Protein AF-A0A939UX44-F1 (afdb_monomer_lite)

Foldseek 3Di:
DDDDDDDDDDPPPPDDDDPDDDDPQPDAVVQADPVQLVLVLVQQQDDDPDPHGNQCLQLHDQGDSSHCVSRPQFDADRSRATQEGAGEPSVDARDEENERACSCNHAEYYDELRQYAYYHCHQVANHAEYAHDNYAYQDDDCLNHLNHQYDHHAQYAHADDDCLSHQNHAEYAHDNYAHQDDDCLSHQNHQYDHHHQYAHADDDCQSNQNHQEDHHEQYAHQDDDCVSNLNHAWDHHYNYNHQKDFPCSNQVNATDMEGEAPAWHKTWTWHADPVGIWIKIAIGGDVQKAWLAKDFVLDGAASPRIDTDDGDHHTYIYTYMDNDPAFALPFQRPNDLALVSLVVLVCVQVVNDDPVRTDPVRQPSSPPVDRHNVSSVVSVCCNVVVHYHD

pLDDT: mean 87.47, std 16.48, range [28.52, 98.94]

Secondary structure (DSSP, 8-state):
----------------------SSS-SSGGGS-HHHHHHHHHHHT-B-SSS-BHHHHHHGGG--TT-GGG-TTEEE-TTS-EEEEE----SS---SEEE-TT-TT--EEE--SS---EEE-TT-TT--EEE-TTS--S----TT-TT--EEE--SS-------TT-TT--EEE--SS--S----TT-TT--EEE--SS--S----TT-TT-SEEE--SS--S----TT-TT--EEE--SS-BSEEE-GGGTTTS-EEEEEESSEEEEEEEEEETTEEEEEEEEEEPTT-EEEEEEETTEEEE-SSEEEEPPSS-EEEEEEEE---SPTT-TT-SSS--HHHHHHHHHHHTTSS-GGGS-GGGT-SS-SSS--HHHHHHHHHHHTTSS---

Structure (mmCIF, N/CA/C/O backbone):
data_AF-A0A939UX44-F1
#
_entry.id   AF-A0A939UX44-F1
#
loop_
_atom_site.group_PDB
_atom_site.id
_atom_site.type_symbol
_atom_site.label_atom_id
_atom_site.label_alt_id
_atom_site.label_comp_id
_atom_site.label_asym_id
_atom_site.label_entity_id
_atom_site.label_seq_id
_atom_site.pdbx_PDB_ins_code
_atom_site.Cartn_x
_atom_site.Cartn_y
_atom_site.Cartn_z
_atom_site.occupancy
_atom_site.B_iso_or_equiv
_atom_site.auth_seq_id
_atom_site.auth_comp_id
_atom_site.auth_asym_id
_atom_site.auth_atom_id
_atom_site.pdbx_PDB_model_num
ATOM 1 N N . MET A 1 1 ? 7.215 54.828 -38.456 1.00 37.19 1 MET A N 1
ATOM 2 C CA . MET A 1 1 ? 6.845 54.867 -37.022 1.00 37.19 1 MET A CA 1
ATOM 3 C C . MET A 1 1 ? 7.375 53.591 -36.370 1.00 37.19 1 MET A C 1
ATOM 5 O O . MET A 1 1 ? 7.510 52.599 -37.067 1.00 37.19 1 MET A O 1
ATOM 9 N N . ARG A 1 2 ? 7.819 53.685 -35.116 1.00 30.86 2 ARG A N 1
ATOM 10 C CA . ARG A 1 2 ? 8.800 52.831 -34.414 1.00 30.86 2 ARG A CA 1
ATOM 11 C C . ARG A 1 2 ? 8.404 51.355 -34.154 1.00 30.86 2 ARG A C 1
ATOM 13 O O . ARG A 1 2 ? 7.246 51.081 -33.887 1.00 30.86 2 ARG A O 1
ATOM 20 N N . LEU A 1 3 ? 9.445 50.504 -34.162 1.00 32.47 3 LEU A N 1
ATOM 21 C CA . LEU A 1 3 ? 9.810 49.334 -33.323 1.00 32.47 3 LEU A CA 1
ATOM 22 C C . LEU A 1 3 ? 8.775 48.624 -32.414 1.00 32.47 3 LEU A C 1
ATOM 24 O O . LEU A 1 3 ? 8.165 49.272 -31.571 1.00 32.47 3 LEU A O 1
ATOM 28 N N . SER A 1 4 ? 8.906 47.285 -32.331 1.00 37.34 4 SER A N 1
ATOM 29 C CA . SER A 1 4 ? 9.411 46.628 -31.100 1.00 37.34 4 SER A CA 1
ATOM 30 C C . SER A 1 4 ? 10.226 45.349 -31.386 1.00 37.34 4 SER A C 1
ATOM 32 O O . SER A 1 4 ? 9.735 44.424 -32.027 1.00 37.34 4 SER A O 1
ATOM 34 N N . LEU A 1 5 ? 11.466 45.322 -30.881 1.00 35.88 5 LEU A N 1
ATOM 35 C CA . LEU A 1 5 ? 12.385 44.180 -30.772 1.00 35.88 5 LEU A CA 1
ATOM 36 C C . LEU A 1 5 ? 11.974 43.224 -29.637 1.00 35.88 5 LEU A C 1
ATOM 38 O O . LEU A 1 5 ? 11.534 43.707 -28.596 1.00 35.88 5 LEU A O 1
ATOM 42 N N . LYS A 1 6 ? 12.270 41.925 -29.811 1.00 33.28 6 LYS A N 1
ATOM 43 C CA . LYS A 1 6 ? 12.928 40.989 -28.858 1.00 33.28 6 LYS A CA 1
ATOM 44 C C . LYS A 1 6 ? 13.182 39.651 -29.606 1.00 33.28 6 LYS A C 1
ATOM 46 O O . LYS A 1 6 ? 12.242 38.900 -29.813 1.00 33.28 6 LYS A O 1
ATOM 51 N N . SER A 1 7 ? 14.279 39.490 -30.366 1.00 32.06 7 SER A N 1
ATOM 52 C CA . SER A 1 7 ? 15.536 38.764 -30.017 1.00 32.06 7 SER A CA 1
ATOM 53 C C . SER A 1 7 ? 15.301 37.363 -29.406 1.00 32.06 7 SER A C 1
ATOM 55 O O . SER A 1 7 ? 14.814 37.294 -28.286 1.00 32.06 7 SER A O 1
ATOM 57 N N . ALA A 1 8 ? 15.445 36.243 -30.134 1.00 28.52 8 ALA A N 1
ATOM 58 C CA . ALA A 1 8 ? 16.671 35.560 -30.609 1.00 28.52 8 ALA A CA 1
ATOM 59 C C . ALA A 1 8 ? 17.422 34.762 -29.518 1.00 28.52 8 ALA A C 1
ATOM 61 O O . ALA A 1 8 ? 18.075 35.386 -28.690 1.00 28.52 8 ALA A O 1
ATOM 62 N N . ALA A 1 9 ? 17.386 33.418 -29.582 1.00 28.91 9 ALA A N 1
ATOM 63 C CA . ALA A 1 9 ? 18.502 32.513 -29.244 1.00 28.91 9 ALA A CA 1
ATOM 64 C C . ALA A 1 9 ? 18.169 31.024 -29.527 1.00 28.91 9 ALA A C 1
ATOM 66 O O . ALA A 1 9 ? 17.260 30.461 -28.933 1.00 28.91 9 ALA A O 1
ATOM 67 N N . ALA A 1 10 ? 18.970 30.427 -30.417 1.00 31.06 10 ALA A N 1
ATOM 68 C CA . ALA A 1 10 ? 19.462 29.042 -30.415 1.00 31.06 10 ALA A CA 1
ATOM 69 C C . ALA A 1 10 ? 18.471 27.856 -30.431 1.00 31.06 10 ALA A C 1
ATOM 71 O O . ALA A 1 10 ? 18.216 27.205 -29.425 1.00 31.06 10 ALA A O 1
ATOM 72 N N . LEU A 1 11 ? 18.069 27.472 -31.645 1.00 31.19 11 LEU A N 1
ATOM 73 C CA . LEU A 1 11 ? 17.720 26.095 -31.990 1.00 31.19 11 LEU A CA 1
ATOM 74 C C . LEU A 1 11 ? 19.038 25.314 -32.182 1.00 31.19 11 LEU A C 1
ATOM 76 O O . LEU A 1 11 ? 19.664 25.419 -33.237 1.00 31.19 11 LEU A O 1
ATOM 80 N N . ILE A 1 12 ? 19.510 24.593 -31.162 1.00 32.38 12 ILE A N 1
ATOM 81 C CA . ILE A 1 12 ? 20.608 23.627 -31.323 1.00 32.38 12 ILE A CA 1
ATOM 82 C C . ILE A 1 12 ? 19.973 22.306 -31.757 1.00 32.38 12 ILE A C 1
ATOM 84 O O . ILE A 1 12 ? 19.550 21.498 -30.940 1.00 32.38 12 ILE A O 1
ATOM 88 N N . ILE A 1 13 ? 19.868 22.118 -33.072 1.00 34.38 13 ILE A N 1
ATOM 89 C CA . ILE A 1 13 ? 19.712 20.793 -33.671 1.00 34.38 13 ILE A CA 1
ATOM 90 C C . ILE A 1 13 ? 21.124 20.210 -33.739 1.00 34.38 13 ILE A C 1
ATOM 92 O O . ILE A 1 13 ? 21.909 20.582 -34.613 1.00 34.38 13 ILE A O 1
ATOM 96 N N . SER A 1 14 ? 21.464 19.318 -32.813 1.00 31.84 14 SER A N 1
ATOM 97 C CA . SER A 1 14 ? 22.670 18.499 -32.936 1.00 31.84 14 SER A CA 1
ATOM 98 C C . SER A 1 14 ? 22.415 17.408 -33.972 1.00 31.84 14 SER A C 1
ATOM 100 O O . SER A 1 14 ? 21.890 16.340 -33.680 1.00 31.84 14 SER A O 1
ATOM 102 N N . ILE A 1 15 ? 22.764 17.721 -35.217 1.00 34.09 15 ILE A N 1
ATOM 103 C CA . ILE A 1 15 ? 22.927 16.770 -36.314 1.00 34.09 15 ILE A CA 1
ATOM 104 C C . ILE A 1 15 ? 24.176 15.934 -36.008 1.00 34.09 15 ILE A C 1
ATOM 106 O O . ILE A 1 15 ? 25.289 16.446 -36.119 1.00 34.09 15 ILE A O 1
ATOM 110 N N . PHE A 1 16 ? 24.019 14.652 -35.677 1.00 33.44 16 PHE A N 1
ATOM 111 C CA . PHE A 1 16 ? 25.106 13.684 -35.828 1.00 33.44 16 PHE A CA 1
ATOM 112 C C . PHE A 1 16 ? 25.006 13.043 -37.212 1.00 33.44 16 PHE A C 1
ATOM 114 O O . PHE A 1 16 ? 24.239 12.120 -37.463 1.00 33.44 16 PHE A O 1
ATOM 121 N N . LEU A 1 17 ? 25.792 13.592 -38.136 1.00 34.19 17 LEU A N 1
ATOM 122 C CA . LEU A 1 17 ? 26.123 12.993 -39.421 1.00 34.19 17 LEU A CA 1
ATOM 123 C C . LEU A 1 17 ? 27.498 12.340 -39.245 1.00 34.19 17 LEU A C 1
ATOM 125 O O . LEU A 1 17 ? 28.508 13.040 -39.231 1.00 34.19 17 LEU A O 1
ATOM 129 N N . ILE A 1 18 ? 27.554 11.013 -39.116 1.00 35.56 18 ILE A N 1
ATOM 130 C CA . ILE A 1 18 ? 28.793 10.263 -39.350 1.00 35.56 18 ILE A CA 1
ATOM 131 C C . ILE A 1 18 ? 28.529 9.270 -40.475 1.00 35.56 18 ILE A C 1
ATOM 133 O O . ILE A 1 18 ? 27.871 8.246 -40.317 1.00 35.56 18 ILE A O 1
ATOM 137 N N . ALA A 1 19 ? 29.048 9.630 -41.645 1.00 34.78 19 ALA A N 1
ATOM 138 C CA . ALA A 1 19 ? 29.209 8.742 -42.775 1.00 34.78 19 ALA A CA 1
ATOM 139 C C . ALA A 1 19 ? 30.330 7.726 -42.484 1.00 34.78 19 ALA A C 1
ATOM 141 O O . ALA A 1 19 ? 31.423 8.105 -42.076 1.00 34.78 19 ALA A O 1
ATOM 142 N N . ALA A 1 20 ? 30.019 6.450 -42.723 1.00 42.06 20 ALA A N 1
ATOM 143 C CA . ALA A 1 20 ? 30.899 5.317 -43.015 1.00 42.06 20 ALA A CA 1
ATOM 144 C C . ALA A 1 20 ? 32.374 5.395 -42.555 1.00 42.06 20 ALA A C 1
ATOM 146 O O . ALA A 1 20 ? 33.252 5.842 -43.292 1.00 42.06 20 ALA A O 1
ATOM 147 N N . ALA A 1 21 ? 32.653 4.780 -41.403 1.00 34.97 21 ALA A N 1
ATOM 148 C CA . ALA A 1 21 ? 33.958 4.211 -41.074 1.00 34.97 21 ALA A CA 1
ATOM 149 C C . ALA A 1 21 ? 33.770 2.839 -40.395 1.00 34.97 21 ALA A C 1
ATOM 151 O O . ALA A 1 21 ? 33.872 2.702 -39.183 1.00 34.97 21 ALA A O 1
ATOM 152 N N . LEU A 1 22 ? 33.479 1.800 -41.181 1.00 45.75 22 LEU A N 1
ATOM 153 C CA . LEU A 1 22 ? 33.799 0.415 -40.801 1.00 45.75 22 LEU A CA 1
ATOM 154 C C . LEU A 1 22 ? 35.260 0.193 -41.228 1.00 45.75 22 LEU A C 1
ATOM 156 O O . LEU A 1 22 ? 35.548 0.455 -42.399 1.00 45.75 22 LEU A O 1
ATOM 160 N N . PRO A 1 23 ? 36.190 -0.235 -40.342 1.00 49.41 23 PRO A N 1
ATOM 161 C CA . PRO A 1 23 ? 36.045 -1.479 -39.582 1.00 49.41 23 PRO A CA 1
ATOM 162 C C . PRO A 1 23 ? 36.750 -1.478 -38.197 1.00 49.41 23 PRO A C 1
ATOM 164 O O . PRO A 1 23 ? 37.907 -1.869 -38.103 1.00 49.41 23 PRO A O 1
ATOM 167 N N . VAL A 1 24 ? 36.052 -1.091 -37.121 1.00 42.56 24 VAL A N 1
ATOM 168 C CA . VAL A 1 24 ? 36.323 -1.528 -35.716 1.00 42.56 24 VAL A CA 1
ATOM 169 C C . VAL A 1 24 ? 35.006 -1.680 -34.908 1.00 42.56 24 VAL A C 1
ATOM 171 O O . VAL A 1 24 ? 35.006 -2.136 -33.775 1.00 42.56 24 VAL A O 1
ATOM 174 N N . TYR A 1 25 ? 33.850 -1.361 -35.504 1.00 45.97 25 TYR A N 1
ATOM 175 C CA . TYR A 1 25 ? 32.576 -1.112 -34.806 1.00 45.97 25 TYR A CA 1
ATOM 176 C C . TYR A 1 25 ? 31.623 -2.320 -34.645 1.00 45.97 25 TYR A C 1
ATOM 178 O O . TYR A 1 25 ? 30.470 -2.127 -34.284 1.00 45.97 25 TYR A O 1
ATOM 186 N N . ALA A 1 26 ? 32.032 -3.557 -34.950 1.00 44.16 26 ALA A N 1
ATOM 187 C CA . ALA A 1 26 ? 31.067 -4.627 -35.268 1.00 44.16 26 ALA A CA 1
ATOM 188 C C . ALA A 1 26 ? 31.169 -5.928 -34.451 1.00 44.16 26 ALA A C 1
ATOM 190 O O . ALA A 1 26 ? 30.553 -6.912 -34.848 1.00 44.16 26 ALA A O 1
ATOM 191 N N . VAL A 1 27 ? 31.937 -5.985 -33.358 1.00 46.66 27 VAL A N 1
ATOM 192 C CA . VAL A 1 27 ? 32.134 -7.272 -32.655 1.00 46.66 27 VAL A CA 1
ATOM 193 C C . VAL A 1 27 ? 31.139 -7.499 -31.513 1.00 46.66 27 VAL A C 1
ATOM 195 O O . VAL A 1 27 ? 30.787 -8.646 -31.287 1.00 46.66 27 VAL A O 1
ATOM 198 N N . HIS A 1 28 ? 30.616 -6.451 -30.860 1.00 51.16 28 HIS A N 1
ATOM 199 C CA . HIS A 1 28 ? 29.658 -6.619 -29.753 1.00 51.16 28 HIS A CA 1
ATOM 200 C C . HIS A 1 28 ? 28.226 -6.172 -30.074 1.00 51.16 28 HIS A C 1
ATOM 202 O O . HIS A 1 28 ? 27.293 -6.854 -29.676 1.00 51.16 28 HIS A O 1
ATOM 208 N N . ALA A 1 29 ? 28.010 -5.122 -30.876 1.00 52.69 29 ALA A N 1
ATOM 209 C CA . ALA A 1 29 ? 26.657 -4.658 -31.224 1.00 52.69 29 ALA A CA 1
ATOM 210 C C . ALA A 1 29 ? 25.823 -5.663 -32.055 1.00 52.69 29 ALA A C 1
ATOM 212 O O . ALA A 1 29 ? 24.604 -5.541 -32.108 1.00 52.69 29 ALA A O 1
ATOM 213 N N . ALA A 1 30 ? 26.454 -6.653 -32.702 1.00 60.47 30 ALA A N 1
ATOM 214 C CA . ALA A 1 30 ? 25.753 -7.682 -33.478 1.00 60.47 30 ALA A CA 1
ATOM 215 C C . ALA A 1 30 ? 25.073 -8.755 -32.604 1.00 60.47 30 ALA A C 1
ATOM 217 O O . ALA A 1 30 ? 24.166 -9.432 -33.085 1.00 60.47 30 ALA A O 1
ATOM 218 N N . ASP A 1 31 ? 25.493 -8.888 -31.341 1.00 85.62 31 ASP A N 1
ATOM 219 C CA . ASP A 1 31 ? 24.965 -9.881 -30.400 1.00 85.62 31 ASP A CA 1
ATOM 220 C C . ASP A 1 31 ? 23.772 -9.356 -29.591 1.00 85.62 31 ASP A C 1
ATOM 222 O O . ASP A 1 31 ? 23.156 -10.133 -28.868 1.00 85.62 31 ASP A O 1
ATOM 226 N N . TYR A 1 32 ? 23.430 -8.067 -29.715 1.00 93.12 32 TYR A N 1
ATOM 227 C CA . TYR A 1 32 ? 22.337 -7.420 -28.988 1.00 93.12 32 TYR A CA 1
ATOM 228 C C . TYR A 1 32 ? 21.228 -6.958 -29.929 1.00 93.12 32 TYR A C 1
ATOM 230 O O . TYR A 1 32 ? 21.445 -6.615 -31.092 1.00 93.12 32 TYR A O 1
ATOM 238 N N . ASN A 1 33 ? 20.003 -6.935 -29.420 1.00 95.31 33 ASN A N 1
ATOM 239 C CA . ASN A 1 33 ? 18.855 -6.488 -30.182 1.00 95.31 33 ASN A CA 1
ATOM 240 C C . ASN A 1 33 ? 18.870 -4.968 -30.363 1.00 95.31 33 ASN A C 1
ATOM 242 O O . ASN A 1 33 ? 18.916 -4.219 -29.392 1.00 95.31 33 ASN A O 1
ATOM 246 N N . ALA A 1 34 ? 18.779 -4.525 -31.618 1.00 93.56 34 ALA A N 1
ATOM 247 C CA . ALA A 1 34 ? 18.905 -3.116 -31.972 1.00 93.56 34 ALA A CA 1
ATOM 248 C C . ALA A 1 34 ? 17.848 -2.215 -31.311 1.00 93.56 34 ALA A C 1
ATOM 250 O O . ALA A 1 34 ? 18.180 -1.099 -30.930 1.00 93.56 34 ALA A O 1
ATOM 251 N N . HIS A 1 35 ? 16.611 -2.697 -31.147 1.00 95.69 35 HIS A N 1
ATOM 252 C CA . HIS A 1 35 ? 15.530 -1.925 -30.524 1.00 95.69 35 HIS A CA 1
ATOM 253 C C . HIS A 1 35 ? 15.779 -1.731 -29.027 1.00 95.69 35 HIS A C 1
ATOM 255 O O . HIS A 1 35 ? 15.744 -0.608 -28.534 1.00 95.69 35 HIS A O 1
ATOM 261 N N . ASP A 1 36 ? 16.095 -2.816 -28.315 1.00 96.94 36 ASP A N 1
ATOM 262 C CA . ASP A 1 36 ? 16.380 -2.762 -26.877 1.00 96.94 36 ASP A CA 1
ATOM 263 C C . ASP A 1 36 ? 17.611 -1.861 -26.590 1.00 96.94 36 ASP A C 1
ATOM 265 O O . ASP A 1 36 ? 17.614 -1.067 -25.648 1.00 96.94 36 ASP A O 1
ATOM 269 N N . VAL A 1 37 ? 18.645 -1.943 -27.441 1.00 95.69 37 VAL A N 1
ATOM 270 C CA . VAL A 1 37 ? 19.848 -1.090 -27.379 1.00 95.69 37 VAL A CA 1
ATOM 271 C C . VAL A 1 37 ? 19.517 0.375 -27.658 1.00 95.69 37 VAL A C 1
ATOM 273 O O . VAL A 1 37 ? 20.004 1.248 -26.946 1.00 95.69 37 VAL A O 1
ATOM 276 N N . GLU A 1 38 ? 18.692 0.667 -28.664 1.00 95.06 38 GLU A N 1
ATOM 277 C CA . GLU A 1 38 ? 18.272 2.034 -28.987 1.00 95.06 38 GLU A CA 1
ATOM 278 C C . GLU A 1 38 ? 17.563 2.694 -27.797 1.00 95.06 38 GLU A C 1
ATOM 280 O O . GLU A 1 38 ? 17.922 3.808 -27.412 1.00 95.06 38 GLU A O 1
ATOM 285 N N . LYS A 1 39 ? 16.617 1.982 -27.173 1.00 95.81 39 LYS A N 1
ATOM 286 C CA . LYS A 1 39 ? 15.853 2.458 -26.010 1.00 95.81 39 LYS A CA 1
ATOM 287 C C . LYS A 1 39 ? 16.755 2.799 -24.827 1.00 95.81 39 LYS A C 1
ATOM 289 O O . LYS A 1 39 ? 16.708 3.908 -24.294 1.00 95.81 39 LYS A O 1
ATOM 294 N N . LEU A 1 40 ? 17.637 1.874 -24.458 1.00 95.12 40 LEU A N 1
ATOM 295 C CA . LEU A 1 40 ? 18.552 2.073 -23.338 1.00 95.12 40 LEU A CA 1
ATOM 296 C C . LEU A 1 40 ? 19.622 3.122 -23.616 1.00 95.12 40 LEU A C 1
ATOM 298 O O . LEU A 1 40 ? 19.895 3.938 -22.743 1.00 95.12 40 LEU A O 1
ATOM 302 N N . SER A 1 41 ? 20.198 3.146 -24.819 1.00 93.81 41 SER A N 1
ATOM 303 C CA . SER A 1 41 ? 21.171 4.174 -25.202 1.00 93.81 41 SER A CA 1
ATOM 304 C C . SER A 1 41 ? 20.537 5.565 -25.134 1.00 93.81 41 SER A C 1
ATOM 306 O O . SER A 1 41 ? 21.127 6.486 -24.573 1.00 93.81 41 SER A O 1
ATOM 308 N N . ALA A 1 42 ? 19.291 5.708 -25.601 1.00 93.75 42 ALA A N 1
ATOM 309 C CA . ALA A 1 42 ? 18.556 6.963 -25.508 1.00 93.75 42 ALA A CA 1
ATOM 310 C C . ALA A 1 42 ? 18.346 7.420 -24.058 1.00 93.75 42 ALA A C 1
ATOM 312 O O . ALA A 1 42 ? 18.466 8.613 -23.795 1.00 93.75 42 ALA A O 1
ATOM 313 N N . PHE A 1 43 ? 18.064 6.507 -23.122 1.00 94.94 43 PHE A N 1
ATOM 314 C CA . PHE A 1 43 ? 17.968 6.823 -21.692 1.00 94.94 43 PHE A CA 1
ATOM 315 C C . PHE A 1 43 ? 19.330 7.127 -21.058 1.00 94.94 43 PHE A C 1
ATOM 317 O O . PHE A 1 43 ? 19.477 8.102 -20.320 1.00 94.94 43 PHE A O 1
ATOM 324 N N . PHE A 1 44 ? 20.343 6.320 -21.356 1.00 94.56 44 PHE A N 1
ATOM 325 C CA . PHE A 1 44 ? 21.680 6.456 -20.797 1.00 94.56 44 PHE A CA 1
ATOM 326 C C . PHE A 1 44 ? 22.404 7.715 -21.269 1.00 94.56 44 PHE A C 1
ATOM 328 O O . PHE A 1 44 ? 23.183 8.282 -20.507 1.00 94.56 44 PHE A O 1
ATOM 335 N N . GLU A 1 45 ? 22.122 8.208 -22.469 1.00 93.06 45 GLU A N 1
ATOM 336 C CA . GLU A 1 45 ? 22.728 9.439 -22.973 1.00 93.06 45 GLU A CA 1
ATOM 337 C C . GLU A 1 45 ? 21.998 10.718 -22.534 1.00 93.06 45 GLU A C 1
ATOM 339 O O . GLU A 1 45 ? 22.467 11.820 -22.832 1.00 93.06 45 GLU A O 1
ATOM 344 N N . GLN A 1 46 ? 20.900 10.614 -21.774 1.00 90.44 46 GLN A N 1
ATOM 345 C CA . GLN A 1 46 ? 20.271 11.793 -21.172 1.00 90.44 46 GLN A CA 1
ATOM 346 C C . GLN A 1 46 ? 21.211 12.420 -20.131 1.00 90.44 46 GLN A C 1
ATOM 348 O O . GLN A 1 46 ? 21.899 11.724 -19.381 1.00 90.44 46 GLN A O 1
ATOM 353 N N . GLN A 1 47 ? 21.260 13.753 -20.109 1.00 85.75 47 GLN A N 1
ATOM 354 C CA . GLN A 1 47 ? 22.132 14.543 -19.237 1.00 85.75 47 GLN A CA 1
ATOM 355 C C . GLN A 1 47 ? 21.323 15.621 -18.524 1.00 85.75 47 GLN A C 1
ATOM 357 O O . GLN A 1 47 ? 20.548 16.348 -19.149 1.00 85.75 47 GLN A O 1
ATOM 362 N N . GLY A 1 48 ? 21.510 15.708 -17.209 1.00 74.81 48 GLY A N 1
ATOM 363 C CA . GLY A 1 48 ? 20.919 16.753 -16.386 1.00 74.81 48 GLY A CA 1
ATOM 364 C C . GLY A 1 48 ? 21.732 18.046 -16.409 1.00 74.81 48 GLY A C 1
ATOM 365 O O . GLY A 1 48 ? 22.468 18.344 -17.346 1.00 74.81 48 GLY A O 1
ATOM 366 N N . ALA A 1 49 ? 21.627 18.830 -15.334 1.00 65.25 49 ALA A N 1
ATOM 367 C CA . ALA A 1 49 ? 22.462 20.021 -15.146 1.00 65.25 49 ALA A CA 1
ATOM 368 C C . ALA A 1 49 ? 23.944 19.681 -14.871 1.00 65.25 49 ALA A C 1
ATOM 370 O O . ALA A 1 49 ? 24.823 20.524 -15.062 1.00 65.25 49 ALA A O 1
ATOM 371 N N . SER A 1 50 ? 24.229 18.459 -14.413 1.00 66.25 50 SER A N 1
ATOM 372 C CA . SER A 1 50 ? 25.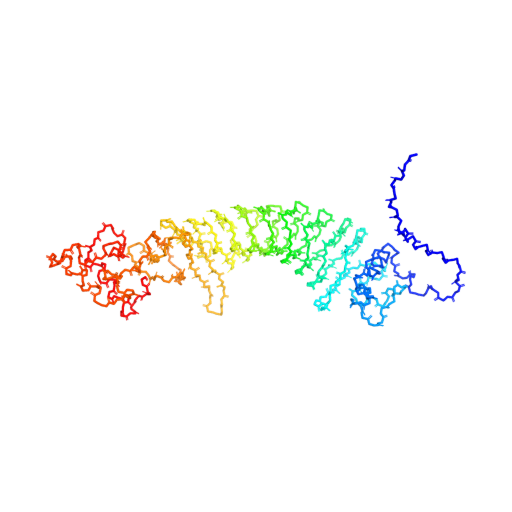578 17.900 -14.366 1.00 66.25 50 SER A CA 1
ATOM 373 C C . SER A 1 50 ? 25.995 17.451 -15.771 1.00 66.25 50 SER A C 1
ATOM 375 O O . SER A 1 50 ? 25.192 16.937 -16.539 1.00 66.25 50 SER A O 1
ATOM 377 N N . SER A 1 51 ? 27.275 17.583 -16.125 1.00 70.62 51 SER A N 1
ATOM 378 C CA . SER A 1 51 ? 27.797 17.095 -17.415 1.00 70.62 51 SER A CA 1
ATOM 379 C C . SER A 1 51 ? 27.923 15.563 -17.487 1.00 70.62 51 SER A C 1
ATOM 381 O O . SER A 1 51 ? 28.673 15.048 -18.314 1.00 70.62 51 SER A O 1
ATOM 383 N N . MET A 1 52 ? 27.300 14.834 -16.559 1.00 84.88 52 MET A N 1
ATOM 384 C CA . MET A 1 52 ? 27.363 13.381 -16.463 1.00 84.88 52 MET A CA 1
ATOM 385 C C . MET A 1 52 ? 26.065 12.801 -17.018 1.00 84.88 52 MET A C 1
ATOM 387 O O . MET A 1 52 ? 24.986 13.211 -16.600 1.00 84.88 52 MET A O 1
ATOM 391 N N . SER A 1 53 ? 26.180 11.871 -17.965 1.00 91.31 53 SER A N 1
ATOM 392 C CA . SER A 1 53 ? 25.025 11.158 -18.508 1.00 91.31 53 SER A CA 1
ATOM 393 C C . SER A 1 53 ? 24.511 10.097 -17.539 1.00 91.31 53 SER A C 1
ATOM 395 O O . SER A 1 53 ? 25.283 9.579 -16.724 1.00 91.31 53 SER A O 1
ATOM 397 N N . ASN A 1 54 ? 23.230 9.744 -17.658 1.00 93.12 54 ASN A N 1
ATOM 398 C CA . ASN A 1 54 ? 22.614 8.661 -16.889 1.00 93.12 54 ASN A CA 1
ATOM 399 C C . ASN A 1 54 ? 23.448 7.373 -16.985 1.00 93.12 54 ASN A C 1
ATOM 401 O O . ASN A 1 54 ? 23.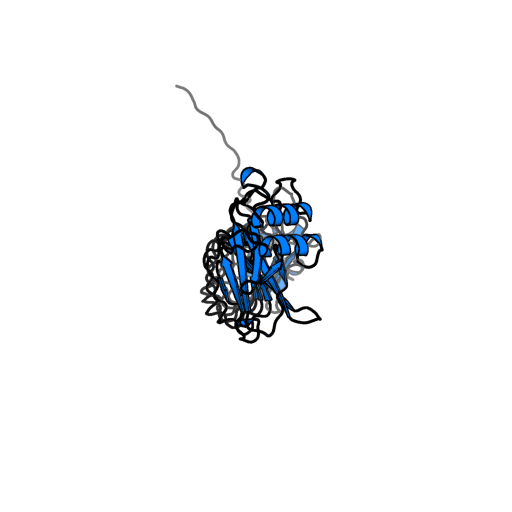741 6.749 -15.975 1.00 93.12 54 ASN A O 1
ATOM 405 N N . GLY A 1 55 ? 23.916 7.009 -18.180 1.00 93.06 55 GLY A N 1
ATOM 406 C CA . GLY A 1 55 ? 24.697 5.803 -18.437 1.00 93.06 55 GLY A CA 1
ATOM 407 C C . GLY A 1 55 ? 26.024 5.778 -17.701 1.00 93.06 55 GLY A C 1
ATOM 408 O O . GLY A 1 55 ? 26.363 4.770 -17.083 1.00 93.06 55 GLY A O 1
ATOM 409 N N . ARG A 1 56 ? 26.752 6.903 -17.710 1.00 91.25 56 ARG A N 1
ATOM 410 C CA . ARG A 1 56 ? 28.015 7.048 -16.975 1.00 91.25 56 ARG A CA 1
ATOM 411 C C . ARG A 1 56 ? 27.808 6.941 -15.473 1.00 91.25 56 ARG A C 1
ATOM 413 O O . ARG A 1 56 ? 28.671 6.424 -14.766 1.00 91.25 56 ARG A O 1
ATOM 420 N N . ALA A 1 57 ? 26.697 7.481 -15.006 1.00 90.19 57 ALA A N 1
ATOM 421 C CA . ALA A 1 57 ? 26.374 7.531 -13.604 1.00 90.19 57 ALA A CA 1
ATOM 422 C C . ALA A 1 57 ? 25.911 6.141 -13.110 1.00 90.19 57 ALA A C 1
ATOM 424 O O . ALA A 1 57 ? 26.416 5.650 -12.106 1.00 90.19 57 ALA A O 1
ATOM 425 N N . ILE A 1 58 ? 25.049 5.459 -13.874 1.00 92.62 58 ILE A N 1
ATOM 426 C CA . ILE A 1 58 ? 24.494 4.132 -13.564 1.00 92.62 58 ILE A CA 1
ATOM 427 C C . ILE A 1 58 ? 25.542 3.020 -13.711 1.00 92.62 58 ILE A C 1
ATOM 429 O O . ILE A 1 58 ? 25.698 2.182 -12.829 1.00 92.62 58 ILE A O 1
ATOM 433 N N . ASN A 1 59 ? 26.268 2.993 -14.831 1.00 92.25 59 ASN A N 1
ATOM 434 C CA . ASN A 1 59 ? 27.182 1.894 -15.176 1.00 92.25 59 ASN A CA 1
ATOM 435 C C . ASN A 1 59 ? 28.648 2.204 -14.809 1.00 92.25 59 ASN A C 1
ATOM 437 O O . ASN A 1 59 ? 29.553 1.392 -15.008 1.00 92.25 59 ASN A O 1
ATOM 441 N N . GLY A 1 60 ? 28.906 3.394 -14.263 1.00 90.94 60 GLY A N 1
ATOM 442 C CA . GLY A 1 60 ? 30.215 3.794 -13.769 1.00 90.94 60 GLY A CA 1
ATOM 443 C C . GLY A 1 60 ? 31.253 4.072 -14.866 1.00 90.94 60 GLY A C 1
ATOM 444 O O . GLY A 1 60 ? 30.936 4.296 -16.040 1.00 90.94 60 GLY A O 1
ATOM 445 N N . PRO A 1 61 ? 32.551 4.107 -14.504 1.00 90.50 61 PRO A N 1
ATOM 446 C CA . PRO A 1 61 ? 33.571 4.697 -15.353 1.00 90.50 61 PRO A CA 1
ATOM 447 C C . PRO A 1 61 ? 33.975 3.882 -16.593 1.00 90.50 61 PRO A C 1
ATOM 449 O O . PRO A 1 61 ? 34.755 4.377 -17.412 1.00 90.50 61 PRO A O 1
ATOM 452 N N . GLY A 1 62 ? 33.475 2.656 -16.728 1.00 90.38 62 GLY A N 1
ATOM 453 C CA . GLY A 1 62 ? 33.684 1.798 -17.897 1.00 90.38 62 GLY A CA 1
ATOM 454 C C . GLY A 1 62 ? 32.595 1.917 -18.964 1.00 90.38 62 GLY A C 1
ATOM 455 O O . GLY A 1 62 ? 32.741 1.300 -20.010 1.00 90.38 62 GLY A O 1
ATOM 456 N N . TYR A 1 63 ? 31.536 2.690 -18.706 1.00 93.38 63 TYR A N 1
ATOM 457 C CA . TYR A 1 63 ? 30.404 2.847 -19.616 1.00 93.38 63 TYR A CA 1
ATOM 458 C C . TYR A 1 63 ? 30.822 3.366 -21.001 1.00 93.38 63 TYR A C 1
ATOM 460 O O . TYR A 1 63 ? 31.455 4.425 -21.097 1.00 93.38 63 TYR A O 1
ATOM 468 N N . ASP A 1 64 ? 30.401 2.646 -22.041 1.00 91.50 64 ASP A N 1
ATOM 469 C CA . ASP A 1 64 ? 30.457 3.032 -23.449 1.00 91.50 64 ASP A CA 1
ATOM 470 C C . ASP A 1 64 ? 29.052 2.909 -24.067 1.00 91.50 64 ASP A C 1
ATOM 472 O O . ASP A 1 64 ? 28.443 1.837 -24.092 1.00 91.50 64 ASP A O 1
ATOM 476 N N . ALA A 1 65 ? 28.532 4.020 -24.591 1.00 88.88 65 ALA A N 1
ATOM 477 C CA . ALA A 1 65 ? 27.205 4.095 -25.199 1.00 88.88 65 ALA A CA 1
ATOM 478 C C . ALA A 1 65 ? 27.046 3.220 -26.455 1.00 88.88 65 ALA A C 1
ATOM 480 O O . ALA A 1 65 ? 25.920 2.947 -26.868 1.00 88.88 65 ALA A O 1
ATOM 481 N N . LEU A 1 66 ? 28.151 2.801 -27.080 1.00 86.69 66 LEU A N 1
ATOM 482 C CA . LEU A 1 66 ? 28.158 1.990 -28.301 1.00 86.69 66 LEU A CA 1
ATOM 483 C C . LEU A 1 66 ? 28.466 0.510 -28.046 1.00 86.69 66 LEU A C 1
ATOM 485 O O . LEU A 1 66 ? 28.423 -0.288 -28.985 1.00 86.69 66 LEU A O 1
ATOM 489 N N . ASP A 1 67 ? 28.768 0.136 -26.802 1.00 91.69 67 ASP A N 1
ATOM 490 C CA . ASP A 1 67 ? 29.081 -1.237 -26.423 1.00 91.69 67 ASP A CA 1
ATOM 491 C C . ASP A 1 67 ? 28.188 -1.695 -25.257 1.00 91.69 67 ASP A C 1
ATOM 493 O O . ASP A 1 67 ? 28.539 -1.487 -24.089 1.00 91.69 67 ASP A O 1
ATOM 497 N N . PRO A 1 68 ? 27.049 -2.359 -25.551 1.00 94.25 68 PRO A N 1
ATOM 498 C CA . PRO A 1 68 ? 26.137 -2.863 -24.526 1.00 94.25 68 PRO A CA 1
ATOM 499 C C . PRO A 1 68 ? 26.765 -3.865 -23.550 1.00 94.25 68 PRO A C 1
ATOM 501 O O . PRO A 1 68 ? 26.216 -4.078 -22.470 1.00 94.25 68 PRO A O 1
ATOM 504 N N . SER A 1 69 ? 27.932 -4.446 -23.870 1.00 92.19 69 SER A N 1
ATOM 505 C CA . SER A 1 69 ? 28.669 -5.293 -22.922 1.00 92.19 69 SER A CA 1
ATOM 506 C C . SER A 1 69 ? 29.213 -4.513 -21.716 1.00 92.19 69 SER A C 1
ATOM 508 O O . SER A 1 69 ? 29.520 -5.104 -20.681 1.00 92.19 69 SER A O 1
ATOM 510 N N . THR A 1 70 ? 29.293 -3.182 -21.825 1.00 93.81 70 THR A N 1
ATOM 511 C CA . THR A 1 70 ? 29.715 -2.279 -20.744 1.00 93.81 70 THR A CA 1
ATOM 512 C C . THR A 1 70 ? 28.558 -1.805 -19.857 1.00 93.81 70 THR A C 1
ATOM 514 O O . THR A 1 70 ? 28.795 -1.151 -18.840 1.00 93.81 70 THR A O 1
ATOM 517 N N . TRP A 1 71 ? 27.306 -2.114 -20.212 1.00 94.94 71 TRP A N 1
ATOM 518 C CA . TRP A 1 71 ? 26.118 -1.668 -19.480 1.00 94.94 71 TRP A CA 1
ATOM 519 C C . TRP A 1 71 ? 25.833 -2.615 -18.316 1.00 94.94 71 TRP A C 1
ATOM 521 O O . TRP A 1 71 ? 24.965 -3.481 -18.386 1.00 94.94 71 TRP A O 1
ATOM 531 N N . THR A 1 72 ? 26.596 -2.465 -17.236 1.00 94.75 72 THR A N 1
ATOM 532 C CA . THR A 1 72 ? 26.573 -3.355 -16.064 1.00 94.75 72 THR A CA 1
ATOM 533 C C . THR A 1 72 ? 25.221 -3.442 -15.353 1.00 94.75 72 THR A C 1
ATOM 535 O O . THR A 1 72 ? 24.978 -4.415 -14.648 1.00 94.75 72 THR A O 1
ATOM 538 N N . SER A 1 73 ? 24.348 -2.449 -15.532 1.00 95.38 73 SER A N 1
ATOM 539 C CA . SER A 1 73 ? 22.966 -2.455 -15.028 1.00 95.38 73 SER A CA 1
ATOM 540 C C . SER A 1 73 ? 22.017 -3.350 -15.831 1.00 95.38 73 SER A C 1
ATOM 542 O O . SER A 1 73 ? 20.919 -3.644 -15.364 1.00 95.38 73 SER A O 1
ATOM 544 N N . CYS A 1 74 ? 22.404 -3.777 -17.036 1.00 97.38 74 CYS A N 1
ATOM 545 C CA . CYS A 1 74 ? 21.541 -4.492 -17.971 1.00 97.38 74 CYS A CA 1
ATOM 546 C C . CYS A 1 74 ? 21.855 -5.992 -18.000 1.00 97.38 74 CYS A C 1
ATOM 548 O O . CYS A 1 74 ? 23.001 -6.414 -18.149 1.00 97.38 74 CYS A O 1
ATOM 550 N N . GLY A 1 75 ? 20.810 -6.811 -17.909 1.00 97.25 75 GLY A N 1
ATOM 551 C CA . GLY A 1 75 ? 20.865 -8.245 -18.155 1.00 97.25 75 GLY A CA 1
ATOM 552 C C . GLY A 1 75 ? 20.392 -8.557 -19.567 1.00 97.25 75 GLY A C 1
ATOM 553 O O . GLY A 1 75 ? 19.302 -8.148 -19.969 1.00 97.25 75 GLY A O 1
ATOM 554 N N . TRP A 1 76 ? 21.191 -9.328 -20.297 1.00 96.56 76 TRP A N 1
ATOM 555 C CA . TRP A 1 76 ? 20.908 -9.743 -21.668 1.00 96.56 76 TRP A CA 1
ATOM 556 C C . TRP A 1 76 ? 20.792 -11.263 -21.745 1.00 96.56 76 TRP A C 1
ATOM 558 O O . TRP A 1 76 ? 21.564 -11.984 -21.110 1.00 96.56 76 TRP A O 1
ATOM 568 N N . ASN A 1 77 ? 19.839 -11.775 -22.523 1.00 95.69 77 ASN A N 1
ATOM 569 C CA . ASN A 1 77 ? 19.768 -13.212 -22.793 1.00 95.69 77 ASN A CA 1
ATOM 570 C C . ASN A 1 77 ? 20.655 -13.625 -23.979 1.00 95.69 77 ASN A C 1
ATOM 572 O O . ASN A 1 77 ? 21.215 -12.794 -24.687 1.00 95.69 77 ASN A O 1
ATOM 576 N N . ALA A 1 78 ? 20.746 -14.934 -24.236 1.00 93.56 78 ALA A N 1
ATOM 577 C CA . ALA A 1 78 ? 21.562 -15.492 -25.322 1.00 93.56 78 ALA A CA 1
ATOM 578 C C . ALA A 1 78 ? 21.133 -15.058 -26.740 1.00 93.56 78 ALA A C 1
ATOM 580 O O . ALA A 1 78 ? 21.880 -15.272 -27.689 1.00 93.56 78 ALA A O 1
ATOM 581 N N . ALA A 1 79 ? 19.935 -14.485 -26.895 1.00 93.94 79 ALA A N 1
ATOM 582 C CA . ALA A 1 79 ? 19.448 -13.914 -28.150 1.00 93.94 79 ALA A CA 1
ATOM 583 C C . ALA A 1 79 ? 19.668 -12.391 -28.227 1.00 93.94 79 ALA A C 1
ATOM 585 O O . ALA A 1 79 ? 19.097 -11.738 -29.101 1.00 93.94 79 ALA A O 1
ATOM 586 N N . GLY A 1 80 ? 20.426 -11.818 -27.287 1.00 94.75 80 GLY A N 1
ATOM 587 C CA . GLY A 1 80 ? 20.730 -10.394 -27.266 1.00 94.75 80 GLY A CA 1
ATOM 588 C C . GLY A 1 80 ? 19.600 -9.499 -26.790 1.00 94.75 80 GLY A C 1
ATOM 589 O O . GLY A 1 80 ? 19.677 -8.288 -26.973 1.00 94.75 80 GLY A O 1
ATOM 590 N N . ARG A 1 81 ? 18.519 -10.061 -26.240 1.00 97.31 81 ARG A N 1
ATOM 591 C CA . ARG A 1 81 ? 17.380 -9.270 -25.763 1.00 97.31 81 ARG A CA 1
ATOM 592 C C . ARG A 1 81 ? 17.604 -8.796 -24.339 1.00 97.31 81 ARG A C 1
ATOM 594 O O . ARG A 1 81 ? 18.120 -9.563 -23.522 1.00 97.31 81 ARG A O 1
ATOM 601 N N . LEU A 1 82 ? 17.150 -7.583 -24.046 1.00 98.12 82 LEU A N 1
ATOM 602 C CA . LEU A 1 82 ? 17.122 -7.057 -22.687 1.00 98.12 82 LEU A CA 1
ATOM 603 C C . LEU A 1 82 ? 16.118 -7.867 -21.864 1.00 98.12 82 LEU A C 1
ATOM 605 O O . LEU A 1 82 ? 14.944 -7.949 -22.219 1.00 98.12 82 LEU A O 1
ATOM 609 N N . VAL A 1 83 ? 16.588 -8.474 -20.777 1.00 98.44 83 VAL A N 1
ATOM 610 C CA . VAL A 1 83 ? 15.750 -9.235 -19.839 1.00 98.44 83 VAL A CA 1
ATOM 611 C C . VAL A 1 83 ? 15.647 -8.570 -18.478 1.00 98.44 83 VAL A C 1
ATOM 613 O O . VAL A 1 83 ? 14.665 -8.788 -17.774 1.00 98.44 83 VAL A O 1
ATOM 616 N N . SER A 1 84 ? 16.610 -7.734 -18.105 1.00 98.31 84 SER A N 1
ATOM 617 C CA . SER A 1 84 ? 16.531 -6.987 -16.858 1.00 98.31 84 SER A CA 1
ATOM 618 C C . SER A 1 84 ? 17.289 -5.677 -16.933 1.00 98.31 84 SER A C 1
ATOM 620 O O . SER A 1 84 ? 18.317 -5.595 -17.601 1.00 98.31 84 SER A O 1
ATOM 622 N N . ILE A 1 85 ? 16.838 -4.689 -16.175 1.00 97.62 85 ILE A N 1
ATOM 623 C CA . ILE A 1 85 ? 17.634 -3.513 -15.837 1.00 97.62 85 ILE A CA 1
ATOM 624 C C . ILE A 1 85 ? 17.536 -3.264 -14.330 1.00 97.62 85 ILE A C 1
ATOM 626 O O . ILE A 1 85 ? 16.448 -3.362 -13.766 1.00 97.62 85 ILE A O 1
ATOM 630 N N . ALA A 1 86 ? 18.672 -3.012 -13.681 1.00 95.75 86 ALA A N 1
ATOM 631 C CA . ALA A 1 86 ? 18.763 -2.789 -12.242 1.00 95.75 86 ALA A CA 1
ATOM 632 C C . ALA A 1 86 ? 19.767 -1.675 -11.920 1.00 95.75 86 ALA A C 1
ATOM 634 O O . ALA A 1 86 ? 20.934 -1.760 -12.313 1.00 95.75 86 ALA A O 1
ATOM 635 N N . PHE A 1 87 ? 19.320 -0.645 -11.206 1.00 91.94 87 PHE A N 1
ATOM 636 C CA . PHE A 1 87 ? 20.163 0.453 -10.741 1.00 91.94 87 PHE A CA 1
ATOM 637 C C . PHE A 1 87 ? 19.560 1.081 -9.478 1.00 91.94 87 PHE A C 1
ATOM 639 O O . PHE A 1 87 ? 18.502 1.684 -9.537 1.00 91.94 87 PHE A O 1
ATOM 646 N N . ASP A 1 88 ? 20.227 0.949 -8.334 1.00 86.94 88 ASP A N 1
ATOM 647 C CA . ASP A 1 88 ? 19.661 1.321 -7.030 1.00 86.94 88 ASP A CA 1
ATOM 648 C C . ASP A 1 88 ? 20.622 2.233 -6.260 1.00 86.94 88 ASP A C 1
ATOM 650 O O . ASP A 1 88 ? 21.842 2.122 -6.417 1.00 86.94 88 ASP A O 1
ATOM 654 N N . ASP A 1 89 ? 20.077 3.116 -5.416 1.00 76.25 89 ASP A N 1
ATOM 655 C CA . ASP A 1 89 ? 20.823 3.933 -4.444 1.00 76.25 89 ASP A CA 1
ATOM 656 C C . ASP A 1 89 ? 22.014 4.690 -5.052 1.00 76.25 89 ASP A C 1
ATOM 658 O O . ASP A 1 89 ? 23.115 4.778 -4.498 1.00 76.25 89 ASP A O 1
ATOM 662 N N . LEU A 1 90 ? 21.782 5.267 -6.228 1.00 74.44 90 LEU A N 1
ATOM 663 C CA . LEU A 1 90 ? 22.821 5.841 -7.075 1.00 74.44 90 LEU A CA 1
ATOM 664 C C . LEU A 1 90 ? 23.567 7.027 -6.434 1.00 74.44 90 LEU A C 1
ATOM 666 O O . LEU A 1 90 ? 24.680 7.362 -6.843 1.00 74.44 90 LEU A O 1
ATOM 670 N N . GLY A 1 91 ? 22.982 7.685 -5.427 1.00 71.88 91 GLY A N 1
ATOM 671 C CA . GLY A 1 91 ? 23.557 8.881 -4.797 1.00 71.88 91 GLY A CA 1
ATOM 672 C C . GLY A 1 91 ? 23.614 10.101 -5.731 1.00 71.88 91 GLY A C 1
ATOM 673 O O . GLY A 1 91 ? 24.201 11.127 -5.381 1.00 71.88 91 GLY A O 1
ATOM 674 N N . PHE A 1 92 ? 23.003 9.997 -6.912 1.00 75.31 92 PHE A N 1
ATOM 675 C CA . PHE A 1 92 ? 22.780 11.058 -7.886 1.00 75.31 92 PHE A CA 1
ATOM 676 C C . PHE A 1 92 ? 21.402 10.864 -8.534 1.00 75.31 92 PHE A C 1
ATOM 678 O O . PHE A 1 92 ? 20.874 9.755 -8.568 1.00 75.31 92 PHE A O 1
ATOM 685 N N . SER A 1 93 ? 20.835 11.942 -9.071 1.00 80.69 93 SER A N 1
ATOM 686 C CA . SER A 1 93 ? 19.563 11.898 -9.797 1.00 80.69 93 SER A CA 1
ATOM 687 C C . SER A 1 93 ? 19.792 11.525 -11.256 1.00 80.69 93 SER A C 1
ATOM 689 O O . SER A 1 93 ? 20.549 12.219 -11.945 1.00 80.69 93 SER A O 1
ATOM 691 N N . VAL A 1 94 ? 19.138 10.460 -11.732 1.00 85.88 94 VAL A N 1
ATOM 692 C CA . VAL A 1 94 ? 18.966 10.285 -13.180 1.00 85.88 94 VAL A CA 1
ATOM 693 C C . VAL A 1 94 ? 17.999 11.351 -13.682 1.00 85.88 94 VAL A C 1
ATOM 695 O O . VAL A 1 94 ? 17.260 11.954 -12.905 1.00 85.88 94 VAL A O 1
ATOM 698 N N . VAL A 1 95 ? 18.026 11.622 -14.980 1.00 85.38 95 VAL A N 1
ATOM 699 C CA . VAL A 1 95 ? 17.101 12.578 -15.590 1.00 85.38 95 VAL A CA 1
ATOM 700 C C . VAL A 1 95 ? 16.224 11.927 -16.637 1.00 85.38 95 VAL A C 1
ATOM 702 O O . VAL A 1 95 ? 16.673 11.022 -17.338 1.00 85.38 95 VAL A O 1
ATOM 705 N N . GLY A 1 96 ? 15.006 12.457 -16.747 1.00 85.56 96 GLY A N 1
ATOM 706 C CA . GLY A 1 96 ? 14.054 12.175 -17.810 1.00 85.56 96 GLY A CA 1
ATOM 707 C C . GLY A 1 96 ? 13.374 10.812 -17.713 1.00 85.56 96 GLY A C 1
ATOM 708 O O . GLY A 1 96 ? 13.271 10.211 -16.645 1.00 85.56 96 GLY A O 1
ATOM 709 N N . CYS A 1 97 ? 12.824 10.379 -18.847 1.00 91.06 97 CYS A N 1
ATOM 710 C CA . CYS A 1 97 ? 11.979 9.193 -18.937 1.00 91.06 97 CYS A CA 1
ATOM 711 C C . CYS A 1 97 ? 12.812 7.945 -19.243 1.00 91.06 97 CYS A C 1
ATOM 713 O O . CYS A 1 97 ? 13.598 7.945 -20.199 1.00 91.06 97 CYS A O 1
ATOM 715 N N . LEU A 1 98 ? 12.584 6.878 -18.475 1.00 95.75 98 LEU A N 1
ATOM 716 C CA . LEU A 1 98 ? 13.030 5.529 -18.809 1.00 95.75 98 LEU A CA 1
ATOM 717 C C . LEU A 1 98 ? 12.014 4.886 -19.764 1.00 95.75 98 LEU A C 1
ATOM 719 O O . LEU A 1 98 ? 11.057 4.233 -19.346 1.00 95.75 98 LEU A O 1
ATOM 723 N N . ASP A 1 99 ? 12.231 5.086 -21.060 1.00 97.44 99 ASP A N 1
ATOM 724 C CA . ASP A 1 99 ? 11.431 4.461 -22.112 1.00 97.44 99 ASP A CA 1
ATOM 725 C C . ASP A 1 99 ? 11.942 3.042 -22.398 1.00 97.44 99 ASP A C 1
ATOM 727 O O . ASP A 1 99 ? 13.019 2.860 -22.968 1.00 97.44 99 ASP A O 1
ATOM 731 N N . LEU A 1 100 ? 11.157 2.035 -22.011 1.00 97.94 100 LEU A N 1
ATOM 732 C CA . LEU A 1 100 ? 11.411 0.620 -22.291 1.00 97.94 100 LEU A CA 1
ATOM 733 C C . LEU A 1 100 ? 10.359 0.034 -23.238 1.00 97.94 100 LEU A C 1
ATOM 735 O O . LEU A 1 100 ? 10.241 -1.188 -23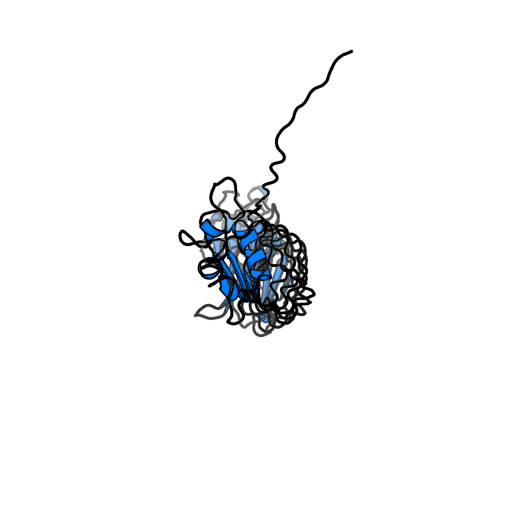.358 1.00 97.94 100 LEU A O 1
ATOM 739 N N . SER A 1 101 ? 9.602 0.883 -23.935 1.00 98.19 101 SER A N 1
ATOM 740 C CA . SER A 1 101 ? 8.532 0.428 -24.814 1.00 98.19 101 SER A CA 1
ATOM 741 C C . SER A 1 101 ? 9.054 -0.522 -25.894 1.00 98.19 101 SER A C 1
ATOM 743 O O . SER A 1 101 ? 10.077 -0.290 -26.543 1.00 98.19 101 SER A O 1
ATOM 745 N N . GLY A 1 102 ? 8.342 -1.628 -26.100 1.00 97.69 102 GLY A N 1
ATOM 746 C CA . GLY A 1 102 ? 8.686 -2.668 -27.068 1.00 97.69 102 GLY A CA 1
ATOM 747 C C . GLY A 1 102 ? 9.822 -3.607 -26.644 1.00 97.69 102 GLY A C 1
ATOM 748 O O . GLY A 1 102 ? 10.148 -4.518 -27.411 1.00 97.69 102 GLY A O 1
ATOM 749 N N . CYS A 1 103 ? 10.383 -3.473 -25.437 1.00 98.00 103 CYS A N 1
ATOM 750 C CA . CYS A 1 103 ? 11.336 -4.433 -24.870 1.00 98.00 103 CYS A CA 1
ATOM 751 C C . CYS A 1 103 ? 10.618 -5.738 -24.463 1.00 98.00 103 CYS A C 1
ATOM 753 O O . CYS A 1 103 ? 10.496 -6.082 -23.293 1.00 98.00 103 CYS A O 1
ATOM 755 N N . THR A 1 104 ? 10.117 -6.496 -25.444 1.00 97.88 104 THR A N 1
ATOM 756 C CA . THR A 1 104 ? 9.195 -7.632 -25.231 1.00 97.88 104 THR A CA 1
ATOM 757 C C . THR A 1 104 ? 9.751 -8.800 -24.411 1.00 97.88 104 THR A C 1
ATOM 759 O O . THR A 1 104 ? 8.970 -9.631 -23.952 1.00 97.88 104 THR A O 1
ATOM 762 N N . ALA A 1 105 ? 11.073 -8.901 -24.237 1.00 98.44 105 ALA A N 1
ATOM 763 C CA . ALA A 1 105 ? 11.716 -9.936 -23.420 1.00 98.44 105 ALA A CA 1
ATOM 764 C C . ALA A 1 105 ? 12.074 -9.461 -22.000 1.00 98.44 105 ALA A C 1
ATOM 766 O O . ALA A 1 105 ? 12.582 -10.260 -21.213 1.00 98.44 105 ALA A O 1
ATOM 767 N N . LEU A 1 106 ? 11.832 -8.185 -21.687 1.00 98.69 106 LEU A N 1
ATOM 768 C CA . LEU A 1 106 ? 12.124 -7.598 -20.390 1.00 98.69 106 LEU A CA 1
ATOM 769 C C . LEU A 1 106 ? 11.283 -8.296 -19.323 1.00 98.69 106 LEU A C 1
ATOM 771 O O . LEU A 1 106 ? 10.061 -8.301 -19.412 1.00 98.69 106 LEU A O 1
ATOM 775 N N . ALA A 1 107 ? 11.950 -8.887 -18.338 1.00 98.56 107 ALA A N 1
ATOM 776 C CA . ALA A 1 107 ? 11.341 -9.646 -17.255 1.00 98.56 107 ALA A CA 1
ATOM 777 C C . ALA A 1 107 ? 11.352 -8.873 -15.931 1.00 98.56 107 ALA A C 1
ATOM 779 O O . ALA A 1 107 ? 10.426 -9.028 -15.133 1.00 98.56 107 ALA A O 1
ATOM 780 N N . SER A 1 108 ? 12.362 -8.026 -15.693 1.00 98.62 108 SER A N 1
ATOM 781 C CA . SER A 1 108 ? 12.436 -7.237 -14.461 1.00 98.62 108 SER A CA 1
ATOM 782 C C . SER A 1 108 ? 13.035 -5.841 -14.629 1.00 98.62 108 SER A C 1
ATOM 784 O O . SER A 1 108 ? 14.027 -5.656 -15.332 1.00 98.62 108 SER A O 1
ATOM 786 N N . VAL A 1 109 ? 12.482 -4.876 -13.901 1.00 98.38 109 VAL A N 1
ATOM 787 C CA . VAL A 1 109 ? 12.995 -3.506 -13.793 1.00 98.38 109 VAL A CA 1
ATOM 788 C C . VAL A 1 109 ? 13.139 -3.159 -12.319 1.00 98.38 109 VAL A C 1
ATOM 790 O O . VAL A 1 109 ? 12.157 -3.206 -11.578 1.00 98.38 109 VAL A O 1
ATOM 793 N N . THR A 1 110 ? 14.346 -2.785 -11.912 1.00 97.44 110 THR A N 1
ATOM 794 C CA . THR A 1 110 ? 14.627 -2.245 -10.582 1.00 97.44 110 THR A CA 1
ATOM 795 C C . THR A 1 110 ? 15.334 -0.905 -10.742 1.00 97.44 110 THR A C 1
ATOM 797 O O . THR A 1 110 ? 16.315 -0.797 -11.477 1.00 97.44 110 THR A O 1
ATOM 800 N N . GLY A 1 111 ? 14.799 0.118 -10.092 1.00 94.88 111 GLY A N 1
ATOM 801 C CA . GLY A 1 111 ? 15.326 1.471 -10.138 1.00 94.88 111 GLY A CA 1
ATOM 802 C C . GLY A 1 111 ? 14.933 2.236 -8.887 1.00 94.88 111 GLY A C 1
ATOM 803 O O . GLY A 1 111 ? 13.991 3.024 -8.967 1.00 94.88 111 GLY A O 1
ATOM 804 N N . THR A 1 112 ? 15.549 1.970 -7.730 1.00 94.31 112 THR A N 1
ATOM 805 C CA . THR A 1 112 ? 15.129 2.607 -6.467 1.00 94.31 112 THR A CA 1
ATOM 806 C C . THR A 1 112 ? 15.903 3.876 -6.143 1.00 94.31 112 THR A C 1
ATOM 808 O O . THR A 1 112 ? 17.116 3.942 -6.336 1.00 94.31 112 THR A O 1
ATOM 811 N N . ASP A 1 113 ? 15.198 4.886 -5.629 1.00 91.94 113 ASP A N 1
ATOM 812 C CA . ASP A 1 113 ? 15.792 6.141 -5.149 1.00 91.94 113 ASP A CA 1
ATOM 813 C C . ASP A 1 113 ? 16.632 6.859 -6.226 1.00 91.94 113 ASP A C 1
ATOM 815 O O . ASP A 1 113 ? 17.710 7.406 -5.981 1.00 91.94 113 ASP A O 1
ATOM 819 N N . CYS A 1 114 ? 16.118 6.840 -7.462 1.00 90.06 114 CYS A N 1
ATOM 820 C CA . CYS A 1 114 ? 16.810 7.320 -8.658 1.00 90.06 114 CYS A CA 1
ATOM 821 C C . CYS A 1 114 ? 16.290 8.660 -9.185 1.00 90.06 114 CYS A C 1
ATOM 823 O O . CYS A 1 114 ? 16.933 9.250 -10.052 1.00 90.06 114 CYS A O 1
ATOM 825 N N . TYR A 1 115 ? 15.190 9.182 -8.634 1.00 89.19 115 TYR A N 1
ATOM 826 C CA . TYR A 1 115 ? 14.541 10.419 -9.089 1.00 89.19 115 TYR A CA 1
ATOM 827 C C . TYR A 1 115 ? 13.968 10.332 -10.517 1.00 89.19 115 TYR A C 1
ATOM 829 O O . TYR A 1 115 ? 13.912 11.338 -11.218 1.00 89.19 115 TYR A O 1
ATOM 837 N N . LEU A 1 116 ? 13.541 9.143 -10.960 1.00 91.44 116 LEU A N 1
ATOM 838 C CA . LEU A 1 116 ? 12.850 8.982 -12.244 1.00 91.44 116 LEU A CA 1
ATOM 839 C C . LEU A 1 116 ? 11.543 9.784 -12.263 1.00 91.44 116 LEU A C 1
ATOM 841 O O . LEU A 1 116 ? 10.725 9.651 -11.351 1.00 91.44 116 LEU A O 1
ATOM 845 N N . ASP A 1 117 ? 11.334 10.560 -13.327 1.00 91.56 117 ASP A N 1
ATOM 846 C CA . ASP A 1 117 ? 10.114 11.357 -13.517 1.00 91.56 117 ASP A CA 1
ATOM 847 C C . ASP A 1 117 ? 9.022 10.572 -14.261 1.00 91.56 117 ASP A C 1
ATOM 849 O O . ASP A 1 117 ? 7.832 10.774 -14.027 1.00 91.56 117 ASP A O 1
ATOM 853 N N . ALA A 1 118 ? 9.422 9.673 -15.166 1.00 95.62 118 ALA A N 1
ATOM 854 C CA . ALA A 1 118 ? 8.506 8.883 -15.983 1.00 95.62 118 ALA A CA 1
ATOM 855 C C . ALA A 1 118 ? 9.126 7.548 -16.416 1.00 95.62 118 ALA A C 1
ATOM 857 O O . ALA A 1 118 ? 10.350 7.412 -16.533 1.00 95.62 118 ALA A O 1
ATOM 858 N N . VAL A 1 119 ? 8.257 6.579 -16.695 1.00 97.44 119 VAL A N 1
ATOM 859 C CA . VAL A 1 119 ? 8.595 5.269 -17.262 1.00 97.44 119 VAL A CA 1
ATOM 860 C C . VAL A 1 119 ? 7.597 4.913 -18.361 1.00 97.44 119 VAL A C 1
ATOM 862 O O . VAL A 1 119 ? 6.429 5.278 -18.264 1.00 97.44 119 VAL A O 1
ATOM 865 N N . ASP A 1 120 ? 8.038 4.182 -19.383 1.00 98.31 120 ASP A N 1
ATOM 866 C CA . ASP A 1 120 ? 7.152 3.628 -20.414 1.00 98.31 120 ASP A CA 1
ATOM 867 C C . ASP A 1 120 ? 7.373 2.116 -20.550 1.00 98.31 120 ASP A C 1
ATOM 869 O O . ASP A 1 120 ? 8.455 1.659 -20.931 1.00 98.31 120 ASP A O 1
ATOM 873 N N . PHE A 1 121 ? 6.331 1.343 -20.237 1.00 98.44 121 PHE A N 1
ATOM 874 C CA . PHE A 1 121 ? 6.303 -0.118 -20.349 1.00 98.44 121 PHE A CA 1
ATOM 875 C C . PHE A 1 121 ? 5.418 -0.623 -21.497 1.00 98.44 121 PHE A C 1
ATOM 877 O O . PHE A 1 121 ? 5.072 -1.807 -21.550 1.00 98.44 121 PHE A O 1
ATOM 884 N N . THR A 1 122 ? 5.041 0.243 -22.438 1.00 98.31 122 THR A N 1
ATOM 885 C CA . THR A 1 122 ? 4.174 -0.121 -23.562 1.00 98.31 122 THR A CA 1
ATOM 886 C C . THR A 1 122 ? 4.763 -1.297 -24.341 1.00 98.31 122 THR A C 1
ATOM 888 O O . THR A 1 122 ? 5.873 -1.235 -24.865 1.00 98.31 122 THR A O 1
ATOM 891 N N . GLY A 1 123 ? 4.018 -2.396 -24.455 1.00 97.50 123 GLY A N 1
ATOM 892 C CA . GLY A 1 123 ? 4.474 -3.607 -25.147 1.00 97.50 123 GLY A CA 1
ATOM 893 C C . GLY A 1 123 ? 5.497 -4.473 -24.392 1.00 97.50 123 GLY A C 1
ATOM 894 O O . GLY A 1 123 ? 6.032 -5.411 -24.987 1.00 97.50 123 GLY A O 1
ATOM 895 N N . CYS A 1 124 ? 5.761 -4.226 -23.106 1.00 98.19 124 CYS A N 1
ATOM 896 C CA . CYS A 1 124 ? 6.602 -5.081 -22.257 1.00 98.19 124 CYS A CA 1
ATOM 897 C C . CYS A 1 124 ? 5.863 -6.352 -21.795 1.00 98.19 124 CYS A C 1
ATOM 899 O O . CYS A 1 124 ? 5.655 -6.587 -20.608 1.00 98.19 124 CYS A O 1
ATOM 901 N N . SER A 1 125 ? 5.487 -7.213 -22.745 1.00 97.81 125 SER A N 1
ATOM 902 C CA . SER A 1 125 ? 4.593 -8.357 -22.509 1.00 97.81 125 SER A CA 1
ATOM 903 C C . SER A 1 125 ? 5.131 -9.446 -21.572 1.00 97.81 125 SER A C 1
ATOM 905 O O . SER A 1 125 ? 4.351 -10.275 -21.121 1.00 97.81 125 SER A O 1
ATOM 907 N N . SER A 1 126 ? 6.443 -9.481 -21.315 1.00 98.44 126 SER A N 1
ATOM 908 C CA . SER A 1 126 ? 7.079 -10.465 -20.419 1.00 98.44 126 SER A CA 1
ATOM 909 C C . SER A 1 126 ? 7.432 -9.888 -19.044 1.00 98.44 126 SER A C 1
ATOM 911 O O . SER A 1 126 ? 8.048 -10.586 -18.238 1.00 98.44 126 SER A O 1
ATOM 913 N N . LEU A 1 127 ? 7.092 -8.618 -18.783 1.00 98.75 127 LEU A N 1
ATOM 914 C CA . LEU A 1 127 ? 7.513 -7.922 -17.573 1.00 98.75 127 LEU A CA 1
ATOM 915 C C . LEU A 1 127 ? 6.785 -8.492 -16.359 1.00 98.75 127 LEU A C 1
ATOM 917 O O . LEU A 1 127 ? 5.572 -8.351 -16.226 1.00 98.75 127 LEU A O 1
ATOM 921 N N . ALA A 1 128 ? 7.554 -9.128 -15.477 1.00 98.75 128 ALA A N 1
ATOM 922 C CA . ALA A 1 128 ? 7.046 -9.864 -14.328 1.00 98.75 128 ALA A CA 1
ATOM 923 C C . ALA A 1 128 ? 7.309 -9.162 -12.990 1.00 98.75 128 ALA A C 1
ATOM 925 O O . ALA A 1 128 ? 6.585 -9.403 -12.022 1.00 98.75 128 ALA A O 1
ATOM 926 N N . SER A 1 129 ? 8.331 -8.304 -12.916 1.00 98.81 129 SER A N 1
ATOM 927 C CA . SER A 1 129 ? 8.730 -7.632 -11.676 1.00 98.81 129 SER A CA 1
ATOM 928 C C . SER A 1 129 ? 9.150 -6.186 -11.917 1.00 98.81 129 SER A C 1
ATOM 930 O O . SER A 1 129 ? 10.097 -5.931 -12.657 1.00 98.81 129 SER A O 1
ATOM 932 N N . VAL A 1 130 ? 8.500 -5.246 -11.235 1.00 98.75 130 VAL A N 1
ATOM 933 C CA . VAL A 1 130 ? 8.834 -3.817 -11.272 1.00 98.75 130 VAL A CA 1
ATOM 934 C C . VAL A 1 130 ? 9.015 -3.298 -9.853 1.00 98.75 130 VAL A C 1
ATOM 936 O O . VAL A 1 130 ? 8.089 -3.364 -9.047 1.00 98.75 130 VAL A O 1
ATOM 939 N N . ASN A 1 131 ? 10.188 -2.743 -9.557 1.00 98.50 131 ASN A N 1
ATOM 940 C CA . ASN A 1 131 ? 10.443 -1.995 -8.332 1.00 98.50 131 ASN A CA 1
ATOM 941 C C . ASN A 1 131 ? 11.032 -0.618 -8.661 1.00 98.50 131 ASN A C 1
ATOM 943 O O . ASN A 1 131 ? 12.190 -0.499 -9.051 1.00 98.50 131 ASN A O 1
ATOM 947 N N . LEU A 1 132 ? 10.219 0.415 -8.475 1.00 97.62 132 LEU A N 1
ATOM 948 C CA . LEU A 1 132 ? 10.526 1.825 -8.717 1.00 97.62 132 LEU A CA 1
ATOM 949 C C . LEU A 1 132 ? 10.295 2.657 -7.449 1.00 97.62 132 LEU A C 1
ATOM 951 O O . LEU A 1 132 ? 9.811 3.791 -7.504 1.00 97.62 132 LEU A O 1
ATOM 955 N N . THR A 1 133 ? 10.587 2.073 -6.289 1.00 97.62 133 THR A N 1
ATOM 956 C CA . THR A 1 133 ? 10.440 2.741 -4.991 1.00 97.62 133 THR A CA 1
ATOM 957 C C . THR A 1 133 ? 11.302 4.008 -4.913 1.00 97.62 133 THR A C 1
ATOM 959 O O . THR A 1 133 ? 12.448 3.991 -5.348 1.00 97.62 133 THR A O 1
ATOM 962 N N . GLY A 1 134 ? 10.776 5.096 -4.345 1.00 95.50 134 GLY A N 1
ATOM 963 C CA . GLY A 1 134 ? 11.557 6.308 -4.063 1.00 95.50 134 GLY A CA 1
ATOM 964 C C . GLY A 1 134 ? 11.856 7.175 -5.291 1.00 95.50 134 GLY A C 1
ATOM 965 O O . GLY A 1 134 ? 12.923 7.773 -5.386 1.00 95.50 134 GLY A O 1
ATOM 966 N N . ASN A 1 135 ? 10.942 7.244 -6.259 1.00 95.44 135 ASN A N 1
ATOM 967 C CA . ASN A 1 135 ? 11.099 8.087 -7.449 1.00 95.44 135 ASN A CA 1
ATOM 968 C C . ASN A 1 135 ? 10.107 9.266 -7.440 1.00 95.44 135 ASN A C 1
ATOM 970 O O . ASN A 1 135 ? 9.463 9.561 -6.432 1.00 95.44 135 ASN A O 1
ATOM 974 N N . HIS A 1 136 ? 10.011 9.988 -8.556 1.00 95.06 136 HIS A N 1
ATOM 975 C CA . HIS A 1 136 ? 9.126 11.141 -8.734 1.00 95.06 136 HIS A CA 1
ATOM 976 C C . HIS A 1 136 ? 7.980 10.857 -9.711 1.00 95.06 136 HIS A C 1
ATOM 978 O O . HIS A 1 136 ? 7.416 11.780 -10.298 1.00 95.06 136 HIS A O 1
ATOM 984 N N . LEU A 1 137 ? 7.615 9.586 -9.878 1.00 97.06 137 LEU A N 1
ATOM 985 C CA . LEU A 1 137 ? 6.588 9.184 -10.829 1.00 97.06 137 LEU A CA 1
ATOM 986 C C . LEU A 1 137 ? 5.243 9.797 -10.432 1.00 97.06 137 LEU A C 1
ATOM 988 O O . LEU A 1 137 ? 4.795 9.650 -9.292 1.00 97.06 137 LEU A O 1
ATOM 992 N N . THR A 1 138 ? 4.590 10.467 -11.377 1.00 97.44 138 THR A N 1
ATOM 993 C CA . THR A 1 138 ? 3.215 10.972 -11.219 1.00 97.44 138 THR A CA 1
ATOM 994 C C . THR A 1 138 ? 2.173 10.015 -11.790 1.00 97.44 138 THR A C 1
ATOM 996 O O . THR A 1 138 ? 1.001 10.087 -11.429 1.00 97.44 138 THR A O 1
ATOM 999 N N . GLU A 1 139 ? 2.606 9.109 -12.662 1.00 97.69 139 GLU A N 1
ATOM 1000 C CA . GLU A 1 139 ? 1.800 8.081 -13.311 1.00 97.69 139 GLU A CA 1
ATOM 1001 C C . GLU A 1 139 ? 2.645 6.821 -13.519 1.00 97.69 139 GLU A C 1
ATOM 1003 O O . GLU A 1 139 ? 3.877 6.879 -13.574 1.00 97.69 139 GLU A O 1
ATOM 1008 N N . ILE A 1 140 ? 1.978 5.675 -13.619 1.00 97.69 140 ILE A N 1
ATOM 1009 C CA . ILE A 1 140 ? 2.593 4.409 -14.003 1.00 97.69 140 ILE A CA 1
ATOM 1010 C C . ILE A 1 140 ? 1.552 3.571 -14.747 1.00 97.69 140 ILE A C 1
ATOM 1012 O O . ILE A 1 140 ? 0.503 3.243 -14.197 1.00 97.69 140 ILE A O 1
ATOM 1016 N N . ASP A 1 141 ? 1.841 3.239 -16.005 1.00 98.38 141 ASP A N 1
ATOM 1017 C CA . ASP A 1 141 ? 0.984 2.390 -16.833 1.00 98.38 141 ASP A CA 1
ATOM 1018 C C . ASP A 1 141 ? 1.578 0.979 -16.931 1.00 98.38 141 ASP A C 1
ATOM 1020 O O . ASP A 1 141 ? 2.678 0.770 -17.448 1.00 98.38 141 ASP A O 1
ATOM 1024 N N . VAL A 1 142 ? 0.833 0.000 -16.418 1.00 98.50 142 VAL A N 1
ATOM 1025 C CA . VAL A 1 142 ? 1.169 -1.432 -16.448 1.00 98.50 142 VAL A CA 1
ATOM 1026 C C . VAL A 1 142 ? 0.166 -2.250 -17.267 1.00 98.50 142 VAL A C 1
ATOM 1028 O O . VAL A 1 142 ? 0.184 -3.483 -17.228 1.00 98.50 142 VAL A O 1
ATOM 1031 N N . SER A 1 143 ? -0.682 -1.588 -18.059 1.00 98.00 143 SER A N 1
ATOM 1032 C CA . SER A 1 143 ? -1.723 -2.218 -18.880 1.00 98.00 143 SER A CA 1
ATOM 1033 C C . SER A 1 143 ? -1.164 -3.182 -19.934 1.00 98.00 143 SER A C 1
ATOM 1035 O O . SER A 1 143 ? -1.846 -4.124 -20.336 1.00 98.00 143 SER A O 1
ATOM 1037 N N . SER A 1 144 ? 0.089 -2.978 -20.355 1.00 97.75 144 SER A N 1
ATOM 1038 C CA . SER A 1 144 ? 0.820 -3.829 -21.305 1.00 97.75 144 SER A CA 1
ATOM 1039 C C . SER A 1 144 ? 1.635 -4.957 -20.651 1.00 97.75 144 SER A C 1
ATOM 1041 O O . SER A 1 144 ? 2.377 -5.648 -21.354 1.00 97.75 144 SER A O 1
ATOM 1043 N N . CYS A 1 145 ? 1.504 -5.158 -19.335 1.00 98.44 145 CYS A N 1
ATOM 1044 C CA . CYS A 1 145 ? 2.330 -6.073 -18.540 1.00 98.44 145 CYS A CA 1
ATOM 1045 C C . CYS A 1 145 ? 1.485 -7.204 -17.903 1.00 98.44 145 CYS A C 1
ATOM 1047 O O . CYS A 1 145 ? 1.366 -7.270 -16.678 1.00 98.44 145 CYS A O 1
ATOM 1049 N N . PRO A 1 146 ? 0.874 -8.111 -18.691 1.00 98.06 146 PRO A N 1
ATOM 1050 C CA . PRO A 1 146 ? -0.059 -9.121 -18.168 1.00 98.06 146 PRO A CA 1
ATOM 1051 C C . PRO A 1 146 ? 0.593 -10.192 -17.275 1.00 98.06 146 PRO A C 1
ATOM 1053 O O . PRO A 1 146 ? -0.080 -10.834 -16.468 1.00 98.06 146 PRO A O 1
ATOM 1056 N N . GLU A 1 147 ? 1.909 -10.374 -17.393 1.00 98.44 147 GLU A N 1
ATOM 1057 C CA . GLU A 1 147 ? 2.696 -11.326 -16.597 1.00 98.44 147 GLU A CA 1
ATOM 1058 C C . GLU A 1 147 ? 3.208 -10.722 -15.276 1.00 98.44 147 GLU A C 1
ATOM 1060 O O . GLU A 1 147 ? 3.980 -11.361 -14.562 1.00 98.44 147 GLU A O 1
ATOM 1065 N N . LEU A 1 148 ? 2.800 -9.492 -14.934 1.00 98.75 148 LEU A N 1
ATOM 1066 C CA . LEU A 1 148 ? 3.282 -8.795 -13.746 1.00 98.75 148 LEU A CA 1
ATOM 1067 C C . LEU A 1 148 ? 2.852 -9.527 -12.469 1.00 98.75 148 LEU A C 1
ATOM 1069 O O . LEU A 1 148 ? 1.666 -9.718 -12.207 1.00 98.75 148 LEU A O 1
ATOM 1073 N N . THR A 1 149 ? 3.839 -9.905 -11.660 1.00 98.88 149 THR A N 1
ATOM 1074 C CA . THR A 1 149 ? 3.659 -10.587 -10.368 1.00 98.88 149 THR A CA 1
ATOM 1075 C C . THR A 1 149 ? 4.062 -9.706 -9.187 1.00 98.88 149 THR A C 1
ATOM 1077 O O . THR A 1 149 ? 3.490 -9.835 -8.107 1.00 98.88 149 THR A O 1
ATOM 1080 N N . LEU A 1 150 ? 4.993 -8.771 -9.391 1.00 98.88 150 LEU A N 1
ATOM 1081 C CA . LEU A 1 150 ? 5.450 -7.817 -8.383 1.00 98.88 150 LEU A CA 1
ATOM 1082 C C . LEU A 1 150 ? 5.421 -6.398 -8.950 1.00 98.88 150 LEU A C 1
ATOM 1084 O O . LEU A 1 150 ? 6.034 -6.132 -9.984 1.00 98.88 150 LEU A O 1
ATOM 1088 N N . LEU A 1 151 ? 4.748 -5.492 -8.239 1.00 98.88 151 LEU A N 1
ATOM 1089 C CA . LEU A 1 151 ? 4.687 -4.070 -8.566 1.00 98.88 151 LEU A CA 1
ATOM 1090 C C . LEU A 1 151 ? 4.894 -3.221 -7.312 1.00 98.88 151 LEU A C 1
ATOM 1092 O O . LEU A 1 151 ? 3.985 -3.067 -6.495 1.00 98.88 151 LEU A O 1
ATOM 1096 N N . TRP A 1 152 ? 6.085 -2.650 -7.166 1.00 98.88 152 TRP A N 1
ATOM 1097 C CA . TRP A 1 152 ? 6.424 -1.737 -6.079 1.00 98.88 152 TRP A CA 1
ATOM 1098 C C . TRP A 1 152 ? 6.763 -0.360 -6.643 1.00 98.88 152 TRP A C 1
ATOM 1100 O O . TRP A 1 152 ? 7.710 -0.199 -7.406 1.00 98.88 152 TRP A O 1
ATOM 1110 N N . PHE A 1 153 ? 5.995 0.646 -6.244 1.00 98.62 153 PHE A N 1
ATOM 1111 C CA . PHE A 1 153 ? 6.217 2.056 -6.581 1.00 98.62 153 PHE A CA 1
ATOM 1112 C C . PHE A 1 153 ? 5.994 2.936 -5.346 1.00 98.62 153 PHE A C 1
ATOM 1114 O O . PHE A 1 153 ? 5.507 4.067 -5.420 1.00 98.62 153 PHE A O 1
ATOM 1121 N N . LYS A 1 154 ? 6.350 2.404 -4.174 1.00 98.69 154 LYS A N 1
ATOM 1122 C CA . LYS A 1 154 ? 6.291 3.117 -2.900 1.00 98.69 154 LYS A CA 1
ATOM 1123 C C . LYS A 1 154 ? 7.062 4.441 -2.971 1.00 98.69 154 LYS A C 1
ATOM 1125 O O . LYS A 1 154 ? 8.104 4.497 -3.610 1.00 98.69 154 LYS A O 1
ATOM 1130 N N . GLN A 1 155 ? 6.598 5.473 -2.264 1.00 98.25 155 GLN A N 1
ATOM 1131 C CA . GLN A 1 155 ? 7.245 6.796 -2.226 1.00 98.25 155 GLN A CA 1
ATOM 1132 C C . GLN A 1 155 ? 7.409 7.398 -3.628 1.00 98.25 155 GLN A C 1
ATOM 1134 O O . GLN A 1 155 ? 8.522 7.632 -4.087 1.00 98.25 155 GLN A O 1
ATOM 1139 N N . ASN A 1 156 ? 6.279 7.625 -4.292 1.00 98.31 156 ASN A N 1
ATOM 1140 C CA . ASN A 1 156 ? 6.167 8.373 -5.542 1.00 98.31 156 ASN A CA 1
ATOM 1141 C C . ASN A 1 156 ? 5.039 9.418 -5.392 1.00 98.31 156 ASN A C 1
ATOM 1143 O O . ASN A 1 156 ? 4.597 9.713 -4.281 1.00 98.31 156 ASN A O 1
ATOM 1147 N N . SER A 1 157 ? 4.584 10.019 -6.492 1.00 98.06 157 SER A N 1
ATOM 1148 C CA . SER A 1 157 ? 3.463 10.971 -6.523 1.00 98.06 157 SER A CA 1
ATOM 1149 C C . SER A 1 157 ? 2.303 10.472 -7.394 1.00 98.06 157 SER A C 1
ATOM 1151 O O . SER A 1 157 ? 1.583 11.273 -7.990 1.00 98.06 157 SER A O 1
ATOM 1153 N N . VAL A 1 158 ? 2.112 9.152 -7.472 1.00 98.56 158 VAL A N 1
ATOM 1154 C CA . VAL A 1 158 ? 1.057 8.526 -8.280 1.00 98.56 158 VAL A CA 1
ATOM 1155 C C . VAL A 1 158 ? -0.306 8.750 -7.624 1.00 98.56 158 VAL A C 1
ATOM 1157 O O . VAL A 1 158 ? -0.460 8.559 -6.416 1.00 98.56 158 VAL A O 1
ATOM 1160 N N . THR A 1 159 ? -1.304 9.163 -8.406 1.00 98.25 159 THR A N 1
ATOM 1161 C CA . THR A 1 159 ? -2.661 9.476 -7.900 1.00 98.25 159 THR A CA 1
ATOM 1162 C C . THR A 1 159 ? -3.734 8.483 -8.340 1.00 98.25 159 THR A C 1
ATOM 1164 O O . THR A 1 159 ? -4.770 8.371 -7.681 1.00 98.25 159 THR A O 1
ATOM 1167 N N . GLU A 1 160 ? -3.452 7.703 -9.381 1.00 98.31 160 GLU A N 1
ATOM 1168 C CA . GLU A 1 160 ? -4.304 6.638 -9.899 1.00 98.31 160 GLU A CA 1
ATOM 1169 C C . GLU A 1 160 ? -3.460 5.470 -10.416 1.00 98.31 160 GLU A C 1
ATOM 1171 O O . GLU A 1 160 ? -2.309 5.647 -10.813 1.00 98.31 160 GLU A O 1
ATOM 1176 N N . ILE A 1 161 ? -4.030 4.268 -10.383 1.00 98.56 161 ILE A N 1
ATOM 1177 C CA . ILE A 1 161 ? -3.412 3.058 -10.921 1.00 98.56 161 ILE A CA 1
ATOM 1178 C C . ILE A 1 161 ? -4.506 2.134 -11.456 1.00 98.56 161 ILE A C 1
ATOM 1180 O O . ILE A 1 161 ? -5.479 1.857 -10.755 1.00 98.56 161 ILE A O 1
ATOM 1184 N N . ASP A 1 162 ? -4.345 1.665 -12.692 1.00 98.62 162 ASP A N 1
ATOM 1185 C CA . ASP A 1 162 ? -5.201 0.644 -13.298 1.00 98.62 162 ASP A CA 1
ATOM 1186 C C . ASP A 1 162 ? -4.484 -0.709 -13.260 1.00 98.62 162 ASP A C 1
ATOM 1188 O O . ASP A 1 162 ? -3.408 -0.871 -13.836 1.00 98.62 162 ASP A O 1
ATOM 1192 N N . LEU A 1 163 ? -5.085 -1.672 -12.560 1.00 98.75 163 LEU A N 1
ATOM 1193 C CA . LEU A 1 163 ? -4.576 -3.038 -12.401 1.00 98.75 163 LEU A CA 1
ATOM 1194 C C . LEU A 1 163 ? -5.428 -4.077 -13.150 1.00 98.75 163 LEU A C 1
ATOM 1196 O O . LEU A 1 163 ? -5.231 -5.282 -12.984 1.00 98.75 163 LEU A O 1
ATOM 1200 N N . SER A 1 164 ? -6.384 -3.639 -13.978 1.00 98.38 164 SER A N 1
ATOM 1201 C CA . SER A 1 164 ? -7.362 -4.513 -14.644 1.00 98.38 164 SER A CA 1
ATOM 1202 C C . SER A 1 164 ? -6.737 -5.559 -15.577 1.00 98.38 164 SER A C 1
ATOM 1204 O O . SER A 1 164 ? -7.332 -6.611 -15.811 1.00 98.38 164 SER A O 1
ATOM 1206 N N . ASN A 1 165 ? -5.515 -5.314 -16.061 1.00 98.00 165 ASN A N 1
ATOM 1207 C CA . ASN A 1 165 ? -4.755 -6.229 -16.916 1.00 98.00 165 ASN A CA 1
ATOM 1208 C C . ASN A 1 165 ? -3.658 -7.010 -16.170 1.00 98.00 165 ASN A C 1
ATOM 1210 O O . ASN A 1 165 ? -2.841 -7.657 -16.822 1.00 98.00 165 ASN A O 1
ATOM 1214 N N . ASN A 1 166 ? -3.626 -6.996 -14.832 1.00 98.62 166 ASN A N 1
ATOM 1215 C CA . ASN A 1 166 ? -2.578 -7.653 -14.038 1.00 98.62 166 ASN A CA 1
ATOM 1216 C C . ASN A 1 166 ? -3.146 -8.746 -13.101 1.00 98.62 166 ASN A C 1
ATOM 1218 O O . ASN A 1 166 ? -2.960 -8.682 -11.883 1.00 98.62 166 ASN A O 1
ATOM 1222 N N . PRO A 1 167 ? -3.820 -9.789 -13.633 1.00 98.31 167 PRO A N 1
ATOM 1223 C CA . PRO A 1 167 ? -4.481 -10.815 -12.815 1.00 98.31 167 PRO A CA 1
ATOM 1224 C C . PRO A 1 167 ? -3.508 -11.705 -12.027 1.00 98.31 167 PRO A C 1
ATOM 1226 O O . PRO A 1 167 ? -3.904 -12.342 -11.051 1.00 98.31 167 PRO A O 1
ATOM 1229 N N . ASN A 1 168 ? -2.238 -11.746 -12.444 1.00 98.62 168 ASN A N 1
ATOM 1230 C CA . ASN A 1 168 ? -1.179 -12.546 -11.829 1.00 98.62 168 ASN A CA 1
ATOM 1231 C C . ASN A 1 168 ? -0.425 -11.804 -10.711 1.00 98.62 168 ASN A C 1
ATOM 1233 O O . ASN A 1 168 ? 0.541 -12.345 -10.169 1.00 98.62 168 ASN A O 1
ATOM 1237 N N . LEU A 1 169 ? -0.831 -10.575 -10.368 1.00 98.88 169 LEU A N 1
ATOM 1238 C CA . LEU A 1 169 ? -0.133 -9.764 -9.377 1.00 98.88 169 LEU A CA 1
ATOM 1239 C C . LEU A 1 169 ? -0.221 -10.418 -7.991 1.00 98.88 169 LEU A C 1
ATOM 1241 O O . LEU A 1 169 ? -1.309 -10.628 -7.463 1.00 98.88 169 LEU A O 1
ATOM 1245 N N . THR A 1 170 ? 0.931 -10.730 -7.393 1.00 98.88 170 THR A N 1
ATOM 1246 C CA . THR A 1 170 ? 1.036 -11.384 -6.078 1.00 98.88 170 THR A CA 1
ATOM 1247 C C . THR A 1 170 ? 1.513 -10.434 -4.984 1.00 98.88 170 THR A C 1
ATOM 1249 O O . THR A 1 170 ? 1.189 -10.639 -3.810 1.00 98.88 170 THR A O 1
ATOM 1252 N N . SER A 1 171 ? 2.244 -9.376 -5.349 1.00 98.88 171 SER A N 1
ATOM 1253 C CA . SER A 1 171 ? 2.746 -8.364 -4.422 1.00 98.88 171 SER A CA 1
ATOM 1254 C C . SER A 1 171 ? 2.578 -6.955 -4.979 1.00 98.88 171 SER A C 1
ATOM 1256 O O . SER A 1 171 ? 3.135 -6.621 -6.026 1.00 98.88 171 SER A O 1
ATOM 1258 N N . LEU A 1 172 ? 1.858 -6.119 -4.230 1.00 98.94 172 LEU A N 1
ATOM 1259 C CA . LEU A 1 172 ? 1.670 -4.701 -4.515 1.00 98.94 172 LEU A CA 1
ATOM 1260 C C . LEU A 1 172 ? 2.138 -3.855 -3.327 1.00 98.94 172 LEU A C 1
ATOM 1262 O O . LEU A 1 172 ? 1.652 -4.024 -2.206 1.00 98.94 172 LEU A O 1
ATOM 1266 N N . ASP A 1 173 ? 3.051 -2.919 -3.587 1.00 98.94 173 ASP A N 1
ATOM 1267 C CA . ASP A 1 173 ? 3.403 -1.851 -2.648 1.00 98.94 173 ASP A CA 1
ATOM 1268 C C . ASP A 1 173 ? 3.278 -0.490 -3.336 1.00 98.94 173 ASP A C 1
ATOM 1270 O O . ASP A 1 173 ? 4.147 -0.060 -4.098 1.00 98.94 173 ASP A O 1
ATOM 1274 N N . CYS A 1 174 ? 2.167 0.180 -3.048 1.00 98.81 174 CYS A N 1
ATOM 1275 C CA . CYS A 1 174 ? 1.833 1.522 -3.512 1.00 98.81 174 CYS A CA 1
ATOM 1276 C C . CYS A 1 174 ? 1.846 2.542 -2.361 1.00 98.81 174 CYS A C 1
ATOM 1278 O O . CYS A 1 174 ? 1.225 3.606 -2.439 1.00 98.81 174 CYS A O 1
ATOM 1280 N N . SER A 1 175 ? 2.531 2.224 -1.259 1.00 98.88 175 SER A N 1
ATOM 1281 C CA . SER A 1 175 ? 2.561 3.065 -0.060 1.00 98.88 175 SER A CA 1
ATOM 1282 C C . SER A 1 175 ? 3.190 4.437 -0.322 1.00 98.88 175 SER A C 1
ATOM 1284 O O . SER A 1 175 ? 4.107 4.554 -1.128 1.00 98.88 175 SER A O 1
ATOM 1286 N N . TYR A 1 176 ? 2.783 5.465 0.424 1.00 98.69 176 TYR A N 1
ATOM 1287 C CA . TYR A 1 176 ? 3.317 6.829 0.308 1.00 98.69 176 TYR A CA 1
ATOM 1288 C C . TYR A 1 176 ? 3.177 7.394 -1.112 1.00 98.69 176 TYR A C 1
ATOM 1290 O O . TYR A 1 176 ? 4.162 7.774 -1.740 1.00 98.69 176 TYR A O 1
ATOM 1298 N N . ASN A 1 177 ? 1.942 7.415 -1.603 1.00 98.81 177 ASN A N 1
ATOM 1299 C CA . ASN A 1 177 ? 1.538 8.032 -2.863 1.00 98.81 177 ASN A CA 1
ATOM 1300 C C . ASN A 1 177 ? 0.334 8.963 -2.601 1.00 98.81 177 ASN A C 1
ATOM 1302 O O . ASN A 1 177 ? 0.019 9.289 -1.453 1.00 98.81 177 ASN A O 1
ATOM 1306 N N . GLY A 1 178 ? -0.325 9.425 -3.663 1.00 97.94 178 GLY A N 1
ATOM 1307 C CA . GLY A 1 178 ? -1.527 10.257 -3.606 1.00 97.94 178 GLY A CA 1
ATOM 1308 C C . GLY A 1 178 ? -2.808 9.518 -3.994 1.00 97.94 178 GLY A C 1
ATOM 1309 O O . GLY A 1 178 ? -3.746 10.170 -4.450 1.00 97.94 178 GLY A O 1
ATOM 1310 N N . LEU A 1 179 ? -2.859 8.184 -3.872 1.00 98.75 179 LEU A N 1
ATOM 1311 C CA . LEU A 1 179 ? -4.007 7.397 -4.330 1.00 98.75 179 LEU A CA 1
ATOM 1312 C C . LEU A 1 179 ? -5.269 7.755 -3.536 1.00 98.75 179 LEU A C 1
ATOM 1314 O O . LEU A 1 179 ? -5.258 7.770 -2.304 1.00 98.75 179 LEU A O 1
ATOM 1318 N N . THR A 1 180 ? -6.368 8.008 -4.245 1.00 98.00 180 THR A N 1
ATOM 1319 C CA . THR A 1 180 ? -7.692 8.267 -3.640 1.00 98.00 180 THR A CA 1
ATOM 1320 C C . THR A 1 180 ? -8.633 7.067 -3.733 1.00 98.00 180 THR A C 1
ATOM 1322 O O . THR A 1 180 ? -9.557 6.937 -2.932 1.00 98.00 180 THR A O 1
ATOM 1325 N N . ALA A 1 181 ? -8.359 6.160 -4.668 1.00 97.94 181 ALA A N 1
ATOM 1326 C CA . ALA A 1 181 ? -9.029 4.884 -4.842 1.00 97.94 181 ALA A CA 1
ATOM 1327 C C . ALA A 1 181 ? -7.992 3.816 -5.204 1.00 97.94 181 ALA A C 1
ATOM 1329 O O . ALA A 1 181 ? -6.928 4.129 -5.744 1.00 97.94 181 ALA A O 1
ATOM 1330 N N . LEU A 1 182 ? -8.306 2.560 -4.896 1.00 98.69 182 LEU A N 1
ATOM 1331 C CA . LEU A 1 182 ? -7.485 1.412 -5.252 1.00 98.69 182 LEU A CA 1
ATOM 1332 C C . LEU A 1 182 ? -8.396 0.210 -5.503 1.00 98.69 182 LEU A C 1
ATOM 1334 O O . LEU A 1 182 ? -8.964 -0.342 -4.562 1.00 98.69 182 LEU A O 1
ATOM 1338 N N . ASP A 1 183 ? -8.528 -0.184 -6.768 1.00 98.62 183 ASP A N 1
ATOM 1339 C CA . ASP A 1 183 ? -9.244 -1.398 -7.154 1.00 98.62 183 ASP A CA 1
ATOM 1340 C C . ASP A 1 183 ? -8.254 -2.559 -7.298 1.00 98.62 183 ASP A C 1
ATOM 1342 O O . ASP A 1 183 ? -7.421 -2.583 -8.203 1.00 98.62 183 ASP A O 1
ATOM 1346 N N . VAL A 1 184 ? -8.343 -3.520 -6.381 1.00 98.69 184 VAL A N 1
ATOM 1347 C CA . VAL A 1 184 ? -7.569 -4.771 -6.412 1.00 98.69 184 VAL A CA 1
ATOM 1348 C C . VAL A 1 184 ? -8.437 -5.979 -6.751 1.00 98.69 184 VAL A C 1
ATOM 1350 O O . VAL A 1 184 ? -7.942 -7.102 -6.758 1.00 98.69 184 VAL A O 1
ATOM 1353 N N . THR A 1 185 ? -9.720 -5.781 -7.071 1.00 98.25 185 THR A N 1
ATOM 1354 C CA . THR A 1 185 ? -10.659 -6.886 -7.316 1.00 98.25 185 THR A CA 1
ATOM 1355 C C . THR A 1 185 ? -10.307 -7.705 -8.561 1.00 98.25 185 THR A C 1
ATOM 1357 O O . THR A 1 185 ? -10.716 -8.859 -8.691 1.00 98.25 185 THR A O 1
ATOM 1360 N N . CYS A 1 186 ? -9.486 -7.135 -9.445 1.00 97.31 186 CYS A N 1
ATOM 1361 C CA . CYS A 1 186 ? -8.937 -7.787 -10.630 1.00 97.31 186 CYS A CA 1
ATOM 1362 C C . CYS A 1 186 ? -7.661 -8.607 -10.356 1.00 97.31 186 CYS A C 1
ATOM 1364 O O . CYS A 1 186 ? -7.145 -9.236 -11.279 1.00 97.31 186 CYS A O 1
ATOM 1366 N N . CYS A 1 187 ? -7.151 -8.633 -9.119 1.00 98.44 187 CYS A N 1
ATOM 1367 C CA . CYS A 1 187 ? -5.876 -9.260 -8.756 1.00 98.44 187 CYS A CA 1
ATOM 1368 C C . CYS A 1 187 ? -6.058 -10.411 -7.738 1.00 98.44 187 CYS A C 1
ATOM 1370 O O . CYS A 1 187 ? -5.561 -10.328 -6.611 1.00 98.44 187 CYS A O 1
ATOM 1372 N N . PRO A 1 188 ? -6.732 -11.518 -8.109 1.00 98.25 188 PRO A N 1
ATOM 1373 C CA . PRO A 1 188 ? -7.084 -12.591 -7.173 1.00 98.25 188 PRO A CA 1
ATOM 1374 C C . PRO A 1 188 ? -5.883 -13.364 -6.608 1.00 98.25 188 PRO A C 1
ATOM 1376 O O . PRO A 1 188 ? -6.018 -14.065 -5.606 1.00 98.25 188 PRO A O 1
ATOM 1379 N N . ALA A 1 189 ? -4.709 -13.243 -7.237 1.00 98.50 189 ALA A N 1
ATOM 1380 C CA . ALA A 1 189 ? -3.465 -13.863 -6.791 1.00 98.50 189 ALA A CA 1
ATOM 1381 C C . ALA A 1 189 ? -2.705 -13.043 -5.725 1.00 98.50 189 ALA A C 1
ATOM 1383 O O . ALA A 1 189 ? -1.633 -13.472 -5.292 1.00 98.50 189 ALA A O 1
ATOM 1384 N N . LEU A 1 190 ? -3.218 -11.876 -5.302 1.00 98.81 190 LEU A N 1
ATOM 1385 C CA . LEU A 1 190 ? -2.539 -11.020 -4.327 1.00 98.81 190 LEU A CA 1
ATOM 1386 C C . LEU A 1 190 ? -2.340 -11.730 -2.987 1.00 98.81 190 LEU A C 1
ATOM 1388 O O . LEU A 1 190 ? -3.282 -12.211 -2.364 1.00 98.81 190 LEU A O 1
ATOM 1392 N N . THR A 1 191 ? -1.092 -11.708 -2.521 1.00 98.81 191 THR A N 1
ATOM 1393 C CA . THR A 1 191 ? -0.665 -12.247 -1.221 1.00 98.81 191 THR A CA 1
ATOM 1394 C C . THR A 1 191 ? -0.158 -11.164 -0.274 1.00 98.81 191 THR A C 1
ATOM 1396 O O . THR A 1 191 ? -0.250 -11.312 0.946 1.00 98.81 191 THR A O 1
ATOM 1399 N N . ILE A 1 192 ? 0.366 -10.065 -0.824 1.00 98.88 192 ILE A N 1
ATOM 1400 C CA . ILE A 1 192 ? 0.880 -8.913 -0.082 1.00 98.88 192 ILE A CA 1
ATOM 1401 C C . ILE A 1 192 ? 0.284 -7.650 -0.696 1.00 98.88 192 ILE A C 1
ATOM 1403 O O . ILE A 1 192 ? 0.531 -7.358 -1.867 1.00 98.88 192 ILE A O 1
ATOM 1407 N N . LEU A 1 193 ? -0.440 -6.882 0.118 1.00 98.88 193 LEU A N 1
ATOM 1408 C CA . LEU A 1 193 ? -0.975 -5.577 -0.247 1.00 98.88 193 LEU A CA 1
ATOM 1409 C C . LEU A 1 193 ? -0.529 -4.519 0.765 1.00 98.88 193 LEU A C 1
ATOM 1411 O O . LEU A 1 193 ? -0.942 -4.528 1.928 1.00 98.88 193 LEU A O 1
ATOM 1415 N N . ARG A 1 194 ? 0.295 -3.573 0.311 1.00 98.94 194 ARG A N 1
ATOM 1416 C CA . ARG A 1 194 ? 0.707 -2.400 1.088 1.00 98.94 194 ARG A CA 1
ATOM 1417 C C . ARG A 1 194 ? 0.274 -1.127 0.373 1.00 98.94 194 ARG A C 1
ATOM 1419 O O . ARG A 1 194 ? 0.779 -0.800 -0.694 1.00 98.94 194 ARG A O 1
ATOM 1426 N N . CYS A 1 195 ? -0.644 -0.396 0.991 1.00 98.81 195 CYS A N 1
ATOM 1427 C CA . CYS A 1 195 ? -1.171 0.874 0.491 1.00 98.81 195 CYS A CA 1
ATOM 1428 C C . CYS A 1 195 ? -1.137 1.960 1.579 1.00 98.81 195 CYS A C 1
ATOM 1430 O O . CYS A 1 195 ? -1.985 2.853 1.621 1.00 98.81 195 CYS A O 1
ATOM 1432 N N . THR A 1 196 ? -0.158 1.869 2.487 1.00 98.75 196 THR A N 1
ATOM 1433 C CA . THR A 1 196 ? 0.023 2.788 3.620 1.00 98.75 196 THR A CA 1
ATOM 1434 C C . THR A 1 196 ? 0.132 4.236 3.160 1.00 98.75 196 THR A C 1
ATOM 1436 O O . THR A 1 196 ? 0.833 4.505 2.190 1.00 98.75 196 THR A O 1
ATOM 1439 N N . ASN A 1 197 ? -0.434 5.176 3.920 1.00 98.62 197 ASN A N 1
ATOM 1440 C CA . ASN A 1 197 ? -0.205 6.611 3.723 1.00 98.62 197 ASN A CA 1
ATOM 1441 C C . ASN A 1 197 ? -0.605 7.080 2.313 1.00 98.62 197 ASN A C 1
ATOM 1443 O O . ASN A 1 197 ? 0.214 7.618 1.566 1.00 98.62 197 ASN A O 1
ATOM 1447 N N . ASN A 1 198 ? -1.870 6.835 1.984 1.00 98.81 198 ASN A N 1
ATOM 1448 C CA . ASN A 1 198 ? -2.582 7.350 0.817 1.00 98.81 198 ASN A CA 1
ATOM 1449 C C . ASN A 1 198 ? -3.863 8.069 1.307 1.00 98.81 198 ASN A C 1
ATOM 1451 O O . ASN A 1 198 ? -4.015 8.349 2.497 1.00 98.81 198 ASN A O 1
ATOM 1455 N N . SER A 1 199 ? -4.782 8.407 0.403 1.00 98.25 199 SER A N 1
ATOM 1456 C CA . SER A 1 199 ? -6.083 9.021 0.713 1.00 98.25 199 SER A CA 1
ATOM 1457 C C . SER A 1 199 ? -7.260 8.111 0.336 1.00 98.25 199 SER A C 1
ATOM 1459 O O . SER A 1 199 ? -8.315 8.601 -0.063 1.00 98.25 199 SER A O 1
ATOM 1461 N N . ILE A 1 200 ? -7.089 6.789 0.447 1.00 98.75 200 ILE A N 1
ATOM 1462 C CA . ILE A 1 200 ? -8.089 5.796 0.029 1.00 98.75 200 ILE A CA 1
ATOM 1463 C C . ILE A 1 200 ? -9.276 5.820 0.999 1.00 98.75 200 ILE A C 1
ATOM 1465 O O . ILE A 1 200 ? -9.084 5.672 2.209 1.00 98.75 200 ILE A O 1
ATOM 1469 N N . SER A 1 201 ? -10.499 6.006 0.490 1.00 97.81 201 SER A N 1
ATOM 1470 C CA . SER A 1 201 ? -11.724 6.017 1.310 1.00 97.81 201 SER A CA 1
ATOM 1471 C C . SER A 1 201 ? -12.415 4.663 1.425 1.00 97.81 201 SER A C 1
ATOM 1473 O O . SER A 1 201 ? -13.090 4.413 2.425 1.00 97.81 201 SER A O 1
ATOM 1475 N N . ASP A 1 202 ? -12.229 3.803 0.425 1.00 97.56 202 ASP A N 1
ATOM 1476 C CA . ASP A 1 202 ? -12.876 2.503 0.293 1.00 97.56 202 ASP A CA 1
ATOM 1477 C C . ASP A 1 202 ? -11.874 1.512 -0.303 1.00 97.56 202 ASP A C 1
ATOM 1479 O O . ASP A 1 202 ? -11.157 1.836 -1.252 1.00 97.56 202 ASP A O 1
ATOM 1483 N N . LEU A 1 203 ? -11.805 0.316 0.279 1.00 98.69 203 LEU A N 1
ATOM 1484 C CA . LEU A 1 203 ? -10.904 -0.748 -0.150 1.00 98.69 203 LEU A CA 1
ATOM 1485 C C . LEU A 1 203 ? -11.657 -2.079 -0.119 1.00 98.69 203 LEU A C 1
ATOM 1487 O O . LEU A 1 203 ? -11.992 -2.575 0.956 1.00 98.69 203 LEU A O 1
ATOM 1491 N N . ASP A 1 204 ? -11.911 -2.643 -1.299 1.00 98.56 204 ASP A N 1
ATOM 1492 C CA . ASP A 1 204 ? -12.523 -3.962 -1.458 1.00 98.56 204 ASP A CA 1
ATOM 1493 C C . ASP A 1 204 ? -11.436 -5.021 -1.674 1.00 98.56 204 ASP A C 1
ATOM 1495 O O . ASP A 1 204 ? -10.715 -5.005 -2.670 1.00 98.56 204 ASP A O 1
ATOM 1499 N N . VAL A 1 205 ? -11.328 -5.947 -0.723 1.00 98.56 205 VAL A N 1
ATOM 1500 C CA . VAL A 1 205 ? -10.395 -7.085 -0.746 1.00 98.56 205 VAL A CA 1
ATOM 1501 C C . VAL A 1 205 ? -11.126 -8.428 -0.874 1.00 98.56 205 VAL A C 1
ATOM 1503 O O . VAL A 1 205 ? -10.529 -9.491 -0.705 1.00 98.56 205 VAL A O 1
ATOM 1506 N N . SER A 1 206 ? -12.425 -8.409 -1.192 1.00 98.06 206 SER A N 1
ATOM 1507 C CA . SER A 1 206 ? -13.275 -9.605 -1.252 1.00 98.06 206 SER A CA 1
ATOM 1508 C C . SER A 1 206 ? -12.831 -10.616 -2.313 1.00 98.06 206 SER A C 1
ATOM 1510 O O . SER A 1 206 ? -13.019 -11.818 -2.126 1.00 98.06 206 SER A O 1
ATOM 1512 N N . GLN A 1 207 ? -12.209 -10.146 -3.399 1.00 98.25 207 GLN A N 1
ATOM 1513 C CA . GLN A 1 207 ? -11.690 -10.987 -4.485 1.00 98.25 207 GLN A CA 1
ATOM 1514 C C . GLN A 1 207 ? -10.224 -11.402 -4.298 1.00 98.25 207 GLN A C 1
ATOM 1516 O O . GLN A 1 207 ? -9.674 -12.060 -5.176 1.00 98.25 207 GLN A O 1
ATOM 1521 N N . CYS A 1 208 ? -9.599 -11.074 -3.163 1.00 98.31 208 CYS A N 1
ATOM 1522 C CA . CYS A 1 208 ? -8.186 -11.355 -2.890 1.00 98.31 208 CYS A CA 1
ATOM 1523 C C . CYS A 1 208 ? -8.011 -12.302 -1.681 1.00 98.31 208 CYS A C 1
ATOM 1525 O O . CYS A 1 208 ? -7.376 -11.925 -0.695 1.00 98.31 208 CYS A O 1
ATOM 1527 N N . PRO A 1 209 ? -8.566 -13.531 -1.705 1.00 97.31 209 PRO A N 1
ATOM 1528 C CA . PRO A 1 209 ? -8.632 -14.407 -0.526 1.00 97.31 209 PRO A CA 1
ATOM 1529 C C . PRO A 1 209 ? -7.263 -14.891 -0.015 1.00 97.31 209 PRO A C 1
ATOM 1531 O O . PRO A 1 209 ? -7.157 -15.321 1.133 1.00 97.31 209 PRO A O 1
ATOM 1534 N N . HIS A 1 210 ? -6.220 -14.810 -0.847 1.00 98.25 210 HIS A N 1
ATOM 1535 C CA . HIS A 1 210 ? -4.862 -15.264 -0.532 1.00 98.25 210 HIS A CA 1
ATOM 1536 C C . HIS A 1 210 ? -3.982 -14.190 0.129 1.00 98.25 210 HIS A C 1
ATOM 1538 O O . HIS A 1 210 ? -2.788 -14.418 0.334 1.00 98.25 210 HIS A O 1
ATOM 1544 N N . ILE A 1 211 ? -4.527 -13.012 0.469 1.00 98.69 211 ILE A N 1
ATOM 1545 C CA . ILE A 1 211 ? -3.754 -11.979 1.167 1.00 98.69 211 ILE A CA 1
ATOM 1546 C C . ILE A 1 211 ? -3.324 -12.499 2.543 1.00 98.69 211 ILE A C 1
ATOM 1548 O O . ILE A 1 211 ? -4.141 -12.750 3.424 1.00 98.69 211 ILE A O 1
ATOM 1552 N N . THR A 1 212 ? -2.009 -12.573 2.734 1.00 97.69 212 THR A N 1
ATOM 1553 C CA . THR A 1 212 ? -1.348 -12.916 4.001 1.00 97.69 212 THR A CA 1
ATOM 1554 C C . THR A 1 212 ? -0.894 -11.673 4.767 1.00 97.69 212 THR A C 1
ATOM 1556 O O . THR A 1 212 ? -0.810 -11.687 5.997 1.00 97.69 212 THR A O 1
ATOM 1559 N N . GLU A 1 213 ? -0.636 -10.572 4.055 1.00 98.12 213 GLU A N 1
ATOM 1560 C CA . GLU A 1 213 ? -0.242 -9.284 4.622 1.00 98.12 213 GLU A CA 1
ATOM 1561 C C . GLU A 1 213 ? -1.065 -8.147 4.009 1.00 98.12 213 GLU A C 1
ATOM 1563 O O . GLU A 1 213 ? -0.910 -7.827 2.829 1.00 98.12 213 GLU A O 1
ATOM 1568 N N . LEU A 1 214 ? -1.897 -7.509 4.839 1.00 98.75 214 LEU A N 1
ATOM 1569 C CA . LEU A 1 214 ? -2.640 -6.300 4.498 1.00 98.75 214 LEU A CA 1
ATOM 1570 C C . LEU A 1 214 ? -2.153 -5.125 5.346 1.00 98.75 214 LEU A C 1
ATOM 1572 O O . LEU A 1 214 ? -2.326 -5.093 6.566 1.00 98.75 214 LEU A O 1
ATOM 1576 N N . ASN A 1 215 ? -1.574 -4.122 4.697 1.00 98.75 215 ASN A N 1
ATOM 1577 C CA . ASN A 1 215 ? -1.175 -2.883 5.345 1.00 98.75 215 ASN A CA 1
ATOM 1578 C C . ASN A 1 215 ? -1.842 -1.677 4.676 1.00 98.75 215 ASN A C 1
ATOM 1580 O O . ASN A 1 215 ? -1.321 -1.108 3.714 1.00 98.75 215 ASN A O 1
ATOM 1584 N N . CYS A 1 216 ? -2.978 -1.270 5.237 1.00 98.62 216 CYS A N 1
ATOM 1585 C CA . CYS A 1 216 ? -3.801 -0.153 4.781 1.00 98.62 216 CYS A CA 1
ATOM 1586 C C . CYS A 1 216 ? -3.828 1.014 5.783 1.00 98.62 216 CYS A C 1
ATOM 1588 O O . CYS A 1 216 ? -4.711 1.872 5.716 1.00 98.62 216 CYS A O 1
ATOM 1590 N N . LYS A 1 217 ? -2.875 1.061 6.724 1.00 98.25 217 LYS A N 1
ATOM 1591 C CA . LYS A 1 217 ? -2.797 2.116 7.742 1.00 98.25 217 LYS A CA 1
ATOM 1592 C C . LYS A 1 217 ? -2.641 3.510 7.128 1.00 98.25 217 LYS A C 1
ATOM 1594 O O . LYS A 1 217 ? -2.070 3.653 6.044 1.00 98.25 217 LYS A O 1
ATOM 1599 N N . THR A 1 218 ? -3.052 4.535 7.867 1.00 98.19 218 THR A N 1
ATOM 1600 C CA . THR A 1 218 ? -2.950 5.940 7.438 1.00 98.19 218 THR A CA 1
ATOM 1601 C C . THR A 1 218 ? -3.650 6.155 6.090 1.00 98.19 218 THR A C 1
ATOM 1603 O O . THR A 1 218 ? -3.015 6.419 5.073 1.00 98.19 218 THR A O 1
ATOM 1606 N N . ASN A 1 219 ? -4.967 5.968 6.086 1.00 98.75 219 ASN A N 1
ATOM 1607 C CA . ASN A 1 219 ? -5.865 6.210 4.955 1.00 98.75 219 ASN A CA 1
ATOM 1608 C C . ASN A 1 219 ? -7.174 6.829 5.489 1.00 98.75 219 ASN A C 1
ATOM 1610 O O . ASN A 1 219 ? -7.237 7.304 6.624 1.00 98.75 219 ASN A O 1
ATOM 1614 N N . LEU A 1 220 ? -8.225 6.869 4.671 1.00 98.12 220 LEU A N 1
ATOM 1615 C CA . LEU A 1 220 ? -9.526 7.443 5.016 1.00 98.12 220 LEU A CA 1
ATOM 1616 C C . LEU A 1 220 ? -10.636 6.379 5.082 1.00 98.12 220 LEU A C 1
ATOM 1618 O O . LEU A 1 220 ? -11.815 6.728 4.966 1.00 98.12 220 LEU A O 1
ATOM 1622 N N . LEU A 1 221 ? -10.274 5.103 5.276 1.00 98.56 221 LEU A N 1
ATOM 1623 C CA . LEU A 1 221 ? -11.213 3.980 5.254 1.00 98.56 221 LEU A CA 1
ATOM 1624 C C . LEU A 1 221 ? -12.264 4.125 6.352 1.00 98.56 221 LEU A C 1
ATOM 1626 O O . LEU A 1 221 ? -11.918 4.268 7.524 1.00 98.56 221 LEU A O 1
ATOM 1630 N N . ARG A 1 222 ? -13.547 4.055 5.984 1.00 97.44 222 ARG A N 1
ATOM 1631 C CA . ARG A 1 222 ? -14.671 4.051 6.946 1.00 97.44 222 ARG A CA 1
ATOM 1632 C C . ARG A 1 222 ? -15.136 2.654 7.320 1.00 97.44 222 ARG A C 1
ATOM 1634 O O . ARG A 1 222 ? -15.665 2.439 8.408 1.00 97.44 222 ARG A O 1
ATOM 1641 N N . THR A 1 223 ? -14.925 1.717 6.409 1.00 97.94 223 THR A N 1
ATOM 1642 C CA . THR A 1 223 ? -15.213 0.300 6.587 1.00 97.94 223 THR A CA 1
ATOM 1643 C C . THR A 1 223 ? -14.050 -0.499 6.030 1.00 97.94 223 THR A C 1
ATOM 1645 O O . THR A 1 223 ? -13.358 -0.033 5.125 1.00 97.94 223 THR A O 1
ATOM 1648 N N . LEU A 1 224 ? -13.833 -1.680 6.590 1.00 98.50 224 LEU A N 1
ATOM 1649 C CA . LEU A 1 224 ? -12.856 -2.634 6.101 1.00 98.50 224 LEU A CA 1
ATOM 1650 C C . LEU A 1 224 ? -13.400 -4.030 6.402 1.00 98.50 224 LEU A C 1
ATOM 1652 O O . LEU A 1 224 ? -13.471 -4.426 7.564 1.00 98.50 224 LEU A O 1
ATOM 1656 N N . ASP A 1 225 ? -13.821 -4.736 5.357 1.00 98.31 225 ASP A N 1
ATOM 1657 C CA . ASP A 1 225 ? -14.250 -6.129 5.454 1.00 98.31 225 ASP A CA 1
ATOM 1658 C C . ASP A 1 225 ? -13.073 -7.037 5.095 1.00 98.31 225 ASP A C 1
ATOM 1660 O O . ASP A 1 225 ? -12.562 -7.001 3.978 1.00 98.31 225 ASP A O 1
ATOM 1664 N N . ILE A 1 226 ? -12.630 -7.830 6.066 1.00 97.88 226 ILE A N 1
ATOM 1665 C CA . ILE A 1 226 ? -11.546 -8.809 5.916 1.00 97.88 226 ILE A CA 1
ATOM 1666 C C . ILE A 1 226 ? -12.047 -10.248 6.058 1.00 97.88 226 ILE A C 1
ATOM 1668 O O . ILE A 1 226 ? -11.243 -11.166 6.195 1.00 97.88 226 ILE A O 1
ATOM 1672 N N . SER A 1 227 ? -13.363 -10.468 6.044 1.00 96.75 227 SER A N 1
ATOM 1673 C CA . SER A 1 227 ? -13.960 -11.791 6.262 1.00 96.75 227 SER A CA 1
ATOM 1674 C C . SER A 1 227 ? -13.561 -12.824 5.200 1.00 96.75 227 SER A C 1
ATOM 1676 O O . SER A 1 227 ? -13.542 -14.020 5.488 1.00 96.75 227 SER A O 1
ATOM 1678 N N . SER A 1 228 ? -13.189 -12.374 3.996 1.00 95.88 228 SER A N 1
ATOM 1679 C CA . SER A 1 228 ? -12.667 -13.217 2.913 1.00 95.88 228 SER A CA 1
ATOM 1680 C C . SER A 1 228 ? -11.197 -13.620 3.086 1.00 95.88 228 SER A C 1
ATOM 1682 O O . SER A 1 228 ? -10.745 -14.544 2.411 1.00 95.88 228 SER A O 1
ATOM 1684 N N . LEU A 1 229 ? -10.436 -12.949 3.957 1.00 97.06 229 LEU A N 1
ATOM 1685 C CA . LEU A 1 229 ? -8.978 -13.077 4.045 1.00 97.06 229 LEU A CA 1
ATOM 1686 C C . LEU A 1 229 ? -8.563 -14.198 5.005 1.00 97.06 229 LEU A C 1
ATOM 1688 O O . LEU A 1 229 ? -7.923 -13.967 6.029 1.00 97.06 229 LEU A O 1
ATOM 1692 N N . THR A 1 230 ? -8.938 -15.437 4.694 1.00 93.81 230 THR A N 1
ATOM 1693 C CA . THR A 1 230 ? -8.727 -16.592 5.588 1.00 93.81 230 THR A CA 1
ATOM 1694 C C . THR A 1 230 ? -7.258 -16.966 5.803 1.00 93.81 230 THR A C 1
ATOM 1696 O O . THR A 1 230 ? -6.951 -17.717 6.725 1.00 93.81 230 THR A O 1
ATOM 1699 N N . GLU A 1 231 ? -6.356 -16.465 4.956 1.00 95.19 231 GLU A N 1
ATOM 1700 C CA . GLU A 1 231 ? -4.904 -16.658 5.061 1.00 95.19 231 GLU A CA 1
ATOM 1701 C C . GLU A 1 231 ? -4.185 -15.455 5.702 1.00 95.19 231 GLU A C 1
ATOM 1703 O O . GLU A 1 231 ? -2.955 -15.418 5.731 1.00 95.19 231 GLU A O 1
ATOM 1708 N N . LEU A 1 232 ? -4.923 -14.465 6.221 1.00 95.50 232 LEU A N 1
ATOM 1709 C CA . LEU A 1 232 ? -4.345 -13.243 6.774 1.00 95.50 232 LEU A CA 1
ATOM 1710 C C . LEU A 1 232 ? -3.533 -13.531 8.042 1.00 95.50 232 LEU A C 1
ATOM 1712 O O . LEU A 1 232 ? -4.020 -14.095 9.018 1.00 95.50 232 LEU A O 1
ATOM 1716 N N . VAL A 1 233 ? -2.279 -13.090 8.033 1.00 92.56 233 VAL A N 1
ATOM 1717 C CA . VAL A 1 233 ? -1.305 -13.286 9.119 1.00 92.56 233 VAL A CA 1
ATOM 1718 C C . VAL A 1 233 ? -0.855 -11.942 9.691 1.00 92.56 233 VAL A C 1
ATOM 1720 O O . VAL A 1 233 ? -0.473 -11.854 10.858 1.00 92.56 233 VAL A O 1
ATOM 1723 N N . LYS A 1 234 ? -0.894 -10.879 8.880 1.00 95.44 234 LYS A N 1
ATOM 1724 C CA . LYS A 1 234 ? -0.521 -9.522 9.282 1.00 95.44 234 LYS A CA 1
ATOM 1725 C C . LYS A 1 234 ? -1.562 -8.515 8.824 1.00 95.44 234 LYS A C 1
ATOM 1727 O O . LYS A 1 234 ? -1.880 -8.447 7.637 1.00 95.44 234 LYS A O 1
ATOM 1732 N N . LEU A 1 235 ? -2.016 -7.685 9.757 1.00 97.50 235 LEU A N 1
ATOM 1733 C CA . LEU A 1 235 ? -2.960 -6.606 9.492 1.00 97.50 235 LEU A CA 1
ATOM 1734 C C . LEU A 1 235 ? -2.486 -5.315 10.147 1.00 97.50 235 LEU A C 1
ATOM 1736 O O . LEU A 1 235 ? -2.256 -5.267 11.350 1.00 97.50 235 LEU A O 1
ATOM 1740 N N . TYR A 1 236 ? -2.397 -4.248 9.364 1.00 98.00 236 TYR A N 1
ATOM 1741 C CA . TYR A 1 236 ? -2.164 -2.900 9.869 1.00 98.00 236 TYR A CA 1
ATOM 1742 C C . TYR A 1 236 ? -3.248 -1.980 9.307 1.00 98.00 236 TYR A C 1
ATOM 1744 O O . TYR A 1 236 ? -3.196 -1.611 8.134 1.00 98.00 236 TYR A O 1
ATOM 1752 N N . SER A 1 237 ? -4.230 -1.621 10.134 1.00 97.88 237 SER A N 1
ATOM 1753 C CA . SER A 1 237 ? -5.398 -0.814 9.739 1.00 97.88 237 SER A CA 1
ATOM 1754 C C . SER A 1 237 ? -5.578 0.474 10.549 1.00 97.88 237 SER A C 1
ATOM 1756 O O . SER A 1 237 ? -6.506 1.234 10.287 1.00 97.88 237 SER A O 1
ATOM 1758 N N . PHE A 1 238 ? -4.689 0.747 11.506 1.00 95.50 238 PHE A N 1
ATOM 1759 C CA . PHE A 1 238 ? -4.706 1.957 12.335 1.00 95.50 238 PHE A CA 1
ATOM 1760 C C . PHE A 1 238 ? -4.564 3.261 11.533 1.00 95.50 238 PHE A C 1
ATOM 1762 O O . PHE A 1 238 ? -4.150 3.246 10.371 1.00 95.50 238 PHE A O 1
ATOM 1769 N N . ASN A 1 239 ? -4.898 4.401 12.148 1.00 95.94 239 ASN A N 1
ATOM 1770 C CA . ASN A 1 239 ? -4.970 5.706 11.477 1.00 95.94 239 ASN A CA 1
ATOM 1771 C C . ASN A 1 239 ? -5.909 5.690 10.252 1.00 95.94 239 ASN A C 1
ATOM 1773 O O . ASN A 1 239 ? -5.564 6.182 9.179 1.00 95.94 239 ASN A O 1
ATOM 1777 N N . ASN A 1 240 ? -7.082 5.080 10.401 1.00 98.00 240 ASN A N 1
ATOM 1778 C CA . ASN A 1 240 ? -8.191 5.167 9.452 1.00 98.00 240 ASN A CA 1
ATOM 1779 C C . ASN A 1 240 ? -9.406 5.798 10.142 1.00 98.00 240 ASN A C 1
ATOM 1781 O O . ASN A 1 240 ? -9.304 6.297 11.260 1.00 98.00 240 ASN A O 1
ATOM 1785 N N . ARG A 1 241 ? -10.566 5.783 9.480 1.00 97.19 241 ARG A N 1
ATOM 1786 C CA . ARG A 1 241 ? -11.839 6.281 10.016 1.00 97.19 241 ARG A CA 1
ATOM 1787 C C . ARG A 1 241 ? -12.811 5.149 10.359 1.00 97.19 241 ARG A C 1
ATOM 1789 O O . ARG A 1 241 ? -14.025 5.295 10.206 1.00 97.19 241 ARG A O 1
ATOM 1796 N N . LEU A 1 242 ? -12.280 4.003 10.785 1.00 98.25 242 LEU A N 1
ATOM 1797 C CA . LEU A 1 242 ? -13.072 2.815 11.092 1.00 98.25 242 LEU A CA 1
ATOM 1798 C C . LEU A 1 242 ? -13.806 3.010 12.422 1.00 98.25 242 LEU A C 1
ATOM 1800 O O . LEU A 1 242 ? -13.190 3.316 13.440 1.00 98.25 242 LEU A O 1
ATOM 1804 N N . LYS A 1 243 ? -15.124 2.803 12.420 1.00 96.88 243 LYS A N 1
ATOM 1805 C CA . LYS A 1 243 ? -15.940 2.769 13.651 1.00 96.88 243 LYS A CA 1
ATOM 1806 C C . LYS A 1 243 ? -16.150 1.354 14.184 1.00 96.88 243 LYS A C 1
ATOM 1808 O O . LYS A 1 243 ? -16.494 1.179 15.345 1.00 96.88 243 LYS A O 1
ATOM 1813 N N . ARG A 1 244 ? -15.964 0.347 13.334 1.00 97.81 244 ARG A N 1
ATOM 1814 C CA . ARG A 1 244 ? -16.091 -1.067 13.677 1.00 97.81 244 ARG A CA 1
ATOM 1815 C C . ARG A 1 244 ? -15.150 -1.876 12.801 1.00 97.81 244 ARG A C 1
ATOM 1817 O O . ARG A 1 244 ? -15.043 -1.591 11.609 1.00 97.81 244 ARG A O 1
ATOM 1824 N N . LEU A 1 245 ? -14.498 -2.874 13.383 1.00 97.75 245 LEU A N 1
ATOM 1825 C CA . LEU A 1 245 ? -13.645 -3.807 12.662 1.00 97.75 245 LEU A CA 1
ATOM 1826 C C . LEU A 1 245 ? -13.799 -5.202 13.260 1.00 97.75 245 LEU A C 1
ATOM 1828 O O . LEU A 1 245 ? -13.492 -5.418 14.430 1.00 97.75 245 LEU A O 1
ATOM 1832 N N . ASP A 1 246 ? -14.269 -6.137 12.444 1.00 96.75 246 ASP A N 1
ATOM 1833 C CA . ASP A 1 246 ? -14.316 -7.551 12.796 1.00 96.75 246 ASP A CA 1
ATOM 1834 C C . ASP A 1 246 ? -12.980 -8.204 12.419 1.00 96.75 246 ASP A C 1
ATOM 1836 O O . ASP A 1 246 ? -12.607 -8.249 11.247 1.00 96.75 246 ASP A O 1
ATOM 1840 N N . ILE A 1 247 ? -12.248 -8.678 13.426 1.00 94.12 247 ILE A N 1
ATOM 1841 C CA . ILE A 1 247 ? -10.957 -9.357 13.283 1.00 94.12 247 ILE A CA 1
ATOM 1842 C C . ILE A 1 247 ? -11.046 -10.849 13.616 1.00 94.12 247 ILE A C 1
ATOM 1844 O O . ILE A 1 247 ? -10.023 -11.499 13.826 1.00 94.12 247 ILE A O 1
ATOM 1848 N N . SER A 1 248 ? -12.249 -11.427 13.615 1.00 93.12 248 SER A N 1
ATOM 1849 C CA . SER A 1 248 ? -12.478 -12.842 13.941 1.00 93.12 248 SER A CA 1
ATOM 1850 C C . SER A 1 248 ? -11.690 -13.796 13.042 1.00 93.12 248 SER A C 1
ATOM 1852 O O . SER A 1 248 ? -11.278 -14.867 13.488 1.00 93.12 248 SER A O 1
ATOM 1854 N N . VAL A 1 249 ? -11.421 -13.398 11.791 1.00 92.44 249 VAL A N 1
ATOM 1855 C CA . VAL A 1 249 ? -10.590 -14.172 10.851 1.00 92.44 249 VAL A CA 1
ATOM 1856 C C . VAL A 1 249 ? -9.170 -14.406 11.385 1.00 92.44 249 VAL A C 1
ATOM 1858 O O . VAL A 1 249 ? -8.592 -15.462 11.152 1.00 92.44 249 VAL A O 1
ATOM 1861 N N . LEU A 1 250 ? -8.644 -13.469 12.180 1.00 89.00 250 LEU A N 1
ATOM 1862 C CA . LEU A 1 250 ? -7.330 -13.562 12.822 1.00 89.00 250 LEU A CA 1
ATOM 1863 C C . LEU A 1 250 ? -7.374 -14.377 14.127 1.00 89.00 250 LEU A C 1
ATOM 1865 O O . LEU A 1 250 ? -6.348 -14.885 14.566 1.00 89.00 250 LEU A O 1
ATOM 1869 N N . ASN A 1 251 ? -8.554 -14.540 14.734 1.00 84.81 251 ASN A N 1
ATOM 1870 C CA . ASN A 1 251 ? -8.767 -15.238 16.009 1.00 84.81 251 ASN A CA 1
ATOM 1871 C C . ASN A 1 251 ? -9.324 -16.663 15.806 1.00 84.81 251 ASN A C 1
ATOM 1873 O O . ASN A 1 251 ? -10.196 -17.123 16.542 1.00 84.81 251 ASN A O 1
ATOM 1877 N N . GLY A 1 252 ? -8.885 -17.359 14.751 1.00 83.19 252 GLY A N 1
ATOM 1878 C CA . GLY A 1 252 ? -9.333 -18.727 14.454 1.00 83.19 252 GLY A CA 1
ATOM 1879 C C . GLY A 1 252 ? -10.845 -18.857 14.211 1.00 83.19 252 GLY A C 1
ATOM 1880 O O . GLY A 1 252 ? -11.411 -19.925 14.434 1.00 83.19 252 GLY A O 1
ATOM 1881 N N . GLY A 1 253 ? -11.506 -17.771 13.797 1.00 83.44 253 GLY A N 1
ATOM 1882 C CA . GLY A 1 253 ? -12.954 -17.699 13.595 1.00 83.44 253 GLY A CA 1
ATOM 1883 C C . GLY A 1 253 ? -13.768 -17.424 14.864 1.00 83.44 253 GLY A C 1
ATOM 1884 O O . GLY A 1 253 ? -14.992 -17.324 14.784 1.00 83.44 253 GLY A O 1
ATOM 1885 N N . VAL A 1 254 ? -13.129 -17.290 16.029 1.00 88.06 254 VAL A N 1
ATOM 1886 C CA . VAL A 1 254 ? -13.804 -16.871 17.263 1.00 88.06 254 VAL A CA 1
ATOM 1887 C C . VAL A 1 254 ? -14.069 -15.369 17.199 1.00 88.06 254 VAL A C 1
ATOM 1889 O O . VAL A 1 254 ? -13.162 -14.594 16.897 1.00 88.06 254 VAL A O 1
ATOM 1892 N N . SER A 1 255 ? -15.310 -14.968 17.497 1.00 91.38 255 SER A N 1
ATOM 1893 C CA . SER A 1 255 ? -15.768 -13.576 17.407 1.00 91.38 255 SER A CA 1
ATOM 1894 C C . SER A 1 255 ? -14.817 -12.617 18.122 1.00 91.38 255 SER A C 1
ATOM 1896 O O . SER A 1 255 ? -14.724 -12.651 19.344 1.00 91.38 255 SER A O 1
ATOM 1898 N N . PHE A 1 256 ? -14.161 -11.729 17.387 1.00 93.00 256 PHE A N 1
ATOM 1899 C CA . PHE A 1 256 ? -13.364 -10.652 17.958 1.00 93.00 256 PHE A CA 1
ATOM 1900 C C . PHE A 1 256 ? -13.665 -9.382 17.182 1.00 93.00 256 PHE A C 1
ATOM 1902 O O . PHE A 1 256 ? -13.281 -9.240 16.022 1.00 93.00 256 PHE A O 1
ATOM 1909 N N . VAL A 1 257 ? -14.356 -8.453 17.837 1.00 95.50 257 VAL A N 1
ATOM 1910 C CA . VAL A 1 257 ? -14.739 -7.185 17.228 1.00 95.50 257 VAL A CA 1
ATOM 1911 C C . VAL A 1 257 ? -14.179 -6.005 18.010 1.00 95.50 257 VAL A C 1
ATOM 1913 O O . VAL A 1 257 ? -14.254 -5.970 19.235 1.00 95.50 257 VAL A O 1
ATOM 1916 N N . LEU A 1 258 ? -13.644 -5.036 17.272 1.00 96.25 258 LEU A N 1
ATOM 1917 C CA . LEU A 1 258 ? -13.280 -3.715 17.766 1.00 96.25 258 LEU A CA 1
ATOM 1918 C C . LEU A 1 258 ? -14.372 -2.717 17.388 1.00 96.25 258 LEU A C 1
ATOM 1920 O O . LEU A 1 258 ? -14.857 -2.731 16.251 1.00 96.25 258 LEU A O 1
ATOM 1924 N N . GLU A 1 259 ? -14.720 -1.812 18.293 1.00 96.62 259 GLU A N 1
ATOM 1925 C CA . GLU A 1 259 ? -15.646 -0.718 18.006 1.00 96.62 259 GLU A CA 1
ATOM 1926 C C . GLU A 1 259 ? -15.214 0.605 18.640 1.00 96.62 259 GLU A C 1
ATOM 1928 O O . GLU A 1 259 ? -14.562 0.638 19.677 1.00 96.62 259 GLU A O 1
ATOM 1933 N N . ALA A 1 260 ? -15.564 1.705 17.980 1.00 94.94 260 ALA A N 1
ATOM 1934 C CA . ALA A 1 260 ? -15.390 3.055 18.489 1.00 94.94 260 ALA A CA 1
ATOM 1935 C C . ALA A 1 260 ? -16.734 3.581 19.006 1.00 94.94 260 ALA A C 1
ATOM 1937 O O . ALA A 1 260 ? -17.707 3.650 18.250 1.00 94.94 260 ALA A O 1
ATOM 1938 N N . VAL A 1 261 ? -16.766 4.013 20.262 1.00 91.69 261 VAL A N 1
ATOM 1939 C CA . VAL A 1 261 ? -17.913 4.656 20.905 1.00 91.69 261 VAL A CA 1
ATOM 1940 C C . VAL A 1 261 ? -17.599 6.142 21.075 1.00 91.69 261 VAL A C 1
ATOM 1942 O O . VAL A 1 261 ? -16.611 6.509 21.701 1.00 91.69 261 VAL A O 1
ATOM 1945 N N . GLY A 1 262 ? -18.426 7.008 20.487 1.00 87.62 262 GLY A N 1
ATOM 1946 C CA . GLY A 1 262 ? -18.182 8.455 20.436 1.00 87.62 262 GLY A CA 1
ATOM 1947 C C . GLY A 1 262 ? -17.417 8.909 19.184 1.00 87.62 262 GLY A C 1
ATOM 1948 O O . GLY A 1 262 ? -17.463 8.273 18.119 1.00 87.62 262 GLY A O 1
ATOM 1949 N N . ASN A 1 263 ? -16.725 10.045 19.292 1.00 87.19 263 ASN A N 1
ATOM 1950 C CA . ASN A 1 263 ? -16.067 10.724 18.171 1.00 87.19 263 ASN A CA 1
ATOM 1951 C C . ASN A 1 263 ? -14.576 10.359 18.078 1.00 87.19 263 ASN A C 1
ATOM 1953 O O . ASN A 1 263 ? -13.677 11.187 18.166 1.00 87.19 263 ASN A O 1
ATOM 1957 N N . GLY A 1 264 ? -14.308 9.079 17.858 1.00 92.12 264 GLY A N 1
ATOM 1958 C CA . GLY A 1 264 ? -12.980 8.604 17.482 1.00 92.12 264 GLY A CA 1
ATOM 1959 C C . GLY A 1 264 ? -13.062 7.401 16.564 1.00 92.12 264 GLY A C 1
ATOM 1960 O O . GLY A 1 264 ? -14.144 6.991 16.138 1.00 92.12 264 GLY A O 1
ATOM 1961 N N . TYR A 1 265 ? -11.916 6.841 16.231 1.00 96.44 265 TYR A N 1
ATOM 1962 C CA . TYR A 1 265 ? -11.791 5.714 15.325 1.00 96.44 265 TYR A CA 1
ATOM 1963 C C . TYR A 1 265 ? -10.943 4.625 15.951 1.00 96.44 265 TYR A C 1
ATOM 1965 O O . TYR A 1 265 ? -10.155 4.873 16.860 1.00 96.44 265 TYR A O 1
ATOM 1973 N N . ILE A 1 266 ? -11.097 3.415 15.435 1.00 97.31 266 ILE A N 1
ATOM 1974 C CA . ILE A 1 266 ? -10.286 2.271 15.826 1.00 97.31 266 ILE A CA 1
ATOM 1975 C C . ILE A 1 266 ? -9.453 1.766 14.653 1.00 97.31 266 ILE A C 1
ATOM 1977 O O . ILE A 1 266 ? -9.649 2.121 13.490 1.00 97.31 266 ILE A O 1
ATOM 1981 N N . GLY A 1 267 ? -8.518 0.891 14.971 1.00 96.88 267 GLY A N 1
ATOM 1982 C CA . GLY A 1 267 ? -7.795 0.072 14.023 1.00 96.88 267 GLY A CA 1
ATOM 1983 C C . GLY A 1 267 ? -7.048 -1.019 14.764 1.00 96.88 267 GLY A C 1
ATOM 1984 O O . GLY A 1 267 ? -7.222 -1.213 15.968 1.00 96.88 267 GLY A O 1
ATOM 1985 N N . THR A 1 268 ? -6.216 -1.748 14.037 1.00 95.19 268 THR A N 1
ATOM 1986 C CA . THR A 1 268 ? -5.383 -2.772 14.650 1.00 95.19 268 THR A CA 1
ATOM 1987 C C . THR A 1 268 ? -4.007 -2.848 14.013 1.00 95.19 268 THR A C 1
ATOM 1989 O O . THR A 1 268 ? -3.804 -2.502 12.843 1.00 95.19 268 THR A O 1
ATOM 1992 N N . LYS A 1 269 ? -3.058 -3.319 14.814 1.00 94.81 269 LYS A N 1
ATOM 1993 C CA . LYS A 1 269 ? -1.764 -3.833 14.402 1.00 94.81 269 LYS A CA 1
ATOM 1994 C C . LYS A 1 269 ? -1.693 -5.294 14.845 1.00 94.81 269 LYS A C 1
ATOM 1996 O O . LYS A 1 269 ? -1.594 -5.578 16.033 1.00 94.81 269 LYS A O 1
ATOM 2001 N N . CYS A 1 270 ? -1.698 -6.200 13.882 1.00 91.56 270 CYS A N 1
ATOM 2002 C CA . CYS A 1 270 ? -1.628 -7.638 14.078 1.00 91.56 270 CYS A CA 1
ATOM 2003 C C . CYS A 1 270 ? -0.421 -8.212 13.332 1.00 91.56 270 CYS A C 1
ATOM 2005 O O . CYS A 1 270 ? -0.201 -7.884 12.162 1.00 91.56 270 CYS A O 1
ATOM 2007 N N . PHE A 1 271 ? 0.383 -9.028 14.014 1.00 87.56 271 PHE A N 1
ATOM 2008 C CA . PHE A 1 271 ? 1.562 -9.682 13.449 1.00 87.56 271 PHE A CA 1
ATOM 2009 C C . PHE A 1 271 ? 2.012 -10.867 14.311 1.00 87.56 271 PHE A C 1
ATOM 2011 O O . PHE A 1 271 ? 1.774 -10.902 15.516 1.00 87.56 271 PHE A O 1
ATOM 2018 N N . TYR A 1 272 ? 2.706 -11.823 13.696 1.00 82.94 272 TYR A N 1
ATOM 2019 C CA . TYR A 1 272 ? 3.335 -12.939 14.405 1.00 82.94 272 TYR A CA 1
ATOM 2020 C C . TYR A 1 272 ? 4.756 -12.582 14.858 1.00 82.94 272 TYR A C 1
ATOM 2022 O O . TYR A 1 272 ? 5.540 -12.034 14.081 1.00 82.94 272 TYR A O 1
ATOM 2030 N N . GLU A 1 273 ? 5.095 -12.959 16.088 1.00 80.38 273 GLU A N 1
ATOM 2031 C CA . GLU A 1 273 ? 6.462 -13.015 16.621 1.00 80.38 273 GLU A CA 1
ATOM 2032 C C . GLU A 1 273 ? 6.801 -14.446 17.073 1.00 80.38 273 GLU A C 1
ATOM 2034 O O . GLU A 1 273 ? 5.972 -15.352 16.979 1.00 80.38 273 GLU A O 1
ATOM 2039 N N . GLU A 1 274 ? 8.013 -14.665 17.599 1.00 75.38 274 GLU A N 1
ATOM 2040 C CA . GLU A 1 274 ? 8.467 -15.974 18.107 1.00 75.38 274 GLU A CA 1
ATOM 2041 C C . GLU A 1 274 ? 7.515 -16.588 19.154 1.00 75.38 274 GLU A C 1
ATOM 2043 O O . GLU A 1 274 ? 7.427 -17.810 19.261 1.00 75.38 274 GLU A O 1
ATOM 2048 N N . ASN A 1 275 ? 6.767 -15.753 19.884 1.00 72.06 275 ASN A N 1
ATOM 2049 C CA . ASN A 1 275 ? 5.838 -16.168 20.940 1.00 72.06 275 ASN A CA 1
ATOM 2050 C C . ASN A 1 275 ? 4.385 -16.374 20.463 1.00 72.06 275 ASN A C 1
ATOM 2052 O O . ASN A 1 275 ? 3.534 -16.728 21.277 1.00 72.06 275 ASN A O 1
ATOM 2056 N N . GLY A 1 276 ? 4.091 -16.173 19.173 1.00 80.75 276 GLY A N 1
ATOM 2057 C CA . GLY A 1 276 ? 2.753 -16.339 18.597 1.00 80.75 276 GLY A CA 1
ATOM 2058 C C . GLY A 1 276 ? 2.173 -15.062 17.985 1.00 80.75 276 GLY A C 1
ATOM 2059 O O . GLY A 1 276 ? 2.900 -14.138 17.620 1.00 80.75 276 GLY A O 1
ATOM 2060 N N . LEU A 1 277 ? 0.849 -15.050 17.820 1.00 82.06 277 LEU A N 1
ATOM 2061 C CA . LEU A 1 277 ? 0.098 -13.938 17.241 1.00 82.06 277 LEU A CA 1
ATOM 2062 C C . LEU A 1 277 ? -0.069 -12.809 18.263 1.00 82.06 277 LEU A C 1
ATOM 2064 O O . LEU A 1 277 ? -0.666 -13.017 19.316 1.00 82.06 277 LEU A O 1
ATOM 2068 N N . ASN A 1 278 ? 0.399 -11.610 17.923 1.00 86.81 278 ASN A N 1
ATOM 2069 C CA . ASN A 1 278 ? 0.171 -10.402 18.705 1.00 86.81 278 ASN A CA 1
ATOM 2070 C C . ASN A 1 278 ? -0.860 -9.516 18.006 1.00 86.81 278 ASN A C 1
ATOM 2072 O O . ASN A 1 278 ? -0.677 -9.152 16.841 1.00 86.81 278 ASN A O 1
ATOM 2076 N N . ILE A 1 279 ? -1.907 -9.129 18.733 1.00 88.19 279 ILE A N 1
ATOM 2077 C CA . ILE A 1 279 ? -2.935 -8.191 18.275 1.00 88.19 279 ILE A CA 1
ATOM 2078 C C . ILE A 1 279 ? -2.916 -6.983 19.208 1.00 88.19 279 ILE A C 1
ATOM 2080 O O . ILE A 1 279 ? -3.082 -7.109 20.419 1.00 88.19 279 ILE A O 1
ATOM 2084 N N . TYR A 1 280 ? -2.733 -5.806 18.625 1.00 91.38 280 TYR A N 1
ATOM 2085 C CA . TYR A 1 280 ? -2.877 -4.528 19.305 1.00 91.38 280 TYR A CA 1
ATOM 2086 C C . TYR A 1 280 ? -4.065 -3.807 18.691 1.00 91.38 280 TYR A C 1
ATOM 2088 O O . TYR A 1 280 ? -4.071 -3.540 17.484 1.00 91.38 280 TYR A O 1
ATOM 2096 N N . ALA A 1 281 ? -5.075 -3.510 19.496 1.00 93.44 281 ALA A N 1
ATOM 2097 C CA . ALA A 1 281 ? -6.104 -2.561 19.112 1.00 93.44 281 ALA A CA 1
ATOM 2098 C C . ALA A 1 281 ? -5.537 -1.147 19.277 1.00 93.44 281 ALA A C 1
ATOM 2100 O O . ALA A 1 281 ? -4.783 -0.890 20.213 1.00 93.44 281 ALA A O 1
ATOM 2101 N N . SER A 1 282 ? -5.858 -0.255 18.348 1.00 94.75 282 SER A N 1
ATOM 2102 C CA . SER A 1 282 ? -5.372 1.127 18.338 1.00 94.75 282 SER A CA 1
ATOM 2103 C C . SER A 1 282 ? -6.536 2.090 18.209 1.00 94.75 282 SER A C 1
ATOM 2105 O O . SER A 1 282 ? -7.454 1.831 17.428 1.00 94.75 282 SER A O 1
ATOM 2107 N N . SER A 1 283 ? -6.484 3.199 18.928 1.00 92.75 283 SER A N 1
ATOM 2108 C CA . SER A 1 283 ? -7.496 4.247 18.889 1.00 92.75 283 SER A CA 1
ATOM 2109 C C . SER A 1 283 ? -6.961 5.505 18.216 1.00 92.75 283 SER A C 1
ATOM 2111 O O . SER A 1 283 ? -5.790 5.842 18.354 1.00 92.75 283 SER A O 1
ATOM 2113 N N . ASN A 1 284 ? -7.838 6.243 17.552 1.00 92.38 284 ASN A N 1
ATOM 2114 C CA . ASN A 1 284 ? -7.533 7.507 16.900 1.00 92.38 284 ASN A CA 1
ATOM 2115 C C . ASN A 1 284 ? -8.673 8.499 17.173 1.00 92.38 284 ASN A C 1
ATOM 2117 O O . ASN A 1 284 ? -9.674 8.464 16.453 1.00 92.38 284 ASN A O 1
ATOM 2121 N N . PRO A 1 285 ? -8.558 9.357 18.199 1.00 89.88 285 PRO A N 1
ATOM 2122 C CA . PRO A 1 285 ? -9.551 10.395 18.463 1.00 89.88 285 PRO A CA 1
ATOM 2123 C C . PRO A 1 285 ? -9.698 11.365 17.279 1.00 89.88 285 PRO A C 1
ATOM 2125 O O . PRO A 1 285 ? -8.743 11.591 16.528 1.00 89.88 285 PRO A O 1
ATOM 2128 N N . GLU A 1 286 ? -10.890 11.936 17.089 1.00 88.94 286 GLU A N 1
ATOM 2129 C CA . GLU A 1 286 ? -11.059 13.081 16.186 1.00 88.94 286 GLU A CA 1
ATOM 2130 C C . GLU A 1 286 ? -10.411 14.351 16.770 1.00 88.94 286 GLU A C 1
ATOM 2132 O O . GLU A 1 286 ? -10.014 14.403 17.932 1.00 88.94 286 GLU A O 1
ATOM 2137 N N . GLU A 1 287 ? -10.262 15.393 15.949 1.00 84.25 287 GLU A N 1
ATOM 2138 C CA . GLU A 1 287 ? -9.683 16.660 16.403 1.00 84.25 287 GLU A CA 1
ATOM 2139 C C . GLU A 1 287 ? -10.520 17.267 17.542 1.00 84.25 287 GLU A C 1
ATOM 2141 O O . GLU A 1 287 ? -11.697 17.572 17.360 1.00 84.25 287 GLU A O 1
ATOM 2146 N N . GLY A 1 288 ? -9.892 17.466 18.70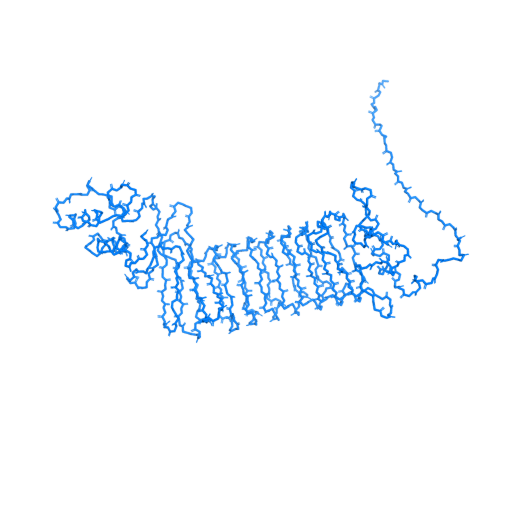5 1.00 77.50 288 GLY A N 1
ATOM 2147 C CA . GLY A 1 288 ? -10.548 17.986 19.909 1.00 77.50 288 GLY A CA 1
ATOM 2148 C C . GLY A 1 288 ? -11.169 16.917 20.813 1.00 77.50 288 GLY A C 1
ATOM 2149 O O . GLY A 1 288 ? -11.716 17.265 21.854 1.00 77.50 288 GLY A O 1
ATOM 2150 N N . GLU A 1 289 ? -11.060 15.643 20.445 1.00 84.06 289 GLU A N 1
ATOM 2151 C CA . GLU A 1 289 ? -11.515 14.510 21.246 1.00 84.06 289 GLU A CA 1
ATOM 2152 C C . GLU A 1 289 ? -10.310 13.792 21.870 1.00 84.06 289 GLU A C 1
ATOM 2154 O O . GLU A 1 289 ? -9.197 13.830 21.340 1.00 84.06 289 GLU A O 1
ATOM 2159 N N . SER A 1 290 ? -10.541 13.110 22.987 1.00 82.19 290 SER A N 1
ATOM 2160 C CA . SER A 1 290 ? -9.549 12.292 23.688 1.00 82.19 290 SER A CA 1
ATOM 2161 C C . SER A 1 290 ? -10.067 10.867 23.846 1.00 82.19 290 SER A C 1
ATOM 2163 O O . SER A 1 290 ? -11.274 10.644 23.992 1.00 82.19 290 SER A O 1
ATOM 2165 N N . LEU A 1 291 ? -9.157 9.890 23.811 1.00 85.56 291 LEU A N 1
ATOM 2166 C CA . LEU A 1 291 ? -9.476 8.540 24.266 1.00 85.56 291 LEU A CA 1
ATOM 2167 C C . LEU A 1 291 ? -9.700 8.588 25.779 1.00 85.56 291 LEU A C 1
ATOM 2169 O O . LEU A 1 291 ? -8.923 9.209 26.493 1.00 85.56 291 LEU A O 1
ATOM 2173 N N . ILE A 1 292 ? -10.745 7.910 26.236 1.00 80.00 292 ILE A N 1
ATOM 2174 C CA . ILE A 1 292 ? -10.983 7.646 27.660 1.00 80.00 292 ILE A CA 1
ATOM 2175 C C . ILE A 1 292 ? -10.442 6.279 28.035 1.00 80.00 292 ILE A C 1
ATOM 2177 O O . ILE A 1 292 ? -9.832 6.092 29.076 1.00 80.00 292 ILE A O 1
ATOM 2181 N N . GLY A 1 293 ? -10.675 5.298 27.172 1.00 83.19 293 GLY A N 1
ATOM 2182 C CA . GLY A 1 293 ? -10.028 4.014 27.310 1.00 83.19 293 GLY A CA 1
ATOM 2183 C C . GLY A 1 293 ? -10.706 2.916 26.535 1.00 83.19 293 GLY A C 1
ATOM 2184 O O . GLY A 1 293 ? -11.669 3.118 25.790 1.00 83.19 293 GLY A O 1
ATOM 2185 N N . TRP A 1 294 ? -10.135 1.742 26.726 1.00 87.81 294 TRP A N 1
ATOM 2186 C CA . TRP A 1 294 ? -10.561 0.489 26.149 1.00 87.81 294 TRP A CA 1
ATOM 2187 C C . TRP A 1 294 ? -11.336 -0.330 27.171 1.00 87.81 294 TRP A C 1
ATOM 2189 O O . TRP A 1 294 ? -10.875 -0.518 28.298 1.00 87.81 294 TRP A O 1
ATOM 2199 N N . TYR A 1 295 ? -12.482 -0.848 26.739 1.00 88.06 295 TYR A N 1
ATOM 2200 C CA . TYR A 1 295 ? -13.438 -1.553 27.582 1.00 88.06 295 TYR A CA 1
ATOM 2201 C C . TYR A 1 295 ? -13.820 -2.909 27.002 1.00 88.06 295 TYR A C 1
ATOM 2203 O O . TYR A 1 295 ? -14.003 -3.047 25.791 1.00 88.06 295 TYR A O 1
ATOM 2211 N N . GLU A 1 296 ? -14.016 -3.889 27.877 1.00 89.00 296 GLU A N 1
ATOM 2212 C CA . GLU A 1 296 ? -14.713 -5.135 27.565 1.00 89.00 296 GLU A CA 1
ATOM 2213 C C . GLU A 1 296 ? -15.999 -5.216 28.395 1.00 89.00 296 GLU A C 1
ATOM 2215 O O . GLU A 1 296 ? -15.986 -5.469 29.600 1.00 89.00 296 GLU A O 1
ATOM 2220 N N . GLY A 1 297 ? -17.139 -4.948 27.753 1.00 84.50 297 GLY A N 1
ATOM 2221 C CA . GLY A 1 297 ? -18.385 -4.714 28.482 1.00 84.50 297 GLY A CA 1
ATOM 2222 C C . GLY A 1 297 ? -18.271 -3.468 29.366 1.00 84.50 297 GLY A C 1
ATOM 2223 O O . GLY A 1 297 ? -18.028 -2.382 28.856 1.00 84.50 297 GLY A O 1
ATOM 2224 N N . GLU A 1 298 ? -18.448 -3.631 30.677 1.00 77.12 298 GLU A N 1
ATOM 2225 C CA . GLU A 1 298 ? -18.286 -2.554 31.674 1.00 77.12 298 GLU A CA 1
ATOM 2226 C C . GLU A 1 298 ? -16.868 -2.526 32.287 1.00 77.12 298 GLU A C 1
ATOM 2228 O O . GLU A 1 298 ? -16.559 -1.678 33.121 1.00 77.12 298 GLU A O 1
ATOM 2233 N N . GLU A 1 299 ? -15.984 -3.459 31.915 1.00 81.88 299 GLU A N 1
ATOM 2234 C CA . GLU A 1 299 ? -14.640 -3.548 32.485 1.00 81.88 299 GLU A CA 1
ATOM 2235 C C . GLU A 1 299 ? -13.641 -2.670 31.723 1.00 81.88 299 GLU A C 1
ATOM 2237 O O . GLU A 1 299 ? -13.381 -2.892 30.542 1.00 81.88 299 GLU A O 1
ATOM 2242 N N . PHE A 1 300 ? -13.025 -1.709 32.418 1.00 80.00 300 PHE A N 1
ATOM 2243 C CA . PHE A 1 300 ? -11.902 -0.929 31.891 1.00 80.00 300 PHE A CA 1
ATOM 2244 C C . PHE A 1 300 ? -10.610 -1.738 31.867 1.00 80.00 300 PHE A C 1
ATOM 2246 O O . PHE A 1 300 ? -10.191 -2.300 32.885 1.00 80.00 300 PHE A O 1
ATOM 2253 N N . LEU A 1 301 ? -9.939 -1.706 30.720 1.00 82.56 301 LEU A N 1
ATOM 2254 C CA . LEU A 1 301 ? -8.674 -2.391 30.491 1.00 82.56 301 LEU A CA 1
ATOM 2255 C C . LEU A 1 301 ? -7.486 -1.426 30.607 1.00 82.56 301 LEU A C 1
ATOM 2257 O O . LEU A 1 301 ? -6.572 -1.649 31.403 1.00 82.56 301 LEU A O 1
ATOM 2261 N N . THR A 1 302 ? -7.487 -0.356 29.808 1.00 81.44 302 THR A N 1
ATOM 2262 C CA . THR A 1 302 ? -6.412 0.650 29.755 1.00 81.44 302 THR A CA 1
ATOM 2263 C C . THR A 1 302 ? -6.883 1.935 29.068 1.00 81.44 302 THR A C 1
ATOM 2265 O O . THR A 1 302 ? -7.702 1.860 28.152 1.00 81.44 302 THR A O 1
ATOM 2268 N N . GLY A 1 303 ? -6.340 3.092 29.455 1.00 76.56 303 GLY A N 1
ATOM 2269 C CA . GLY A 1 303 ? -6.475 4.363 28.729 1.00 76.56 303 GLY A CA 1
ATOM 2270 C C . GLY A 1 303 ? -5.306 4.646 27.784 1.00 76.56 303 GLY A C 1
ATOM 2271 O O . GLY A 1 303 ? -5.246 5.705 27.167 1.00 76.56 303 GLY A O 1
ATOM 2272 N N . ASP A 1 304 ? -4.379 3.698 27.617 1.00 84.00 304 ASP A N 1
ATOM 2273 C CA . ASP A 1 304 ? -3.374 3.784 26.559 1.00 84.00 304 ASP A CA 1
ATOM 2274 C C . ASP A 1 304 ? -4.037 3.707 25.175 1.00 84.00 304 ASP A C 1
ATOM 2276 O O . ASP A 1 304 ? -4.923 2.884 24.930 1.00 84.00 304 ASP A O 1
ATOM 2280 N N . GLU A 1 305 ? -3.523 4.482 24.213 1.00 81.69 305 GLU A N 1
ATOM 2281 C CA . GLU A 1 305 ? -4.004 4.452 22.821 1.00 81.69 305 GLU A CA 1
ATOM 2282 C C . GLU A 1 305 ? -3.918 3.063 22.174 1.00 81.69 305 GLU A C 1
ATOM 2284 O O . GLU A 1 305 ? -4.646 2.762 21.224 1.00 81.69 305 GLU A O 1
ATOM 2289 N N . ASN A 1 306 ? -3.025 2.211 22.687 1.00 84.56 306 ASN A N 1
ATOM 2290 C CA . ASN A 1 306 ? -2.864 0.837 22.245 1.00 84.56 306 ASN A CA 1
ATOM 2291 C C . ASN A 1 306 ? -3.253 -0.135 23.360 1.00 84.56 306 ASN A C 1
ATOM 2293 O O . ASN A 1 306 ? -2.642 -0.140 24.426 1.00 84.56 306 ASN A O 1
ATOM 2297 N N . CYS A 1 307 ? -4.195 -1.027 23.069 1.00 84.12 307 CYS A N 1
ATOM 2298 C CA . CYS A 1 307 ? -4.597 -2.101 23.969 1.00 84.12 307 CYS A CA 1
ATOM 2299 C C . CYS A 1 307 ? -4.070 -3.445 23.449 1.00 84.12 307 CYS A C 1
ATOM 2301 O O . CYS A 1 307 ? -4.379 -3.854 22.323 1.00 84.12 307 CYS A O 1
ATOM 2303 N N . LEU A 1 308 ? -3.256 -4.135 24.257 1.00 82.62 308 LEU A N 1
ATOM 2304 C CA . LEU A 1 308 ? -2.836 -5.505 23.959 1.00 82.62 308 LEU A CA 1
ATOM 2305 C C . LEU A 1 308 ? -4.034 -6.443 24.118 1.00 82.62 308 LEU A C 1
ATOM 2307 O O . LEU A 1 308 ? -4.671 -6.485 25.166 1.00 82.62 308 LEU A O 1
ATOM 2311 N N . CYS A 1 309 ? -4.314 -7.212 23.074 1.00 77.75 309 CYS A N 1
ATOM 2312 C CA . CYS A 1 309 ? -5.458 -8.104 23.023 1.00 77.75 309 CYS A CA 1
ATOM 2313 C C . CYS A 1 309 ? -5.034 -9.550 23.307 1.00 77.75 309 CYS A C 1
ATOM 2315 O O . CYS A 1 309 ? -4.226 -10.119 22.572 1.00 77.75 309 CYS A O 1
ATOM 2317 N N . GLU A 1 310 ? -5.618 -10.167 24.334 1.00 75.44 310 GLU A N 1
ATOM 2318 C CA . GLU A 1 310 ? -5.500 -11.615 24.555 1.00 75.44 310 GLU A CA 1
ATOM 2319 C C . GLU A 1 310 ? -6.430 -12.383 23.600 1.00 75.44 310 GLU A C 1
ATOM 2321 O O . GLU A 1 310 ? -7.547 -11.932 23.324 1.00 75.44 310 GLU A O 1
ATOM 2326 N N . PHE A 1 311 ? -5.964 -13.528 23.088 1.00 70.25 311 PHE A N 1
ATOM 2327 C CA . PHE A 1 311 ? -6.657 -14.348 22.086 1.00 70.25 311 PHE A CA 1
ATOM 2328 C C . PHE A 1 311 ? -7.339 -15.581 22.696 1.00 70.25 311 PHE A C 1
ATOM 2330 O O . PHE A 1 311 ? -6.982 -16.036 23.780 1.00 70.25 311 PHE A O 1
ATOM 2337 N N . GLY A 1 312 ? -8.272 -16.178 21.946 1.00 66.44 312 GLY A N 1
ATOM 2338 C CA . GLY A 1 312 ? -8.859 -17.486 22.270 1.00 66.44 312 GLY A CA 1
ATOM 2339 C C . GLY A 1 312 ? -10.269 -17.461 22.862 1.00 66.44 312 GLY A C 1
ATOM 2340 O O . GLY A 1 312 ? -10.910 -18.510 22.914 1.00 66.44 312 GLY A O 1
ATOM 2341 N N . GLU A 1 313 ? -10.789 -16.289 23.224 1.00 77.38 313 GLU A N 1
ATOM 2342 C CA . GLU A 1 313 ? -12.179 -16.109 23.653 1.00 77.38 313 GLU A CA 1
ATOM 2343 C C . GLU A 1 313 ? -12.918 -15.120 22.748 1.00 77.38 313 GLU A C 1
ATOM 2345 O O . GLU A 1 313 ? -12.307 -14.392 21.959 1.00 77.38 313 GLU A O 1
ATOM 2350 N N . ALA A 1 314 ? -14.251 -15.154 22.811 1.00 80.38 314 ALA A N 1
ATOM 2351 C CA . ALA A 1 314 ? -15.079 -14.210 22.079 1.00 80.38 314 ALA A CA 1
ATOM 2352 C C . ALA A 1 314 ? -15.070 -12.861 22.801 1.00 80.38 314 ALA A C 1
ATOM 2354 O O . ALA A 1 314 ? -15.447 -12.810 23.969 1.00 80.38 314 ALA A O 1
ATOM 2355 N N . ARG A 1 315 ? -14.670 -11.788 22.110 1.00 87.06 315 ARG A N 1
ATOM 2356 C CA . ARG A 1 315 ? -14.482 -10.460 22.712 1.00 87.06 315 ARG A CA 1
ATOM 2357 C C . ARG A 1 315 ? -15.133 -9.361 21.884 1.00 87.06 315 ARG A C 1
ATOM 2359 O O . ARG A 1 315 ? -15.108 -9.383 20.647 1.00 87.06 315 ARG A O 1
ATOM 2366 N N . LEU A 1 316 ? -15.693 -8.385 22.589 1.00 91.00 316 LEU A N 1
ATOM 2367 C CA . LEU A 1 316 ? -16.066 -7.087 22.044 1.00 91.00 316 LEU A CA 1
ATOM 2368 C C . LEU A 1 316 ? -15.269 -6.041 22.810 1.00 91.00 316 LEU A C 1
ATOM 2370 O O . LEU A 1 316 ? -15.477 -5.870 24.008 1.00 91.00 316 LEU A O 1
ATOM 2374 N N . LEU A 1 317 ? -14.350 -5.390 22.108 1.00 93.31 317 LEU A N 1
ATOM 2375 C CA . LEU A 1 317 ? -13.458 -4.399 22.677 1.00 93.31 317 LEU A CA 1
ATOM 2376 C C . LEU A 1 317 ? -13.840 -3.015 22.147 1.00 93.31 317 LEU A C 1
ATOM 2378 O O . LEU A 1 317 ? -13.770 -2.759 20.940 1.00 93.31 317 LEU A O 1
ATOM 2382 N N . SER A 1 318 ? -14.225 -2.130 23.056 1.00 93.44 318 SER A N 1
ATOM 2383 C CA . SER A 1 318 ? -14.776 -0.818 22.726 1.00 93.44 318 SER A CA 1
ATOM 2384 C C . SER A 1 318 ? -13.802 0.279 23.151 1.00 93.44 318 SER A C 1
ATOM 2386 O O . SER A 1 318 ? -13.433 0.367 24.320 1.00 93.44 318 SER A O 1
ATOM 2388 N N . ALA A 1 319 ? -13.370 1.119 22.209 1.00 92.94 319 ALA A N 1
ATOM 2389 C CA . ALA A 1 319 ? -12.645 2.354 22.500 1.00 92.94 319 ALA A CA 1
ATOM 2390 C C . ALA A 1 319 ? -13.649 3.486 22.693 1.00 92.94 319 ALA A C 1
ATOM 2392 O O . ALA A 1 319 ? -14.407 3.808 21.775 1.00 92.94 319 ALA A O 1
ATOM 2393 N N . HIS A 1 320 ? -13.645 4.090 23.872 1.00 89.94 320 HIS A N 1
ATOM 2394 C CA . HIS A 1 320 ? -14.555 5.167 24.230 1.00 89.94 320 HIS A CA 1
ATOM 2395 C C . HIS A 1 320 ? -13.852 6.522 24.111 1.00 89.94 320 HIS A C 1
ATOM 2397 O O . HIS A 1 320 ? -12.739 6.694 24.607 1.00 89.94 320 HIS A O 1
ATOM 2403 N N . PHE A 1 321 ? -14.500 7.485 23.456 1.00 86.06 321 PHE A N 1
ATOM 2404 C CA . PHE A 1 321 ? -13.956 8.819 23.178 1.00 86.06 321 PHE A CA 1
ATOM 2405 C C . PHE A 1 321 ? -14.869 9.923 23.713 1.00 86.06 321 PHE A C 1
ATOM 2407 O O . PHE A 1 321 ? -16.092 9.761 23.730 1.00 86.06 321 PHE A O 1
ATOM 2414 N N . THR A 1 322 ? -14.283 11.058 24.094 1.00 77.19 322 THR A N 1
ATOM 2415 C CA . THR A 1 322 ? -15.025 12.256 24.515 1.00 77.19 322 THR A CA 1
ATOM 2416 C C . THR A 1 322 ? -14.367 13.560 24.069 1.00 77.19 322 THR A C 1
ATOM 2418 O O . THR A 1 322 ? -13.146 13.636 23.941 1.00 77.19 322 THR A O 1
ATOM 2421 N N . GLY A 1 323 ? -15.174 14.616 23.926 1.00 60.78 323 GLY A N 1
ATOM 2422 C CA . GLY A 1 323 ? -14.756 15.960 23.515 1.00 60.78 323 GLY A CA 1
ATOM 2423 C C . GLY A 1 323 ? -14.263 16.837 24.667 1.00 60.78 323 GLY A C 1
ATOM 2424 O O . GLY A 1 323 ? -14.282 18.065 24.562 1.00 60.78 323 GLY A O 1
ATOM 2425 N N . PHE A 1 324 ? -13.899 16.238 25.803 1.00 60.31 324 PHE A N 1
ATOM 2426 C CA . PHE A 1 324 ? -13.405 16.978 26.958 1.00 60.31 324 PHE A CA 1
ATOM 2427 C C . PHE A 1 324 ? -11.917 17.301 26.801 1.00 60.31 324 PHE A C 1
ATOM 2429 O O . PHE A 1 324 ? -11.096 16.454 26.460 1.00 60.31 324 PHE A O 1
ATOM 2436 N N . ALA A 1 325 ? -11.580 18.561 27.079 1.00 55.06 325 ALA A N 1
ATOM 2437 C CA . ALA A 1 325 ? -10.213 19.077 27.056 1.00 55.06 325 ALA A CA 1
ATOM 2438 C C . ALA A 1 325 ? -9.465 18.881 28.397 1.00 55.06 325 ALA A C 1
ATOM 2440 O O . ALA A 1 325 ? -8.346 19.374 28.541 1.00 55.06 325 ALA A O 1
ATOM 2441 N N . GLY A 1 326 ? -10.094 18.224 29.380 1.00 63.28 326 GLY A N 1
ATOM 2442 C CA . GLY A 1 326 ? -9.533 17.927 30.703 1.00 63.28 326 GLY A CA 1
ATOM 2443 C C . GLY A 1 326 ? -8.968 16.507 30.795 1.00 63.28 326 GLY A C 1
ATOM 2444 O O . GLY A 1 326 ? -9.331 15.638 30.005 1.00 63.28 326 GLY A O 1
ATOM 2445 N N . LEU A 1 327 ? -8.070 16.276 31.755 1.00 75.25 327 LEU A N 1
ATOM 2446 C CA . LEU A 1 327 ? -7.504 14.955 32.029 1.00 75.25 327 LEU A CA 1
ATOM 2447 C C . LEU A 1 327 ? -8.570 14.089 32.725 1.00 75.25 327 LEU A C 1
ATOM 2449 O O . LEU A 1 327 ? -9.091 14.479 33.767 1.00 75.25 327 LEU A O 1
ATOM 2453 N N . MET A 1 328 ? -8.934 12.941 32.145 1.00 82.19 328 MET A N 1
ATOM 2454 C CA . MET A 1 328 ? -9.990 12.090 32.703 1.00 82.19 328 MET A CA 1
ATOM 2455 C C . MET A 1 328 ? -9.612 11.623 34.117 1.00 82.19 328 MET A C 1
ATOM 2457 O O . MET A 1 328 ? -8.498 11.163 34.354 1.00 82.19 328 MET A O 1
ATOM 2461 N N . GLY A 1 329 ? -10.525 11.774 35.076 1.00 85.12 329 GLY A N 1
ATOM 2462 C CA . GLY A 1 329 ? -10.269 11.493 36.486 1.00 85.12 329 GLY A CA 1
ATOM 2463 C C . GLY A 1 329 ? -9.526 12.589 37.261 1.00 85.12 329 GLY A C 1
ATOM 2464 O O . GLY A 1 329 ? -9.390 12.432 38.469 1.00 85.12 329 GLY A O 1
ATOM 2465 N N . ASP A 1 330 ? -9.082 13.688 36.638 1.00 88.81 330 ASP A N 1
ATOM 2466 C CA . ASP A 1 330 ? -8.533 14.888 37.307 1.00 88.81 330 ASP A CA 1
ATOM 2467 C C . ASP A 1 330 ? -9.676 15.816 37.744 1.00 88.81 330 ASP A C 1
ATOM 2469 O O . ASP A 1 330 ? -9.893 16.908 37.208 1.00 88.81 330 ASP A O 1
ATOM 2473 N N . VAL A 1 331 ? -10.483 15.332 38.690 1.00 91.19 331 VAL A N 1
ATOM 2474 C CA . VAL A 1 331 ? -11.707 16.023 39.114 1.00 91.19 331 VAL A CA 1
ATOM 2475 C C . VAL A 1 331 ? -11.419 17.302 39.900 1.00 91.19 331 VAL A C 1
ATOM 2477 O O . VAL A 1 331 ? -12.334 18.096 40.099 1.00 91.19 331 VAL A O 1
ATOM 2480 N N . ASP A 1 332 ? -10.185 17.532 40.355 1.00 90.31 332 ASP A N 1
ATOM 2481 C CA . ASP A 1 332 ? -9.786 18.791 40.993 1.00 90.31 332 ASP A CA 1
ATOM 2482 C C . ASP A 1 332 ? -9.096 19.793 40.044 1.00 90.31 332 ASP A C 1
ATOM 2484 O O . ASP A 1 332 ? -8.773 20.913 40.457 1.00 90.31 332 ASP A O 1
ATOM 2488 N N . SER A 1 333 ? -8.946 19.431 38.761 1.00 87.81 333 SER A N 1
ATOM 2489 C CA . SER A 1 333 ? -8.308 20.240 37.714 1.00 87.81 333 SER A CA 1
ATOM 2490 C C . SER A 1 333 ? -6.866 20.655 38.045 1.00 87.81 333 SER A C 1
ATOM 2492 O O . SER A 1 333 ? -6.407 21.732 37.641 1.00 87.81 333 SER A O 1
ATOM 2494 N N . SER A 1 334 ? -6.140 19.831 38.802 1.00 87.88 334 SER A N 1
ATOM 2495 C CA . SER A 1 334 ? -4.736 20.069 39.154 1.00 87.88 334 SER A CA 1
ATOM 2496 C C . SER A 1 334 ? -3.771 19.830 37.990 1.00 87.88 334 SER A C 1
ATOM 2498 O O . SER A 1 334 ? -2.620 20.279 38.037 1.00 87.88 334 SER A O 1
ATOM 2500 N N . GLY A 1 335 ? -4.232 19.156 36.936 1.00 84.00 335 GLY A N 1
ATOM 2501 C CA . GLY A 1 335 ? -3.441 18.687 35.806 1.00 84.00 335 GLY A CA 1
ATOM 2502 C C . GLY A 1 335 ? -2.822 17.305 36.030 1.00 84.00 335 GLY A C 1
ATOM 2503 O O . GLY A 1 335 ? -1.978 16.894 35.231 1.00 84.00 335 GLY A O 1
ATOM 2504 N N . THR A 1 336 ? -3.179 16.600 37.110 1.00 86.25 336 THR A N 1
ATOM 2505 C CA . THR A 1 336 ? -2.659 15.262 37.430 1.00 86.25 336 THR A CA 1
ATOM 2506 C C . THR A 1 336 ? -3.712 14.390 38.097 1.00 86.25 336 THR A C 1
ATOM 2508 O O . THR A 1 336 ? -4.261 14.787 39.112 1.00 86.25 336 THR A O 1
ATOM 2511 N N . VAL A 1 337 ? -3.892 13.153 37.624 1.00 89.31 337 VAL A N 1
ATOM 2512 C CA . VAL A 1 337 ? -4.759 12.173 38.297 1.00 89.31 337 VAL A CA 1
ATOM 2513 C C . VAL A 1 337 ? -4.052 11.584 39.517 1.00 89.31 337 VAL A C 1
ATOM 2515 O O . VAL A 1 337 ? -3.012 10.928 39.406 1.00 89.31 337 VAL A O 1
ATOM 2518 N N . THR A 1 338 ? -4.628 11.783 40.697 1.00 92.69 338 THR A N 1
ATOM 2519 C CA . THR A 1 338 ? -4.086 11.329 41.977 1.00 92.69 338 THR A CA 1
ATOM 2520 C C . THR A 1 338 ? -5.150 10.671 42.859 1.00 92.69 338 THR A C 1
ATOM 2522 O O . THR A 1 338 ? -6.342 10.626 42.570 1.00 92.69 338 THR A O 1
ATOM 2525 N N . SER A 1 339 ? -4.724 10.130 44.003 1.00 94.31 339 SER A N 1
ATOM 2526 C CA . SER A 1 339 ? -5.672 9.616 45.003 1.00 94.31 339 SER A CA 1
ATOM 2527 C C . SER A 1 339 ? -6.531 10.720 45.640 1.00 94.31 339 SER A C 1
ATOM 2529 O O . SER A 1 339 ? -7.557 10.404 46.247 1.00 94.31 339 SER A O 1
ATOM 2531 N N . ALA A 1 340 ? -6.135 11.995 45.509 1.00 93.69 340 ALA A N 1
ATOM 2532 C CA . ALA A 1 340 ? -6.930 13.126 45.973 1.00 93.69 340 ALA A CA 1
ATOM 2533 C C . ALA A 1 340 ? -8.206 13.280 45.140 1.00 93.69 340 ALA A C 1
ATOM 2535 O O . ALA A 1 340 ? -9.272 13.478 45.721 1.00 93.69 340 ALA A O 1
ATOM 2536 N N . ASP A 1 341 ? -8.112 13.070 43.829 1.00 95.06 341 ASP A N 1
ATOM 2537 C CA . ASP A 1 341 ? -9.234 13.103 42.895 1.00 95.06 341 ASP A CA 1
ATOM 2538 C C . ASP A 1 341 ? -10.285 12.050 43.233 1.00 95.06 341 ASP A C 1
ATOM 2540 O O . ASP A 1 341 ? -11.461 12.354 43.438 1.00 95.06 341 ASP A O 1
ATOM 2544 N N . ALA A 1 342 ? -9.845 10.806 43.431 1.00 94.69 342 ALA A N 1
ATOM 2545 C CA . ALA A 1 342 ? -10.728 9.725 43.853 1.00 94.69 342 ALA A CA 1
ATOM 2546 C C . ALA A 1 342 ? -11.430 10.032 45.184 1.00 94.69 342 ALA A C 1
ATOM 2548 O O . ALA A 1 342 ? -12.619 9.761 45.362 1.00 94.69 342 ALA A O 1
ATOM 2549 N N . LEU A 1 343 ? -10.698 10.601 46.148 1.00 95.38 343 LEU A N 1
ATOM 2550 C CA . LEU A 1 343 ? -11.268 10.968 47.438 1.00 95.38 343 LEU A CA 1
ATOM 2551 C C . LEU A 1 343 ? -12.254 12.136 47.310 1.00 95.38 343 LEU A C 1
ATOM 2553 O O . LEU A 1 343 ? -13.271 12.149 48.007 1.00 95.38 343 LEU A O 1
ATOM 2557 N N . LEU A 1 344 ? -11.969 13.108 46.443 1.00 95.44 344 LEU A N 1
ATOM 2558 C CA . LEU A 1 344 ? -12.853 14.234 46.164 1.00 95.44 344 LEU A CA 1
ATOM 2559 C C . LEU A 1 344 ? -14.160 13.750 45.531 1.00 95.44 344 LEU A C 1
ATOM 2561 O O . LEU A 1 344 ? -15.235 14.115 46.011 1.00 95.44 344 LEU A O 1
ATOM 2565 N N . LEU A 1 345 ? -14.073 12.837 44.562 1.00 95.56 345 LEU A N 1
ATOM 2566 C CA . LEU A 1 345 ? -15.236 12.212 43.944 1.00 95.56 345 LEU A CA 1
ATOM 2567 C C . LEU A 1 345 ? -16.043 11.371 44.946 1.00 95.56 345 LEU A C 1
ATOM 2569 O O . LEU A 1 345 ? -17.259 11.518 45.030 1.00 95.56 345 LEU A O 1
ATOM 2573 N N . LEU A 1 346 ? -15.397 10.574 45.807 1.00 96.00 346 LEU A N 1
ATOM 2574 C CA . LEU A 1 346 ? -16.095 9.856 46.888 1.00 96.00 346 LEU A CA 1
ATOM 2575 C C . LEU A 1 346 ? -16.822 10.805 47.842 1.00 96.00 346 LEU A C 1
ATOM 2577 O O . LEU A 1 346 ? -17.953 10.533 48.248 1.00 96.00 346 LEU A O 1
ATOM 2581 N N . ARG A 1 347 ? -16.196 11.927 48.212 1.00 95.75 347 ARG A N 1
ATOM 2582 C CA . ARG A 1 347 ? -16.836 12.944 49.057 1.00 95.75 347 ARG A CA 1
ATOM 2583 C C . ARG A 1 347 ? -18.058 13.542 48.366 1.00 95.75 347 ARG A C 1
ATOM 2585 O O . ARG A 1 347 ? -19.053 13.784 49.049 1.00 95.75 347 ARG A O 1
ATOM 2592 N N . TYR A 1 348 ? -18.005 13.753 47.053 1.00 95.69 348 TYR A N 1
ATOM 2593 C CA . TYR A 1 348 ? -19.149 14.219 46.272 1.00 95.69 348 TYR A CA 1
ATOM 2594 C C . TYR A 1 348 ? -20.281 13.186 46.273 1.00 95.69 348 TYR A C 1
ATOM 2596 O O . TYR A 1 348 ? -21.401 13.511 46.662 1.00 95.69 348 TYR A O 1
ATOM 2604 N N . VAL A 1 349 ? -19.973 11.919 45.977 1.00 94.88 349 VAL A N 1
ATOM 2605 C CA . VAL A 1 349 ? -20.933 10.797 45.996 1.00 94.88 349 VAL A CA 1
ATOM 2606 C C . VAL A 1 349 ? -21.602 10.640 47.369 1.00 94.88 349 VAL A C 1
ATOM 2608 O O . VAL A 1 349 ? -22.783 10.313 47.467 1.00 94.88 349 VAL A O 1
ATOM 2611 N N . MET A 1 350 ? -20.874 10.917 48.454 1.00 94.50 350 MET A N 1
ATOM 2612 C CA . MET A 1 350 ? -21.398 10.904 49.826 1.00 94.50 350 MET A CA 1
ATOM 2613 C C . MET A 1 350 ? -22.189 12.168 50.217 1.00 94.50 350 MET A C 1
ATOM 2615 O O . MET A 1 350 ? -22.679 12.249 51.346 1.00 94.50 350 MET A O 1
ATOM 2619 N N . GLY A 1 351 ? -22.298 13.165 49.335 1.00 93.38 351 GLY A N 1
ATOM 2620 C CA . GLY A 1 351 ? -22.955 14.449 49.601 1.00 93.38 351 GLY A CA 1
ATOM 2621 C C . GLY A 1 351 ? -22.197 15.351 50.581 1.00 93.38 351 GLY A C 1
ATOM 2622 O O . GLY A 1 351 ? -22.798 16.218 51.213 1.00 93.38 351 GLY A O 1
ATOM 2623 N N . ILE A 1 352 ? -20.892 15.123 50.758 1.00 95.19 352 ILE A N 1
ATOM 2624 C CA . ILE A 1 352 ? -20.027 15.903 51.657 1.00 95.19 352 ILE A CA 1
ATOM 2625 C C . ILE A 1 352 ? -19.579 17.209 50.989 1.00 95.19 352 ILE A C 1
ATOM 2627 O O . ILE A 1 352 ? -19.394 18.207 51.685 1.00 95.19 352 ILE A O 1
ATOM 2631 N N . VAL A 1 353 ? -19.392 17.197 49.667 1.00 92.69 353 VAL A N 1
ATOM 2632 C CA . VAL A 1 353 ? -19.026 18.365 48.847 1.00 92.69 353 VAL A CA 1
ATOM 2633 C C . VAL A 1 353 ? -20.043 18.566 47.728 1.00 92.69 353 VAL A C 1
ATOM 2635 O O . VAL A 1 353 ? -20.732 17.622 47.342 1.00 92.69 353 VAL A O 1
ATOM 2638 N N . GLY A 1 354 ? -20.165 19.799 47.238 1.00 89.12 354 GLY A N 1
ATOM 2639 C CA . GLY A 1 354 ? -21.068 20.144 46.135 1.00 89.12 354 GLY A CA 1
ATOM 2640 C C . GLY A 1 354 ? -20.378 20.154 44.769 1.00 89.12 354 GLY A C 1
ATOM 2641 O O . GLY A 1 354 ? -19.156 20.153 44.686 1.00 89.12 354 GLY A O 1
ATOM 2642 N N . GLU A 1 355 ? -21.169 20.254 43.698 1.00 87.62 355 GLU A N 1
ATOM 2643 C CA . GLU A 1 355 ? -20.693 20.262 42.297 1.00 87.62 355 GLU A CA 1
ATOM 2644 C C . GLU A 1 355 ? -19.698 21.389 41.981 1.00 87.62 355 GLU A C 1
ATOM 2646 O O . GLU A 1 355 ? -18.931 21.291 41.039 1.00 87.62 355 GLU A O 1
ATOM 2651 N N . ALA A 1 356 ? -19.691 22.471 42.763 1.00 87.75 356 ALA A N 1
ATOM 2652 C CA . ALA A 1 356 ? -18.761 23.583 42.566 1.00 87.75 356 ALA A CA 1
ATOM 2653 C C . ALA A 1 356 ? -17.318 23.274 43.014 1.00 87.75 356 ALA A C 1
ATOM 2655 O O . ALA A 1 356 ? -16.431 24.092 42.780 1.00 87.75 356 ALA A O 1
ATOM 2656 N N . GLU A 1 357 ? -17.094 22.157 43.712 1.00 86.25 357 GLU A N 1
ATOM 2657 C CA . GLU A 1 357 ? -15.784 21.778 44.259 1.00 86.25 357 GLU A CA 1
ATOM 2658 C C . GLU A 1 357 ? -14.998 20.822 43.356 1.00 86.25 357 GLU A C 1
ATOM 2660 O O . GLU A 1 357 ? -13.851 20.530 43.678 1.00 86.25 357 GLU A O 1
ATOM 2665 N N . LEU A 1 358 ? -15.593 20.333 42.265 1.00 91.38 358 LEU A N 1
ATOM 2666 C CA . LEU A 1 358 ? -14.965 19.381 41.358 1.00 91.38 358 LEU A CA 1
ATOM 2667 C C . LEU A 1 358 ? -15.470 19.543 39.922 1.00 91.38 358 LEU A C 1
ATOM 2669 O O . LEU A 1 358 ? -16.597 19.975 39.687 1.00 91.38 358 LEU A O 1
ATOM 2673 N N . ASP A 1 359 ? -14.641 19.156 38.964 1.00 87.69 359 ASP A N 1
ATOM 2674 C CA . ASP A 1 359 ? -15.008 19.071 37.561 1.00 87.69 359 ASP A CA 1
ATOM 2675 C C . ASP A 1 359 ? -15.716 17.740 37.275 1.00 87.69 359 ASP A C 1
ATOM 2677 O O . ASP A 1 359 ? -15.098 16.698 37.055 1.00 87.69 359 ASP A O 1
ATOM 2681 N N . LEU A 1 360 ? -17.050 17.777 37.276 1.00 87.38 360 LEU A N 1
ATOM 2682 C CA . LEU A 1 360 ? -17.872 16.609 36.954 1.00 87.38 360 LEU A CA 1
ATOM 2683 C C . LEU A 1 360 ? -17.741 16.159 35.495 1.00 87.38 360 LEU A C 1
ATOM 2685 O O . LEU A 1 360 ? -18.101 15.027 35.183 1.00 87.38 360 LEU A O 1
ATOM 2689 N N . SER A 1 361 ? -17.219 17.004 34.601 1.00 79.62 361 SER A N 1
ATOM 2690 C CA . SER A 1 361 ? -17.068 16.641 33.189 1.00 79.62 361 SER A CA 1
ATOM 2691 C C . SER A 1 361 ? -16.008 15.562 32.953 1.00 79.62 361 SER A C 1
ATOM 2693 O O . SER A 1 361 ? -16.065 14.863 31.945 1.00 79.62 361 SER A O 1
ATOM 2695 N N . VAL A 1 362 ? -15.096 15.380 33.912 1.00 82.31 362 VAL A N 1
ATOM 2696 C CA . VAL A 1 362 ? -14.037 14.359 33.902 1.00 82.31 362 VAL A CA 1
ATOM 2697 C C . VAL A 1 362 ? -14.198 13.328 35.028 1.00 82.31 362 VAL A C 1
ATOM 2699 O O . VAL A 1 362 ? -13.272 12.572 35.313 1.00 82.31 362 VAL A O 1
ATOM 2702 N N . ALA A 1 363 ? -15.353 13.314 35.704 1.00 87.44 363 ALA A N 1
ATOM 2703 C CA . ALA A 1 363 ? -15.598 12.472 36.877 1.00 87.44 363 ALA A CA 1
ATOM 2704 C C . ALA A 1 363 ? -16.248 11.118 36.560 1.00 87.44 363 ALA A C 1
ATOM 2706 O O . ALA A 1 363 ? -16.092 10.191 37.348 1.00 87.44 363 ALA A O 1
ATOM 2707 N N . ASP A 1 364 ? -16.991 11.022 35.456 1.00 85.50 364 ASP A N 1
ATOM 2708 C CA . ASP A 1 364 ? -17.609 9.781 34.966 1.00 85.50 364 ASP A CA 1
ATOM 2709 C C . ASP A 1 364 ? -16.579 9.016 34.126 1.00 85.50 364 ASP A C 1
ATOM 2711 O O . ASP A 1 364 ? -16.559 9.098 32.895 1.00 85.50 364 ASP A O 1
ATOM 2715 N N . VAL A 1 365 ? -15.638 8.367 34.816 1.00 81.69 365 VAL A N 1
ATOM 2716 C CA . VAL A 1 365 ? -14.501 7.698 34.173 1.00 81.69 365 VAL A CA 1
ATOM 2717 C C . VAL A 1 365 ? -14.908 6.366 33.556 1.00 81.69 365 VAL A C 1
ATOM 2719 O O . VAL A 1 365 ? -14.176 5.889 32.699 1.00 81.69 365 VAL A O 1
ATOM 2722 N N . ASP A 1 366 ? -16.048 5.785 33.959 1.00 76.00 366 ASP A N 1
ATOM 2723 C CA . ASP A 1 366 ? -16.598 4.540 33.402 1.00 76.00 366 ASP A CA 1
ATOM 2724 C C . ASP A 1 366 ? -17.698 4.740 32.346 1.00 76.00 366 ASP A C 1
ATOM 2726 O O . ASP A 1 366 ? -18.157 3.771 31.736 1.00 76.00 366 ASP A O 1
ATOM 2730 N N . MET A 1 367 ? -18.080 5.993 32.076 1.00 72.00 367 MET A N 1
ATOM 2731 C CA . MET A 1 367 ? -19.144 6.383 31.146 1.00 72.00 367 MET A CA 1
ATOM 2732 C C . MET A 1 367 ? -20.521 5.770 31.446 1.00 72.00 367 MET A C 1
ATOM 2734 O O . MET A 1 367 ? -21.361 5.624 30.547 1.00 72.00 367 MET A O 1
ATOM 2738 N N . SER A 1 368 ? -20.811 5.432 32.699 1.00 78.12 368 SER A N 1
ATOM 2739 C CA . SER A 1 368 ? -22.145 4.973 33.094 1.00 78.12 368 SER A CA 1
ATOM 2740 C C . SER A 1 368 ? -23.218 6.063 32.942 1.00 78.12 368 SER A C 1
ATOM 2742 O O . SER A 1 368 ? -24.420 5.772 32.981 1.00 78.12 368 SER A O 1
ATOM 2744 N N . GLY A 1 369 ? -22.812 7.325 32.759 1.00 80.50 369 GLY A N 1
ATOM 2745 C CA . GLY A 1 369 ? -23.682 8.495 32.778 1.00 80.50 369 GLY A CA 1
ATOM 2746 C C . GLY A 1 369 ? -24.012 8.953 34.199 1.00 80.50 369 GLY A C 1
ATOM 2747 O O . GLY A 1 369 ? -24.923 9.767 34.389 1.00 80.50 369 GLY A O 1
ATOM 2748 N N . THR A 1 370 ? -23.323 8.411 35.207 1.00 86.94 370 THR A N 1
ATOM 2749 C CA . THR A 1 370 ? -23.538 8.706 36.624 1.00 86.94 370 THR A CA 1
ATOM 2750 C C . THR A 1 370 ? -22.222 8.770 37.382 1.00 86.94 370 THR A C 1
ATOM 2752 O O . THR A 1 370 ? -21.352 7.949 37.169 1.00 86.94 370 THR A O 1
ATOM 2755 N N . TYR A 1 371 ? -22.103 9.695 38.334 1.00 90.44 371 TYR A N 1
ATOM 2756 C CA . TYR A 1 371 ? -20.901 9.825 39.163 1.00 90.44 371 TYR A CA 1
ATOM 2757 C C . TYR A 1 371 ? -21.039 8.964 40.418 1.00 90.44 371 TYR A C 1
ATOM 2759 O O . TYR A 1 371 ? -21.863 9.254 41.294 1.00 90.44 371 TYR A O 1
ATOM 2767 N N . THR A 1 372 ? -20.261 7.894 40.518 1.00 91.94 372 THR A N 1
ATOM 2768 C CA . THR A 1 372 ? -20.419 6.871 41.552 1.00 91.94 372 THR A CA 1
ATOM 2769 C C . THR A 1 372 ? -19.116 6.566 42.289 1.00 91.94 372 THR A C 1
ATOM 2771 O O . THR A 1 372 ? -18.035 7.075 42.001 1.00 91.94 372 THR A O 1
ATOM 2774 N N . SER A 1 373 ? -19.202 5.711 43.312 1.00 92.06 373 SER A N 1
ATOM 2775 C CA . SER A 1 373 ? -18.005 5.176 43.965 1.00 92.06 373 SER A CA 1
ATOM 2776 C C . SER A 1 373 ? -17.196 4.241 43.058 1.00 92.06 373 SER A C 1
ATOM 2778 O O . SER A 1 373 ? -16.048 3.954 43.396 1.00 92.06 373 SER A O 1
ATOM 2780 N N . ALA A 1 374 ? -17.784 3.733 41.966 1.00 88.62 374 ALA A N 1
ATOM 2781 C CA . ALA A 1 374 ? -17.071 2.912 40.990 1.00 88.62 374 ALA A CA 1
ATOM 2782 C C . ALA A 1 374 ? -16.038 3.759 40.237 1.00 88.62 374 ALA A C 1
ATOM 2784 O O . ALA A 1 374 ? -14.867 3.381 40.209 1.00 88.62 374 ALA A O 1
ATOM 2785 N N . ASP A 1 375 ? -16.428 4.960 39.803 1.00 90.44 375 ASP A N 1
ATOM 2786 C CA . ASP A 1 375 ? -15.536 5.932 39.169 1.00 90.44 375 ASP A CA 1
ATOM 2787 C C . ASP A 1 375 ? -14.334 6.268 40.051 1.00 90.44 375 ASP A C 1
ATOM 2789 O O . ASP A 1 375 ? -13.170 6.158 39.660 1.00 90.44 375 ASP A O 1
ATOM 2793 N N . ALA A 1 376 ? -14.601 6.591 41.317 1.00 92.06 376 ALA A N 1
ATOM 2794 C CA . ALA A 1 376 ? -13.542 6.894 42.266 1.00 92.06 376 ALA A CA 1
ATOM 2795 C C . ALA A 1 376 ? -12.612 5.697 42.521 1.00 92.06 376 ALA A C 1
ATOM 2797 O O . ALA A 1 376 ? -11.405 5.862 42.720 1.00 92.06 376 ALA A O 1
ATOM 2798 N N . LEU A 1 377 ? -13.156 4.476 42.522 1.00 91.06 377 LEU A N 1
ATOM 2799 C CA . LEU A 1 377 ? -12.351 3.267 42.645 1.00 91.06 377 LEU A CA 1
ATOM 2800 C C . LEU A 1 377 ? -11.465 3.056 41.409 1.00 91.06 377 LEU A C 1
ATOM 2802 O O . LEU A 1 377 ? -10.327 2.613 41.564 1.00 91.06 377 LEU A O 1
ATOM 2806 N N . MET A 1 378 ? -11.940 3.389 40.209 1.00 85.88 378 MET A N 1
ATOM 2807 C CA . MET A 1 378 ? -11.140 3.330 38.982 1.00 85.88 378 MET A CA 1
ATOM 2808 C C . MET A 1 378 ? -10.002 4.344 38.995 1.00 85.88 378 MET A C 1
ATOM 2810 O O . MET A 1 378 ? -8.861 3.950 38.757 1.00 85.88 378 MET A O 1
ATOM 2814 N N . ILE A 1 379 ? -10.261 5.587 39.414 1.00 89.50 379 ILE A N 1
ATOM 2815 C CA . ILE A 1 379 ? -9.208 6.591 39.636 1.00 89.50 379 ILE A CA 1
ATOM 2816 C C . ILE A 1 379 ? -8.136 6.042 40.591 1.00 89.50 379 ILE A C 1
ATOM 2818 O O . ILE A 1 379 ? -6.944 6.066 40.281 1.00 89.50 379 ILE A O 1
ATOM 2822 N N . LEU A 1 380 ? -8.535 5.447 41.722 1.00 90.69 380 LEU A N 1
ATOM 2823 C CA . LEU A 1 380 ? -7.596 4.815 42.659 1.00 90.69 380 LEU A CA 1
ATOM 2824 C C . LEU A 1 380 ? -6.794 3.669 42.031 1.00 90.69 380 LEU A C 1
ATOM 2826 O O . LEU A 1 380 ? -5.590 3.568 42.269 1.00 90.69 380 LEU A O 1
ATOM 2830 N N . ARG A 1 381 ? -7.436 2.792 41.251 1.00 86.44 381 ARG A N 1
ATOM 2831 C CA . ARG A 1 381 ? -6.756 1.677 40.573 1.00 86.44 381 ARG A CA 1
ATOM 2832 C C . ARG A 1 381 ? -5.715 2.183 39.574 1.00 86.44 381 ARG A C 1
ATOM 2834 O O . ARG A 1 381 ? -4.619 1.624 39.552 1.00 86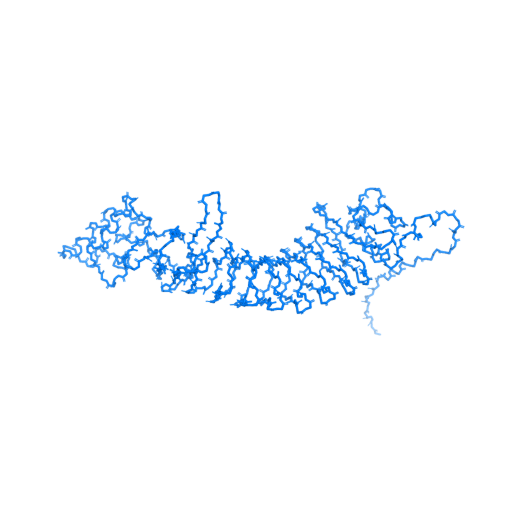.44 381 ARG A O 1
ATOM 2841 N N . CYS A 1 382 ? -6.030 3.234 38.816 1.00 82.06 382 CYS A N 1
ATOM 2842 C CA . CYS A 1 382 ? -5.102 3.893 37.894 1.00 82.06 382 CYS A CA 1
ATOM 2843 C C . CYS A 1 382 ? -3.896 4.469 38.646 1.00 82.06 382 CYS A C 1
ATOM 2845 O O . CYS A 1 382 ? -2.752 4.139 38.344 1.00 82.06 382 CYS A O 1
ATOM 2847 N N . VAL A 1 383 ? -4.133 5.238 39.712 1.00 87.81 383 VAL A N 1
ATOM 2848 C CA . VAL A 1 383 ? -3.068 5.856 40.528 1.00 87.81 383 VAL A CA 1
ATOM 2849 C C . VAL A 1 383 ? -2.133 4.818 41.160 1.00 87.81 383 VAL A C 1
ATOM 2851 O O . VAL A 1 383 ? -0.945 5.074 41.347 1.00 87.81 383 VAL A O 1
ATOM 2854 N N . MET A 1 384 ? -2.649 3.632 41.493 1.00 86.81 384 MET A N 1
ATOM 2855 C CA . MET A 1 384 ? -1.853 2.520 42.025 1.00 86.81 384 MET A CA 1
ATOM 2856 C C . MET A 1 384 ? -1.133 1.695 40.944 1.00 86.81 384 MET A C 1
ATOM 2858 O O . MET A 1 384 ? -0.397 0.772 41.295 1.00 86.81 384 MET A O 1
ATOM 2862 N N . GLY A 1 385 ? -1.349 1.986 39.657 1.00 79.38 385 GLY A N 1
ATOM 2863 C CA . GLY A 1 385 ? -0.806 1.218 38.533 1.00 79.38 385 GLY A CA 1
ATOM 2864 C C . GLY A 1 385 ? -1.404 -0.186 38.401 1.00 79.38 385 GLY A C 1
ATOM 2865 O O . GLY A 1 385 ? -0.754 -1.084 37.872 1.00 79.38 385 GLY A O 1
ATOM 2866 N N . VAL A 1 386 ? -2.610 -0.405 38.938 1.00 79.25 386 VAL A N 1
ATOM 2867 C CA . VAL A 1 386 ? -3.338 -1.683 38.819 1.00 79.25 386 VAL A CA 1
ATOM 2868 C C . VAL A 1 386 ? -4.000 -1.814 37.445 1.00 79.25 386 VAL A C 1
ATOM 2870 O O . VAL A 1 386 ? -4.190 -2.926 36.962 1.00 79.25 386 VAL A O 1
ATOM 2873 N N . ILE A 1 387 ? -4.358 -0.684 36.840 1.00 71.38 387 ILE A N 1
ATOM 2874 C CA . ILE A 1 387 ? -4.834 -0.543 35.457 1.00 71.38 387 ILE A CA 1
ATOM 2875 C C . ILE A 1 387 ? -3.948 0.495 34.751 1.00 71.38 387 ILE A C 1
ATOM 2877 O O . ILE A 1 387 ? -3.155 1.165 35.421 1.00 71.38 387 ILE A O 1
ATOM 2881 N N . GLY A 1 388 ? -4.054 0.607 33.422 1.00 62.53 388 GLY A N 1
ATOM 2882 C CA . GLY A 1 388 ? -3.367 1.659 32.657 1.00 62.53 388 GLY A CA 1
ATOM 2883 C C . GLY A 1 388 ? -3.764 3.074 33.100 1.00 62.53 388 GLY A C 1
ATOM 2884 O O . GLY A 1 388 ? -4.668 3.235 33.923 1.00 62.53 388 GLY A O 1
ATOM 2885 N N . SER A 1 389 ? -3.090 4.101 32.570 1.00 66.88 389 SER A N 1
ATOM 2886 C CA . SER A 1 389 ? -3.499 5.494 32.812 1.00 66.88 389 SER A CA 1
ATOM 2887 C C . SER A 1 389 ? -4.937 5.726 32.346 1.00 66.88 389 SER A C 1
ATOM 2889 O O . SER A 1 389 ? -5.361 5.065 31.401 1.00 66.88 389 SER A O 1
ATOM 2891 N N . LEU A 1 390 ? -5.666 6.616 33.026 1.00 64.56 390 LEU A N 1
ATOM 2892 C CA . LEU A 1 390 ? -6.982 7.110 32.604 1.00 64.56 390 LEU A CA 1
ATOM 2893 C C . LEU A 1 390 ? -6.887 8.098 31.441 1.00 64.56 390 LEU A C 1
ATOM 2895 O O . LEU A 1 390 ? -5.822 8.752 31.317 1.00 64.56 390 LEU A O 1
#

Sequence (390 aa):
MRLSLKSAAALIISIFLIAAALPVYAVHAADYNAHDVEKLSAFFEQQGASSMSNGRAINGPGYDALDPSTWTSCGWNAAGRLVSIAF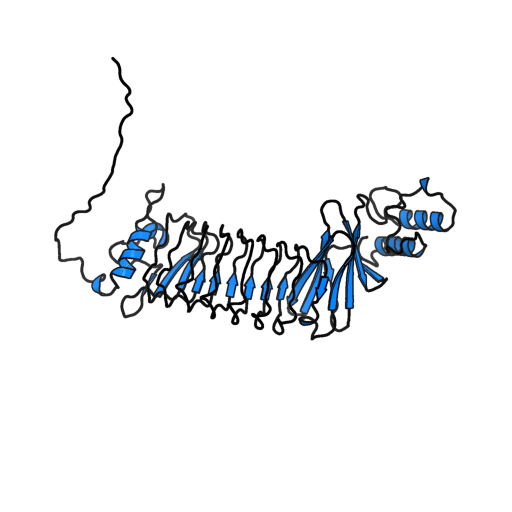DDLGFSVVGCLDLSGCTALASVTGTDCYLDAVDFTGCSSLASVNLTGNHLTEIDVSSCPELTLLWFKQNSVTEIDLSNNPNLTSLDCSYNGLTALDVTCCPALTILRCTNNSISDLDVSQCPHITELNCKTNLLRTLDISSLTELVKLYSFNNRLKRLDISVLNGGVSFVLEAVGNGYIGTKCFYEENGLNIYASSNPEEGESLIGWYEGEEFLTGDENCLCEFGEARLLSAHFTGFAGLMGDVDSSGTVTSADALLLLRYVMGIVGEAELDLSVADVDMSGTYTSADALMILRCVMGVIGSL

Radius of gyration: 30.39 Å; chains: 1; bounding box: 60×74×95 Å